Protein 1AE1 (pdb70)

Solvent-accessible surface area: 21128 Å² total; per-residue (Å²): 185,153,55,2,168,60,18,10,0,0,0,2,21,0,15,134,47,35,1,59,12,0,0,43,48,0,9,53,65,24,1,91,1,8,0,1,13,155,60,109,146,60,2,50,102,7,36,107,68,0,184,138,111,68,24,87,13,99,17,39,71,6,52,18,72,35,62,104,76,6,53,125,6,10,112,41,0,30,144,44,9,123,26,104,0,19,2,0,0,8,22,27,40,42,60,41,79,69,99,0,82,63,7,66,82,142,12,16,64,58,0,1,7,16,4,0,29,2,10,7,7,1,0,18,48,0,22,75,20,0,98,48,13,139,58,1,2,0,0,1,11,5,11,8,2,5,84,38,25,20,67,24,11,0,0,31,0,0,0,10,4,0,2,16,14,0,0,62,2,0,3,94,30,5,50,148,10,92,0,27,0,0,0,0,0,9,13,27,38,133,98,154,140,34,59,61,64,22,36,115,99,6,85,126,49,104,10,14,92,23,109,79,0,0,55,40,0,2,62,1,3,18,63,24,1,79,215,56,50,14,89,30,56,71,28,19,24,23,22,33,93,26,84,77,217,185,150,50,3,166,70,19,8,0,0,0,2,18,0,15,110,18,28,1,54,14,0,0,46,49,0,10,53,54,29,2,88,2,8,0,0,15,162,54,113,140,68,2,64,95,9,39,90,85,0,150,131,118,69,28,88,20,94,18,40,62,6,46,17,68,37,62,88,58,5,61,127,6,10,129,50,0,27,151,46,6,108,31,113,0,20,2,0,0,8,22,29,28,36,29,38,49,70,85,0,81,65,6,66,83,134,15,17,60,60,0,2,5,16,4,0,25,3,8,6,11,1,0,21,45,0,18,74,22,0,88,47,22,130,60,0,2,0,0,0,10,4,12,7,1,7,86,39,25,20,64,22,10,0,0,30,0,0,0,12,4,0,2,14,11,0,0,60,1,0,3,90,41,6,51,164,13,88,0,28,0,1,0,0,0,9,13,18,10,97,12,50,78,12,75,91,10,29,158,175,47,97,115,11,90,99,32,20,56,83,24,35,107,68,11,84,129,49,101,16,20,98,30,100,66,1,0,54,41,0,3,60,0,3,22,63,27,1,79,219,57,51,17,91,26,53,72,28,17,22,26,4,31,91,12,79,78,218

Secondary structure (DSSP, 8-state):
----TT-EEEEES-SSHHHHHHHHHHHHTT-EEEEEES-HHHHHHHHHHHHHTT--EEEEE--TT-HHHHHHHHHHHHHHTTS---EEEE---------TTT--HHHHHHHHIIIIIIHHHHHHHHHHHHHHHTSEEEEEE--GGGTS--TT-HHHHHHHHHHHHHHHHHHHHHGGGTEEEEEEEE-SB--HHHHHHHHHHSTT-SPBPHHHHHHHHHHHHSGGGTT--S-EEEE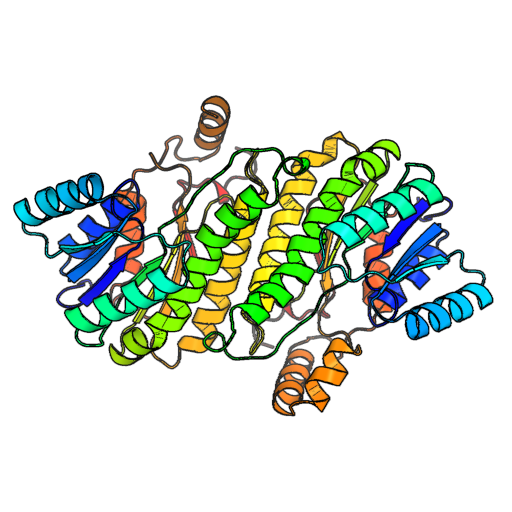STTGGG-S--/----TT-EEEEES-SSHHHHHHHHHHHHTT-EEEEEES-HHHHHHHHHHHHHTT--EEEEE--TT-HHHHHHHHHHHHHHTTS--SEEEE---------TTT--HHHHHHHHIIIIIIHHHHHHHHHHHHHHHTSEEEEEE--GGGTS--TT-HHHHHHHHHHHHHHHHHHHHHGGGTEEEEEEEE--B-SHHHHHHHHH-HHHHHHHHHHHHSSTT-S-B-HHHHHHHHHHHHSGGGTT--S-EEEESTTGGG-S--

Organism: Datura stramonium (NCBI:txid4076)

Foldseek 3Di:
DLALAPAEEEEEPCLDALNVLLQLLSQVRHYQYEYEEADDVSVVVSVVVCVVVPGRYHYDYADLLDPVRLVVSLVVSCVVSVLAHAEYELEWADFFFAAPVPQDPVNLSRHLSNQAVSLVSNCVSCLRNNLVNLAHEYEHEAAPLCVDPAHRGVSNNVSRVNVLVVQQVCQVPCVVSNYAYEYEYEYAEPVCVRNQVLQCLQPQSDGHYSNLRSVVVSSCSDVVVRVDHSYYHYSYNCNSVGDDD/DQACAPAEEEQEPCLWDLNVLQLLLNQVRHYQYEYEEADVVSVVVSCVVCVVVVGRYYYDYADLLDPVRLVVVLVVSCVVSVLAHAEYELEDFAFFFDAPVPQDPVNLSRHLRSLPVSLVSNCVSCVRRNLVHLAHEYEYEAAVLCVDHAHRGVSNNVSSVNVLVVQQVCQVVCVVSNYAGEYEYEAAEDICNLVVVCVVPVVSVVRNQVLLCLQLQNDHDYSNLRSVVVSVCSPVVVRVDHSYYHYPYNCNSVRDDD

B-factor: mean 19.97, std 14.1, range [2.0, 95.72]

Structure (mmCIF, N/CA/C/O backbone):
data_1AE1
#
_entry.id   1AE1
#
_cell.length_a   55.740
_cell.length_b   122.750
_cell.length_c   75.510
_cell.angle_alpha   90.00
_cell.angle_beta   90.00
_cell.angle_gamma   90.00
#
_symmetry.space_group_name_H-M   'P 21 21 2'
#
loop_
_entity.id
_entity.type
_entity.pdbx_description
1 polymer 'TROPINONE REDUCTASE-I'
2 non-polymer 'NADP NICOTINAMIDE-ADENINE-DINUCLEOTIDE PHOSPHATE'
3 water water
#
loop_
_atom_site.group_PDB
_atom_site.id
_atom_site.type_symbol
_atom_site.label_atom_id
_atom_site.label_alt_id
_atom_site.label_comp_id
_atom_site.label_asym_id
_atom_site.label_entity_id
_atom_site.label_seq_id
_atom_site.pdbx_PDB_ins_code
_atom_site.Cartn_x
_atom_site.Cartn_y
_atom_site.Cartn_z
_atom_site.occupancy
_atom_site.B_iso_or_equiv
_atom_site.auth_seq_id
_atom_site.auth_comp_id
_atom_site.auth_asym_id
_atom_site.auth_atom_id
_atom_site.pdbx_PDB_model_num
ATOM 1 N N . ARG A 1 16 ? 19.913 119.335 62.649 1.00 24.02 16 ARG A N 1
ATOM 2 C CA . ARG A 1 16 ? 19.967 119.918 61.269 1.00 33.07 16 ARG A CA 1
ATOM 3 C C . ARG A 1 16 ? 21.383 120.006 60.693 1.00 27.60 16 ARG A C 1
ATOM 4 O O . ARG A 1 16 ? 21.576 119.940 59.479 1.00 19.82 16 ARG A O 1
ATOM 12 N N . TRP A 1 17 ? 22.362 120.210 61.563 1.00 32.30 17 TRP A N 1
ATOM 13 C CA . TRP A 1 17 ? 23.760 120.129 61.163 1.00 33.21 17 TRP A CA 1
ATOM 14 C C . TRP A 1 17 ? 24.418 118.976 61.949 1.00 34.55 17 TRP A C 1
ATOM 15 O O . TRP A 1 17 ? 25.560 119.078 62.411 1.00 33.67 17 TRP A O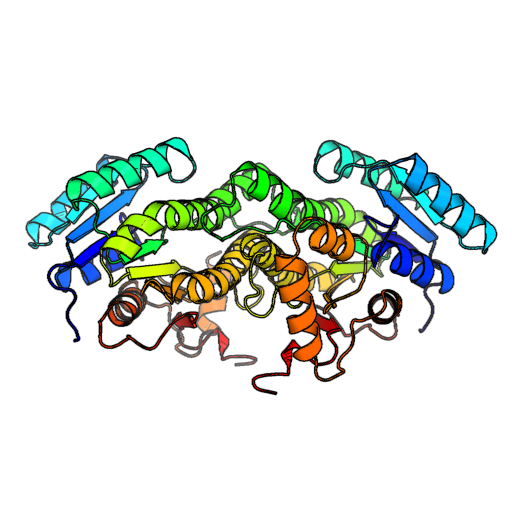 1
ATOM 26 N N . SER A 1 18 ? 23.680 117.875 62.081 1.00 30.52 18 SER A N 1
ATOM 27 C CA . SER A 1 18 ? 24.134 116.715 62.843 1.00 32.07 18 SER A CA 1
ATOM 28 C C . SER A 1 18 ? 24.042 115.440 62.011 1.00 28.68 18 SER A C 1
ATOM 29 O O . SER A 1 18 ? 23.070 115.235 61.279 1.00 22.05 18 SER A O 1
ATOM 32 N N . LEU A 1 19 ? 25.021 114.557 62.185 1.00 21.77 19 LEU A N 1
ATOM 33 C CA . LEU A 1 19 ? 24.958 113.232 61.587 1.00 22.17 19 LEU A CA 1
ATOM 34 C C . LEU A 1 19 ? 24.865 112.166 62.672 1.00 25.33 19 LEU A C 1
ATOM 35 O O . LEU A 1 19 ? 25.202 111.004 62.442 1.00 22.62 19 LEU A O 1
ATOM 40 N N . LYS A 1 20 ? 24.354 112.558 63.836 1.00 29.11 20 LYS A N 1
ATOM 41 C CA . LYS A 1 20 ? 24.343 111.683 65.002 1.00 34.11 20 LYS A CA 1
ATOM 42 C C . LYS A 1 20 ? 23.358 110.554 64.772 1.00 34.84 20 LYS A C 1
ATOM 43 O O . LYS A 1 20 ? 22.244 110.789 64.306 1.00 31.41 20 LYS A O 1
ATOM 49 N N . GLY A 1 21 ? 23.830 109.325 64.978 1.00 41.29 21 GLY A N 1
ATOM 50 C CA . GLY A 1 21 ? 22.987 108.152 64.830 1.00 38.39 21 GLY A CA 1
ATOM 51 C C . GLY A 1 21 ? 22.649 107.804 63.394 1.00 33.86 21 GLY A C 1
ATOM 52 O O . GLY A 1 21 ? 21.599 107.216 63.131 1.00 39.08 21 GLY A O 1
ATOM 53 N N . THR A 1 22 ? 23.475 108.263 62.456 1.00 29.94 22 THR A N 1
ATOM 54 C CA . THR A 1 22 ? 23.384 107.802 61.076 1.00 26.41 22 THR A CA 1
ATOM 55 C C . THR A 1 22 ? 24.345 106.647 60.879 1.00 20.77 22 THR A C 1
ATOM 56 O O . THR A 1 22 ? 25.255 106.448 61.682 1.00 24.12 22 THR A O 1
ATOM 60 N N . THR A 1 23 ? 24.128 105.894 59.806 1.00 16.88 23 THR A N 1
ATOM 61 C CA . THR A 1 23 ? 24.981 104.771 59.436 1.00 14.90 23 THR A CA 1
ATOM 62 C C . THR A 1 23 ? 25.582 105.085 58.067 1.00 13.35 23 THR A C 1
ATOM 63 O O . THR A 1 23 ? 24.895 105.636 57.212 1.00 18.91 23 THR A O 1
ATOM 67 N N . ALA A 1 24 ? 26.861 104.770 57.873 1.00 11.68 24 ALA A N 1
ATOM 68 C CA . ALA A 1 24 ? 27.570 105.151 56.651 1.00 15.12 24 ALA A CA 1
ATOM 69 C C . ALA A 1 24 ? 28.455 104.026 56.124 1.00 12.00 24 ALA A C 1
ATOM 70 O O . ALA A 1 24 ? 29.014 103.266 56.901 1.00 21.16 24 ALA A O 1
ATOM 72 N N . LEU A 1 25 ? 28.519 103.883 54.803 1.00 16.25 25 LEU A N 1
ATOM 73 C CA . LEU A 1 25 ? 29.497 103.009 54.149 1.00 10.98 25 LEU A CA 1
ATOM 74 C C . LEU A 1 25 ? 30.349 103.896 53.259 1.00 8.72 25 LEU A C 1
ATOM 75 O O . LEU A 1 25 ? 29.832 104.519 52.338 1.00 6.34 25 LEU A O 1
ATOM 80 N N . VAL A 1 26 ? 31.631 104.024 53.574 1.00 7.03 26 VAL A N 1
ATOM 81 C CA . VAL A 1 26 ? 32.539 104.670 52.645 1.00 13.12 26 VAL A CA 1
ATOM 82 C C . VAL A 1 26 ? 33.622 103.697 52.216 1.00 15.30 26 VAL A C 1
ATOM 83 O O . VAL A 1 26 ? 34.229 103.018 53.039 1.00 25.85 26 VAL A O 1
ATOM 87 N N . THR A 1 27 ? 33.707 103.499 50.907 1.00 13.78 27 THR A N 1
ATOM 88 C CA . THR A 1 27 ? 34.659 102.569 50.316 1.00 6.89 27 THR A CA 1
ATOM 89 C C . THR A 1 27 ? 36.054 103.178 50.195 1.00 6.54 27 THR A C 1
ATOM 90 O O . THR A 1 27 ? 36.198 104.384 50.000 1.00 18.55 27 THR A O 1
ATOM 94 N N . GLY A 1 28 ? 37.081 102.347 50.334 1.00 10.75 28 GLY A N 1
ATOM 95 C CA . GLY A 1 28 ? 38.435 102.836 50.221 1.00 3.91 28 GLY A CA 1
ATOM 96 C C . GLY A 1 28 ? 38.720 103.872 51.286 1.00 15.58 28 GLY A C 1
ATOM 97 O O . GLY A 1 28 ? 39.117 105.000 50.986 1.00 21.37 28 GLY A O 1
ATOM 98 N N . GLY A 1 29 ? 38.491 103.492 52.537 1.00 10.40 29 GLY A N 1
ATOM 99 C CA . GLY A 1 29 ? 38.688 104.416 53.635 1.00 13.05 29 GLY A CA 1
ATOM 100 C C . GLY A 1 29 ? 40.055 104.334 54.290 1.00 18.41 29 GLY A C 1
ATOM 101 O O . GLY A 1 29 ? 40.287 104.999 55.298 1.00 17.71 29 GLY A O 1
ATOM 102 N N . SER A 1 30 ? 40.976 103.561 53.716 1.00 12.27 30 SER A N 1
ATOM 103 C CA . SER A 1 30 ? 42.244 103.302 54.390 1.00 14.54 30 SER A CA 1
ATOM 104 C C . SER A 1 30 ? 43.323 104.346 54.127 1.00 13.32 30 SER A C 1
ATOM 105 O O . SER A 1 30 ? 44.366 104.346 54.777 1.00 20.25 30 SER A O 1
ATOM 108 N N . LYS A 1 31 ? 43.109 105.200 53.135 1.00 18.52 31 LYS A N 1
ATOM 109 C CA . LYS A 1 31 ? 44.041 106.294 52.887 1.00 13.68 31 LYS A CA 1
ATOM 110 C C . LYS A 1 31 ? 43.417 107.424 52.089 1.00 12.53 31 LYS A C 1
ATOM 111 O O . LYS A 1 31 ? 42.224 107.381 51.755 1.00 22.96 31 LYS A O 1
ATOM 117 N N . GLY A 1 32 ? 44.175 108.511 51.978 1.00 15.50 32 GLY A N 1
ATOM 118 C CA . GLY A 1 32 ? 43.762 109.653 51.182 1.00 10.04 32 GLY A CA 1
ATOM 119 C C . GLY A 1 32 ? 42.460 110.289 51.611 1.00 8.69 32 GLY A C 1
ATOM 120 O O . GLY A 1 32 ? 42.181 110.444 52.801 1.00 14.70 32 GLY A O 1
ATOM 121 N N . ILE A 1 33 ? 41.624 110.589 50.630 1.00 5.33 33 ILE A N 1
ATOM 122 C CA . ILE A 1 33 ? 40.384 111.296 50.878 1.00 8.84 33 ILE A CA 1
ATOM 123 C C . ILE A 1 33 ? 39.414 110.394 51.640 1.00 10.45 33 ILE A C 1
ATOM 124 O O . ILE A 1 33 ? 38.706 110.863 52.524 1.00 25.75 33 ILE A O 1
ATOM 129 N N . GLY A 1 34 ? 39.459 109.091 51.368 1.00 12.08 34 GLY A N 1
ATOM 130 C CA . GLY A 1 34 ? 38.573 108.152 52.040 1.00 7.03 34 GLY A CA 1
ATOM 131 C C . GLY A 1 34 ? 38.808 108.079 53.540 1.00 11.16 34 GLY A C 1
ATOM 132 O O . GLY A 1 34 ? 37.864 108.041 54.329 1.00 14.32 34 GLY A O 1
ATOM 133 N N . TYR A 1 35 ? 40.078 108.065 53.929 1.00 8.28 35 TYR A N 1
ATOM 134 C CA . TYR A 1 35 ? 40.482 108.229 55.325 1.00 14.01 35 TYR A CA 1
ATOM 135 C C . TYR A 1 35 ? 39.842 109.471 55.977 1.00 16.39 35 TYR A C 1
ATOM 136 O O . TYR A 1 35 ? 39.180 109.380 57.015 1.00 16.80 35 TYR A O 1
ATOM 145 N N . ALA A 1 36 ? 40.053 110.632 55.365 1.00 21.72 36 ALA A N 1
ATOM 146 C CA . ALA A 1 36 ? 39.505 111.883 55.877 1.00 16.49 36 ALA A CA 1
ATOM 147 C C . ALA A 1 36 ? 37.984 111.828 56.007 1.00 11.57 36 ALA A C 1
ATOM 148 O O . ALA A 1 36 ? 37.431 112.283 57.000 1.00 16.32 36 ALA A O 1
ATOM 150 N N . ILE A 1 37 ? 37.317 111.201 55.044 1.00 13.60 37 ILE A N 1
ATOM 151 C CA . ILE A 1 37 ? 35.857 111.151 55.051 1.00 14.37 37 ILE A CA 1
ATOM 152 C C . ILE A 1 37 ? 35.367 110.313 56.223 1.00 11.43 37 ILE A C 1
ATOM 153 O O . ILE A 1 37 ? 34.369 110.656 56.853 1.00 23.49 37 ILE A O 1
ATOM 158 N N . VAL A 1 38 ? 36.078 109.227 56.523 1.00 15.55 38 VAL A N 1
ATOM 159 C CA . VAL A 1 38 ? 35.694 108.342 57.628 1.00 8.23 38 VAL A CA 1
ATOM 160 C C . VAL A 1 38 ? 35.752 109.103 58.937 1.00 3.55 38 VAL A C 1
ATOM 161 O O . VAL A 1 38 ? 34.780 109.137 59.688 1.00 13.94 38 VAL A O 1
ATOM 165 N N . GLU A 1 39 ? 36.843 109.838 59.121 1.00 11.08 39 GLU A N 1
ATOM 166 C CA . GLU A 1 39 ? 37.062 110.593 60.339 1.00 8.02 39 GLU A CA 1
ATOM 167 C C . GLU A 1 39 ? 36.046 111.702 60.493 1.00 11.10 39 GLU A C 1
ATOM 168 O O . GLU A 1 39 ? 35.501 111.899 61.575 1.00 18.64 39 GLU A O 1
ATOM 174 N N . GLU A 1 40 ? 35.725 112.350 59.379 1.00 10.80 40 GLU A N 1
ATOM 175 C CA . GLU A 1 40 ? 34.811 113.482 59.360 1.00 2.00 40 GLU A CA 1
ATOM 176 C C . GLU A 1 40 ? 33.406 113.033 59.692 1.00 4.66 40 GLU A C 1
ATOM 177 O O . GLU A 1 40 ? 32.764 113.584 60.576 1.00 17.04 40 GLU A O 1
ATOM 183 N N . LEU A 1 41 ? 32.933 112.028 58.970 1.00 11.96 41 LEU A N 1
ATOM 184 C CA . LEU A 1 41 ? 31.595 111.489 59.169 1.00 10.80 41 LEU A CA 1
ATOM 185 C C . LEU A 1 41 ? 31.419 110.879 60.556 1.00 9.89 41 LEU A C 1
ATOM 186 O O . LEU A 1 41 ? 30.340 110.963 61.149 1.00 12.90 41 LEU A O 1
ATOM 191 N N . ALA A 1 42 ? 32.471 110.230 61.045 1.00 5.06 42 ALA A N 1
ATOM 192 C CA . ALA A 1 42 ? 32.437 109.568 62.339 1.00 9.35 42 ALA A CA 1
ATOM 193 C C . ALA A 1 42 ? 32.612 110.593 63.459 1.00 13.99 42 ALA A C 1
ATOM 194 O O . ALA A 1 42 ? 32.005 110.480 64.521 1.00 26.27 42 ALA A O 1
ATOM 196 N N . GLY A 1 43 ? 33.397 111.627 63.193 1.00 15.44 43 GLY A N 1
ATOM 197 C CA . GLY A 1 43 ? 33.552 112.705 64.152 1.00 7.47 43 GLY A CA 1
ATOM 198 C C . GLY A 1 43 ? 32.289 113.526 64.358 1.00 14.30 43 GLY A C 1
ATOM 199 O O . GLY A 1 43 ? 32.160 114.192 65.388 1.00 14.39 43 GLY A O 1
ATOM 200 N N . LEU A 1 44 ? 31.371 113.499 63.386 1.00 14.62 44 LEU A N 1
ATOM 201 C CA . LEU A 1 44 ? 30.078 114.192 63.500 1.00 10.63 44 LEU A CA 1
ATOM 202 C C . LEU A 1 44 ? 28.914 113.284 63.939 1.00 13.58 44 LEU A C 1
ATOM 203 O O . LEU A 1 44 ? 27.748 113.705 63.919 1.00 22.39 44 LEU A O 1
ATOM 208 N N . GLY A 1 45 ? 29.223 112.042 64.317 1.00 15.68 45 GLY A N 1
ATOM 209 C CA . GLY A 1 45 ? 28.234 111.202 64.974 1.00 17.29 45 GLY A CA 1
ATOM 210 C C . GLY A 1 45 ? 27.795 109.940 64.253 1.00 16.80 45 GLY A C 1
ATOM 211 O O . GLY A 1 45 ? 27.070 109.128 64.833 1.00 27.61 45 GLY A O 1
ATOM 212 N N . ALA A 1 46 ? 28.212 109.772 63.000 1.00 17.02 46 ALA A N 1
ATOM 213 C CA . ALA A 1 46 ? 27.823 108.607 62.204 1.00 16.45 46 ALA A CA 1
ATOM 214 C C . ALA A 1 46 ? 28.524 107.317 62.661 1.00 11.57 46 ALA A C 1
ATOM 215 O O . ALA A 1 46 ? 29.604 107.361 63.252 1.00 9.71 46 ALA A O 1
ATOM 217 N N . ARG A 1 47 ? 27.865 106.177 62.461 1.00 13.17 47 ARG A N 1
ATOM 218 C CA . ARG A 1 47 ? 28.526 104.871 62.553 1.00 11.64 47 ARG A CA 1
ATOM 219 C C . ARG A 1 47 ? 29.046 104.526 61.171 1.00 15.05 47 ARG A C 1
ATOM 220 O O . ARG A 1 47 ? 28.257 104.397 60.232 1.00 14.83 47 ARG A O 1
ATOM 228 N N . VAL A 1 48 ? 30.358 104.349 61.049 1.00 14.41 48 VAL A N 1
ATOM 229 C CA . VAL A 1 48 ? 30.982 104.189 59.743 1.00 12.45 48 VAL A CA 1
ATOM 230 C C . VAL A 1 48 ? 31.455 102.767 59.493 1.00 12.36 48 VAL A C 1
ATOM 231 O O . VAL A 1 48 ? 32.081 102.157 60.351 1.00 18.79 48 VAL A O 1
ATOM 235 N N . TYR A 1 49 ? 31.130 102.244 58.313 1.00 15.49 49 TYR A N 1
ATOM 236 C CA . TYR A 1 49 ? 31.699 100.999 57.816 1.00 9.85 49 TYR A CA 1
ATOM 237 C C . TYR A 1 49 ? 32.551 101.292 56.588 1.00 10.00 49 TYR A C 1
ATOM 238 O O . TYR A 1 49 ? 32.119 101.975 55.664 1.00 11.39 49 TYR A O 1
ATOM 247 N N . THR A 1 50 ? 33.755 100.739 56.565 1.00 10.32 50 THR A N 1
ATOM 248 C CA . THR A 1 50 ? 34.689 101.023 55.492 1.00 13.40 50 THR A CA 1
ATOM 249 C C . THR A 1 50 ? 35.449 99.750 55.120 1.00 16.85 50 THR A C 1
ATOM 250 O O . THR A 1 50 ? 35.287 98.715 55.765 1.00 18.10 50 THR A O 1
ATOM 254 N N . CYS A 1 51 ? 36.176 99.799 54.009 1.00 17.97 51 CYS A N 1
ATOM 255 C CA . CYS A 1 51 ? 36.910 98.640 53.515 1.00 15.41 51 CYS A CA 1
ATOM 256 C C . CYS A 1 51 ? 38.081 99.069 52.633 1.00 16.85 51 CYS A C 1
ATOM 257 O O . CYS A 1 51 ? 38.105 100.193 52.122 1.00 17.29 51 CYS A O 1
ATOM 260 N N . SER A 1 52 ? 39.067 98.182 52.509 1.00 22.36 52 SER A N 1
ATOM 261 C CA . SER A 1 52 ? 40.200 98.351 51.597 1.00 16.89 52 SER A CA 1
ATOM 262 C C . SER A 1 52 ? 40.668 96.965 51.156 1.00 17.28 52 SER A C 1
ATOM 263 O O . SER A 1 52 ? 39.998 95.974 51.432 1.00 23.82 52 SER A O 1
ATOM 266 N N . ARG A 1 53 ? 41.840 96.876 50.532 1.00 23.94 53 ARG A N 1
ATOM 267 C CA . ARG A 1 53 ? 42.295 95.598 49.992 1.00 25.43 53 ARG A CA 1
ATOM 268 C C . ARG A 1 53 ? 43.343 94.847 50.785 1.00 26.92 53 ARG A C 1
ATOM 269 O O . ARG A 1 53 ? 43.815 93.811 50.327 1.00 40.02 53 ARG A O 1
ATOM 277 N N . ASN A 1 54 ? 43.810 95.400 51.896 1.00 31.46 54 ASN A N 1
ATOM 278 C CA . ASN A 1 54 ? 44.716 94.627 52.729 1.00 39.27 54 ASN A CA 1
ATOM 279 C C . ASN A 1 54 ? 44.490 94.787 54.213 1.00 36.16 54 ASN A C 1
ATOM 280 O O . ASN A 1 54 ? 44.289 95.899 54.717 1.00 32.37 54 ASN A O 1
ATOM 285 N N . GLU A 1 55 ? 44.593 93.652 54.901 1.00 37.32 55 GLU A N 1
ATOM 286 C CA . GLU A 1 55 ? 44.167 93.503 56.284 1.00 39.70 55 GLU A CA 1
ATOM 287 C C . GLU A 1 55 ? 44.912 94.443 57.219 1.00 37.64 55 GLU A C 1
ATOM 288 O O . GLU A 1 55 ? 44.294 95.168 57.993 1.00 40.50 55 GLU A O 1
ATOM 294 N N . LYS A 1 56 ? 46.236 94.469 57.116 1.00 34.00 56 LYS A N 1
ATOM 295 C CA . LYS A 1 56 ? 47.032 95.163 58.113 1.00 37.45 56 LYS A CA 1
ATOM 296 C C . LYS A 1 56 ? 46.956 96.677 58.001 1.00 34.44 56 LYS A C 1
ATOM 297 O O . LYS A 1 56 ? 46.904 97.358 59.023 1.00 25.32 56 LYS A O 1
ATOM 303 N N . GLU A 1 57 ? 46.775 97.180 56.780 1.00 32.83 57 GLU A N 1
ATOM 304 C CA . GLU A 1 57 ? 46.539 98.607 56.552 1.00 30.56 57 GLU A CA 1
ATOM 305 C C . GLU A 1 57 ? 45.187 99.026 57.101 1.00 24.57 57 GLU A C 1
ATOM 306 O O . GLU A 1 57 ? 45.064 100.045 57.773 1.00 33.03 57 GLU A O 1
ATOM 312 N N . LEU A 1 58 ? 44.169 98.239 56.785 1.00 22.54 58 LEU A N 1
ATOM 313 C CA . LEU A 1 58 ? 42.829 98.496 57.274 1.00 17.03 58 LEU A CA 1
ATOM 314 C C . LEU A 1 58 ? 42.738 98.346 58.791 1.00 21.12 58 LEU A C 1
ATOM 315 O O . LEU A 1 58 ? 41.945 99.020 59.439 1.00 35.37 58 LEU A O 1
ATOM 320 N N . ASP A 1 59 ? 43.582 97.495 59.361 1.00 25.47 59 ASP A N 1
ATOM 321 C CA . ASP A 1 59 ? 43.520 97.210 60.790 1.00 29.95 59 ASP A CA 1
ATOM 322 C C . ASP A 1 59 ? 44.161 98.288 61.662 1.00 24.38 59 ASP A C 1
ATOM 323 O O . ASP A 1 59 ? 43.704 98.534 62.780 1.00 28.59 59 ASP A O 1
ATOM 328 N N . GLU A 1 60 ? 45.189 98.957 61.147 1.00 24.81 60 GLU A N 1
ATOM 329 C CA . GLU A 1 60 ? 45.828 100.034 61.896 1.00 27.66 60 GLU A CA 1
ATOM 330 C C . GLU A 1 60 ? 44.950 101.275 61.935 1.00 26.31 60 GLU A C 1
ATOM 331 O O . GLU A 1 60 ? 44.868 101.936 62.963 1.00 30.03 60 GLU A O 1
ATOM 337 N N . CYS A 1 61 ? 44.226 101.527 60.844 1.00 31.01 61 CYS A N 1
ATOM 338 C CA . CYS A 1 61 ? 43.213 102.582 60.802 1.00 24.30 61 CYS A CA 1
ATOM 339 C C . CYS A 1 61 ? 42.140 102.316 61.844 1.00 24.49 61 CYS A C 1
ATOM 340 O O . CYS A 1 61 ? 41.769 103.208 62.602 1.00 25.94 61 CYS A O 1
ATOM 343 N N . LEU A 1 62 ? 41.659 101.077 61.881 1.00 25.12 62 LEU A N 1
ATOM 344 C CA . LEU A 1 62 ? 40.625 100.677 62.826 1.00 23.75 62 LEU A CA 1
ATOM 345 C C . LEU A 1 62 ? 41.119 100.879 64.259 1.00 26.41 62 LEU A C 1
ATOM 346 O O . LEU A 1 62 ? 40.349 101.265 65.137 1.00 26.65 62 LEU A O 1
ATOM 351 N N . GLU A 1 63 ? 42.428 100.736 64.458 1.00 21.29 63 GLU A N 1
ATOM 352 C CA . GLU A 1 63 ? 43.028 100.908 65.779 1.00 22.65 63 GLU A CA 1
ATOM 353 C C . GLU A 1 63 ? 43.168 102.376 66.136 1.00 21.69 63 GLU A C 1
ATOM 354 O O . GLU A 1 63 ? 42.823 102.789 67.238 1.00 21.36 63 GLU A O 1
ATOM 360 N N . ILE A 1 64 ? 43.619 103.161 65.165 1.00 19.62 64 ILE A N 1
ATOM 361 C CA . ILE A 1 64 ? 43.758 104.604 65.297 1.00 18.51 64 ILE A CA 1
ATOM 362 C C . ILE A 1 64 ? 42.421 105.292 65.572 1.00 17.31 64 ILE A C 1
ATOM 363 O O . ILE A 1 64 ? 42.334 106.174 66.426 1.00 26.05 64 ILE A O 1
ATOM 368 N N . TRP A 1 65 ? 41.392 104.901 64.828 1.00 14.05 65 TRP A N 1
ATOM 369 C CA . TRP A 1 65 ? 40.087 105.539 64.906 1.00 14.61 65 TRP A CA 1
ATOM 370 C C . TRP A 1 65 ? 39.367 105.176 66.197 1.00 17.71 65 TRP A C 1
ATOM 371 O O . TRP A 1 65 ? 38.607 105.981 66.728 1.00 30.39 65 TRP A O 1
ATOM 382 N N . ARG A 1 66 ? 39.589 103.961 66.691 1.00 26.83 66 ARG A N 1
ATOM 383 C CA . ARG A 1 66 ? 38.965 103.515 67.940 1.00 37.61 66 ARG A CA 1
ATOM 384 C C . ARG A 1 66 ? 39.572 104.223 69.157 1.00 35.08 66 ARG A C 1
ATOM 385 O O . ARG A 1 66 ? 38.854 104.609 70.080 1.00 37.17 66 ARG A O 1
ATOM 393 N N . GLU A 1 67 ? 40.882 104.453 69.118 1.00 34.30 67 GLU A N 1
ATOM 394 C CA . GLU A 1 67 ? 41.581 105.181 70.177 1.00 33.20 67 GLU A CA 1
ATOM 395 C C . GLU A 1 67 ? 41.102 106.621 70.347 1.00 32.55 67 GLU A C 1
ATOM 396 O O . GLU A 1 67 ? 41.081 107.150 71.465 1.00 32.54 67 GLU A O 1
ATOM 402 N N . LYS A 1 68 ? 40.740 107.262 69.239 1.00 26.31 68 LYS A N 1
ATOM 403 C CA . LYS A 1 68 ? 40.211 108.620 69.297 1.00 20.10 68 LYS A CA 1
ATOM 404 C C . LYS A 1 68 ? 38.695 108.650 69.407 1.00 17.50 68 LYS A C 1
ATOM 405 O O . LYS A 1 68 ? 38.067 109.680 69.174 1.00 29.19 68 LYS A O 1
ATOM 411 N N . GLY A 1 69 ? 38.114 107.519 69.792 1.00 14.70 69 GLY A N 1
ATOM 412 C CA . GLY A 1 69 ? 36.721 107.497 70.179 1.00 20.89 69 GLY A CA 1
ATOM 413 C C . GLY A 1 69 ? 35.759 107.502 69.012 1.00 27.23 69 GLY A C 1
ATOM 414 O O . GLY A 1 69 ? 34.586 107.825 69.176 1.00 31.24 69 GLY A O 1
ATOM 415 N N . LEU A 1 70 ? 36.236 107.114 67.837 1.00 19.74 70 LEU A N 1
ATOM 416 C CA . LEU A 1 70 ? 35.383 107.093 66.667 1.00 16.18 70 LEU A CA 1
ATOM 417 C C . LEU A 1 70 ? 34.681 105.747 66.538 1.00 21.51 70 LEU A C 1
ATOM 418 O O . LEU A 1 70 ? 35.265 104.701 66.811 1.00 30.03 70 LEU A O 1
ATOM 423 N N . ASN A 1 71 ? 33.420 105.791 66.118 1.00 24.59 71 ASN A N 1
ATOM 424 C CA . ASN A 1 71 ? 32.590 104.601 65.949 1.00 24.29 71 ASN A CA 1
ATOM 425 C C . ASN A 1 71 ? 32.747 104.015 64.529 1.00 26.40 71 ASN A C 1
ATOM 426 O O . ASN A 1 71 ? 31.897 104.232 63.661 1.00 26.98 71 ASN A O 1
ATOM 431 N N . VAL A 1 72 ? 33.801 103.232 64.308 1.00 21.07 72 VAL A N 1
ATOM 432 C CA . VAL A 1 72 ? 34.093 102.728 62.970 1.00 25.16 72 VAL A CA 1
ATOM 433 C C . VAL A 1 72 ? 34.425 101.231 62.849 1.00 15.16 72 VAL A C 1
ATOM 434 O O . VAL A 1 72 ? 35.266 100.697 63.568 1.00 19.76 72 VAL A O 1
ATOM 438 N N . GLU A 1 73 ? 33.714 100.573 61.937 1.00 18.12 73 GLU A N 1
ATOM 439 C CA . GLU A 1 73 ? 33.909 99.167 61.599 1.00 17.23 73 GLU A CA 1
ATOM 440 C C . GLU A 1 73 ? 34.536 99.034 60.220 1.00 12.26 73 GLU A C 1
ATOM 441 O O . GLU A 1 73 ? 34.388 99.924 59.385 1.00 26.30 73 GLU A O 1
ATOM 447 N N . GLY A 1 74 ? 35.030 97.841 59.912 1.00 18.50 74 GLY A N 1
ATOM 448 C CA . GLY A 1 74 ? 35.622 97.606 58.608 1.00 23.30 74 GLY A CA 1
ATOM 449 C C . GLY A 1 74 ? 35.961 96.160 58.302 1.00 29.83 74 GLY A C 1
ATOM 450 O O . GLY A 1 74 ? 36.135 95.349 59.214 1.00 35.45 74 GLY A O 1
ATOM 451 N N . SER A 1 75 ? 35.987 95.827 57.011 1.00 30.32 75 SER A N 1
ATOM 452 C CA . SER A 1 75 ? 36.461 94.524 56.545 1.00 17.22 75 SER A CA 1
ATOM 453 C C . SER A 1 75 ? 37.168 94.673 55.205 1.00 20.52 75 SER A C 1
ATOM 454 O O . SER A 1 75 ? 37.040 95.705 54.541 1.00 21.22 75 SER A O 1
ATOM 457 N N . VAL A 1 76 ? 38.035 93.709 54.899 1.00 17.63 76 VAL A N 1
ATOM 458 C CA . VAL A 1 76 ? 38.761 93.676 53.638 1.00 12.98 76 VAL A CA 1
ATOM 459 C C . VAL A 1 76 ? 37.873 93.191 52.486 1.00 15.56 76 VAL A C 1
ATOM 460 O O . VAL A 1 76 ? 37.031 92.304 52.654 1.00 22.40 76 VAL A O 1
ATOM 464 N N . CYS A 1 77 ? 37.956 93.902 51.365 1.00 20.96 77 CYS A N 1
ATOM 465 C CA . CYS A 1 77 ? 37.112 93.642 50.207 1.00 21.99 77 CYS A CA 1
ATOM 466 C C . CYS A 1 77 ? 37.846 94.086 48.954 1.00 19.46 77 CYS A C 1
ATOM 467 O O . CYS A 1 77 ? 38.606 95.047 48.981 1.00 32.13 77 CYS A O 1
ATOM 470 N N . ASP A 1 78 ? 37.635 93.361 47.865 1.00 14.02 78 ASP A N 1
ATOM 471 C CA . ASP A 1 78 ? 38.136 93.768 46.568 1.00 10.21 78 ASP A CA 1
ATOM 472 C C . ASP A 1 78 ? 36.926 94.176 45.754 1.00 9.41 78 ASP A C 1
ATOM 473 O O . ASP A 1 78 ? 36.145 93.331 45.324 1.00 18.81 78 ASP A O 1
ATOM 478 N N . LEU A 1 79 ? 36.741 95.484 45.598 1.00 14.56 79 LEU A N 1
ATOM 479 C CA . LEU A 1 79 ? 35.555 96.028 44.947 1.00 9.09 79 LEU A CA 1
ATOM 480 C C . LEU A 1 79 ? 35.450 95.647 43.476 1.00 9.86 79 LEU A C 1
ATOM 481 O O . LEU A 1 79 ? 34.450 95.931 42.829 1.00 21.35 79 LEU A O 1
ATOM 486 N N . LEU A 1 80 ? 36.467 94.976 42.948 1.00 17.15 80 LEU A N 1
ATOM 487 C CA . LEU A 1 80 ? 36.409 94.507 41.570 1.00 19.99 80 LEU A CA 1
ATOM 488 C C . LEU A 1 80 ? 35.675 93.171 41.439 1.00 19.10 80 LEU A C 1
ATOM 489 O O . LEU A 1 80 ? 35.231 92.815 40.351 1.00 30.30 80 LEU A O 1
ATOM 494 N N . SER A 1 81 ? 35.559 92.429 42.538 1.00 16.61 81 SER A N 1
ATOM 495 C CA . SER A 1 81 ? 34.770 91.199 42.547 1.00 12.03 81 SER A CA 1
ATOM 496 C C . SER A 1 81 ? 33.324 91.537 42.853 1.00 9.87 81 SER A C 1
ATOM 497 O O . SER A 1 81 ? 33.047 92.179 43.864 1.00 26.65 81 SER A O 1
ATOM 500 N N . ARG A 1 82 ? 32.411 91.102 41.985 1.00 12.61 82 ARG A N 1
ATOM 501 C CA . ARG A 1 82 ? 30.970 91.265 42.207 1.00 14.55 82 ARG A CA 1
ATOM 502 C C . ARG A 1 82 ? 30.440 90.414 43.365 1.00 15.44 82 ARG A C 1
ATOM 503 O O . ARG A 1 82 ? 29.457 90.785 44.015 1.00 25.65 82 ARG A O 1
ATOM 511 N N . THR A 1 83 ? 31.097 89.286 43.631 1.00 16.32 83 THR A N 1
ATOM 512 C CA . THR A 1 83 ? 30.740 88.444 44.768 1.00 13.71 83 THR A CA 1
ATOM 513 C C . THR A 1 83 ? 31.115 89.121 46.086 1.00 16.84 83 THR A C 1
ATOM 514 O O . THR A 1 83 ? 30.352 89.061 47.052 1.00 19.55 83 THR A O 1
ATOM 518 N N . GLU A 1 84 ? 32.285 89.764 46.124 1.00 14.11 84 GLU A N 1
ATOM 519 C CA . GLU A 1 84 ? 32.741 90.453 47.330 1.00 9.96 84 GLU A CA 1
ATOM 520 C C . GLU A 1 84 ? 31.961 91.737 47.615 1.00 19.52 84 GLU A C 1
ATOM 521 O O . GLU A 1 84 ? 31.765 92.095 48.777 1.00 28.58 84 GLU A O 1
ATOM 527 N N . ARG A 1 85 ? 31.414 92.346 46.563 1.00 18.07 85 ARG A N 1
ATOM 528 C CA . ARG A 1 85 ? 30.547 93.514 46.702 1.00 14.39 85 ARG A CA 1
ATOM 529 C C . ARG A 1 85 ? 29.209 93.101 47.313 1.00 15.56 85 ARG A C 1
ATOM 530 O O . ARG A 1 85 ? 28.695 93.756 48.223 1.00 13.73 85 ARG A O 1
ATOM 538 N N . ASP A 1 86 ? 28.669 91.988 46.829 1.00 20.91 86 ASP A N 1
ATOM 539 C CA . ASP A 1 86 ? 27.453 91.417 47.395 1.00 18.74 86 ASP A CA 1
ATOM 540 C C . ASP A 1 86 ? 27.654 91.018 48.852 1.00 9.84 86 ASP A C 1
ATOM 541 O O . ASP A 1 86 ? 26.854 91.371 49.709 1.00 14.84 86 ASP A O 1
ATOM 546 N N . LYS A 1 87 ? 28.774 90.366 49.144 1.00 12.62 87 LYS A N 1
ATOM 547 C CA . LYS A 1 87 ? 29.066 89.932 50.501 1.00 15.87 87 LYS A CA 1
ATOM 548 C C . LYS A 1 87 ? 29.298 91.117 51.450 1.00 22.35 87 LYS A C 1
ATOM 549 O O . LYS A 1 87 ? 28.855 91.086 52.600 1.00 29.16 87 LYS A O 1
ATOM 555 N N . LEU A 1 88 ? 29.904 92.192 50.945 1.00 22.32 88 LEU A N 1
ATOM 556 C CA . LEU A 1 88 ? 30.130 93.390 51.759 1.00 18.63 88 LEU A CA 1
ATOM 557 C C . LEU A 1 88 ? 28.818 94.064 52.137 1.00 13.42 88 LEU A C 1
ATOM 558 O O . LEU A 1 88 ? 28.635 94.475 53.273 1.00 16.37 88 LEU A O 1
ATOM 563 N N . MET A 1 89 ? 27.883 94.114 51.200 1.00 10.47 89 MET A N 1
ATOM 564 C CA . MET A 1 89 ? 26.598 94.736 51.460 1.00 11.77 89 MET A CA 1
ATOM 565 C C . MET A 1 89 ? 25.750 93.894 52.398 1.00 10.95 89 MET A C 1
ATOM 566 O O . MET A 1 89 ? 24.863 94.414 53.079 1.00 12.92 89 MET A O 1
ATOM 571 N N . GLN A 1 90 ? 25.982 92.587 52.395 1.00 16.84 90 GLN A N 1
ATOM 572 C CA . GLN A 1 90 ? 25.243 91.699 53.281 1.00 24.87 90 GLN A CA 1
ATOM 573 C C . GLN A 1 90 ? 25.748 91.855 54.709 1.00 22.13 90 GLN A C 1
ATOM 574 O O . GLN A 1 90 ? 24.950 91.927 55.641 1.00 26.11 90 GLN A O 1
ATOM 580 N N . THR A 1 91 ? 27.051 92.104 54.839 1.00 21.46 91 THR A N 1
ATOM 581 C CA . THR A 1 91 ? 27.696 92.353 56.129 1.00 21.82 91 THR A CA 1
ATOM 582 C C . THR A 1 91 ? 27.299 93.712 56.714 1.00 22.25 91 THR A C 1
ATOM 583 O O . THR A 1 91 ? 27.018 93.832 57.906 1.00 26.71 91 THR A O 1
ATOM 587 N N . VAL A 1 92 ? 27.273 94.725 55.855 1.00 24.06 92 VAL A N 1
ATOM 588 C CA . VAL A 1 92 ? 26.810 96.065 56.206 1.00 13.92 92 VAL A CA 1
ATOM 589 C C . VAL A 1 92 ? 25.335 96.041 56.612 1.00 12.34 92 VAL A C 1
ATOM 590 O O . VAL A 1 92 ? 24.932 96.705 57.567 1.00 16.52 92 VAL A O 1
ATOM 594 N N . ALA A 1 93 ? 24.553 95.225 55.915 1.00 13.59 93 ALA A N 1
ATOM 595 C CA . ALA A 1 93 ? 23.144 95.042 56.226 1.00 7.41 93 ALA A CA 1
ATOM 596 C C . ALA A 1 93 ? 22.972 94.419 57.607 1.00 16.81 93 ALA A C 1
ATOM 597 O O . ALA A 1 93 ? 22.061 94.778 58.352 1.00 18.20 93 ALA A O 1
ATOM 599 N N . HIS A 1 94 ? 23.857 93.491 57.954 1.00 25.53 94 HIS A N 1
ATOM 600 C CA . HIS A 1 94 ? 23.764 92.829 59.242 1.00 23.06 94 HIS A CA 1
ATOM 601 C C . HIS A 1 94 ? 24.091 93.779 60.396 1.00 18.29 94 HIS A C 1
ATOM 602 O O . HIS A 1 94 ? 23.271 93.933 61.306 1.00 20.84 94 HIS A O 1
ATOM 609 N N . VAL A 1 95 ? 25.244 94.452 60.339 1.00 15.50 95 VAL A N 1
ATOM 610 C CA . VAL A 1 95 ? 25.684 95.300 61.461 1.00 16.59 95 VAL A CA 1
ATOM 611 C C . VAL A 1 95 ? 24.857 96.573 61.679 1.00 22.63 95 VAL A C 1
ATOM 612 O O . VAL A 1 95 ? 24.837 97.101 62.794 1.00 26.94 95 VAL A O 1
ATOM 616 N N . PHE A 1 96 ? 24.153 97.036 60.639 1.00 21.42 96 PHE A N 1
ATOM 617 C CA . PHE A 1 96 ? 23.365 98.282 60.697 1.00 16.35 96 PHE A CA 1
ATOM 618 C C . PHE A 1 96 ? 21.866 98.014 60.808 1.00 15.77 96 PHE A C 1
ATOM 619 O O . PHE A 1 96 ? 21.052 98.943 60.823 1.00 24.13 96 PHE A O 1
ATOM 627 N N . ASP A 1 97 ? 21.513 96.732 60.804 1.00 24.38 97 ASP A N 1
ATOM 628 C CA . ASP A 1 97 ? 20.136 96.269 60.947 1.00 29.61 97 ASP A CA 1
ATOM 629 C C . ASP A 1 97 ? 19.220 96.670 59.795 1.00 27.53 97 ASP A C 1
ATOM 630 O O . ASP A 1 97 ? 18.023 96.900 59.988 1.00 31.53 97 ASP A O 1
ATOM 635 N N . GLY A 1 98 ? 19.767 96.622 58.582 1.00 17.35 98 GLY A N 1
ATOM 636 C CA . GLY A 1 98 ? 18.969 96.846 57.387 1.00 19.90 98 GLY A CA 1
ATOM 637 C C . GLY A 1 98 ? 18.724 98.309 57.066 1.00 18.52 98 GLY A C 1
ATOM 638 O O . GLY A 1 98 ? 17.812 98.631 56.310 1.00 25.54 98 GLY A O 1
ATOM 639 N N . LYS A 1 99 ? 19.591 99.180 57.577 1.00 23.61 99 LYS A N 1
ATOM 640 C CA . LYS A 1 99 ? 19.379 100.620 57.526 1.00 22.04 99 LYS A CA 1
ATOM 641 C C . LYS A 1 99 ? 20.681 101.298 57.172 1.00 20.18 99 LYS A C 1
ATOM 642 O O . LYS A 1 99 ? 21.631 101.267 57.950 1.00 30.02 99 LYS A O 1
ATOM 648 N N . LEU A 1 100 ? 20.726 101.903 55.993 1.00 20.96 100 LEU A N 1
ATOM 649 C CA . LEU A 1 100 ? 21.888 102.678 55.577 1.00 16.29 100 LEU A CA 1
ATOM 650 C C . LEU A 1 100 ? 21.467 104.084 55.187 1.00 15.93 100 LEU A C 1
ATOM 651 O O . LEU A 1 100 ? 20.560 104.274 54.382 1.00 20.54 100 LEU A O 1
ATOM 656 N N . ASN A 1 101 ? 22.073 105.067 55.835 1.00 16.25 101 ASN A N 1
ATOM 657 C CA . ASN A 1 101 ? 21.743 106.456 55.574 1.00 16.54 101 ASN A CA 1
ATOM 658 C C . ASN A 1 101 ? 22.596 106.981 54.436 1.00 14.06 101 ASN A C 1
ATOM 659 O O . ASN A 1 101 ? 22.071 107.539 53.481 1.00 14.34 101 ASN A O 1
ATOM 664 N N . ILE A 1 102 ? 23.893 106.672 54.492 1.00 11.63 102 ILE A N 1
ATOM 665 C CA . ILE A 1 102 ? 24.914 107.301 53.653 1.00 10.14 102 ILE A CA 1
ATOM 666 C C . ILE A 1 102 ? 25.792 106.265 52.947 1.00 8.05 102 ILE A C 1
ATOM 667 O O . ILE A 1 102 ? 26.354 105.385 53.594 1.00 10.82 102 ILE A O 1
ATOM 672 N N . LEU A 1 103 ? 25.975 106.417 51.636 1.00 7.82 103 LEU A N 1
ATOM 673 C CA . LEU A 1 103 ? 26.965 105.630 50.904 1.00 2.00 103 LEU A CA 1
ATOM 674 C C . LEU A 1 103 ? 27.889 106.564 50.151 1.00 2.38 103 LEU A C 1
ATOM 675 O O . LEU A 1 103 ? 27.441 107.375 49.345 1.00 12.95 103 LEU A O 1
ATOM 680 N N . VAL A 1 104 ? 29.174 106.488 50.453 1.00 2.65 104 VAL A N 1
ATOM 681 C CA . VAL A 1 104 ? 30.168 107.319 49.797 1.00 4.03 104 VAL A CA 1
ATOM 682 C C . VAL A 1 104 ? 31.037 106.429 48.918 1.00 9.56 104 VAL A C 1
ATOM 683 O O . VAL A 1 104 ? 31.816 105.616 49.423 1.00 17.50 104 VAL A O 1
ATOM 687 N N . ASN A 1 105 ? 30.799 106.487 47.609 1.00 11.67 105 ASN A N 1
ATOM 688 C CA . ASN A 1 105 ? 31.574 105.726 46.639 1.00 2.00 105 ASN A CA 1
ATOM 689 C C . ASN A 1 105 ? 32.914 106.405 46.356 1.00 12.03 105 ASN A C 1
ATOM 690 O O . ASN A 1 105 ? 33.096 107.018 45.311 1.00 9.97 105 ASN A O 1
ATOM 695 N N . ASN A 1 106 ? 33.864 106.225 47.275 1.00 10.93 106 ASN A N 1
ATOM 696 C CA . ASN A 1 106 ? 35.152 106.913 47.244 1.00 4.31 106 ASN A CA 1
ATOM 697 C C . ASN A 1 106 ? 36.246 106.167 46.467 1.00 13.52 106 ASN A C 1
ATOM 698 O O . ASN A 1 106 ? 37.079 106.795 45.805 1.00 16.58 106 ASN A O 1
ATOM 703 N N . ALA A 1 107 ? 36.269 104.840 46.567 1.00 10.30 107 ALA A N 1
ATOM 704 C CA . ALA A 1 107 ? 37.356 104.056 45.976 1.00 12.96 107 ALA A CA 1
ATOM 705 C C . ALA A 1 107 ? 37.540 104.360 44.487 1.00 8.20 107 ALA A C 1
ATOM 706 O O . ALA A 1 107 ? 36.569 104.591 43.762 1.00 12.86 107 ALA A O 1
ATOM 708 N N . GLY A 1 108 ? 38.797 104.449 44.069 1.00 7.77 108 GLY A N 1
ATOM 709 C CA . GLY A 1 108 ? 39.103 104.740 42.681 1.00 7.32 108 GLY A CA 1
ATOM 710 C C . GLY A 1 108 ? 40.560 104.476 42.369 1.00 11.72 108 GLY A C 1
ATOM 711 O O . GLY A 1 108 ? 41.363 104.269 43.284 1.00 21.34 108 GLY A O 1
ATOM 712 N N . VAL A 1 109 ? 40.885 104.396 41.080 1.00 11.72 109 VAL A N 1
ATOM 713 C CA . VAL A 1 109 ? 42.272 104.246 40.631 1.00 12.38 109 VAL A CA 1
ATOM 714 C C . VAL A 1 109 ? 42.552 105.089 39.387 1.00 16.01 109 VAL A C 1
ATOM 715 O O . VAL A 1 109 ? 41.645 105.372 38.606 1.00 20.06 109 VAL A O 1
ATOM 719 N N . VAL A 1 110 ? 43.820 105.430 39.175 1.00 17.01 110 VAL A N 1
ATOM 720 C CA . VAL A 1 110 ? 44.251 106.077 37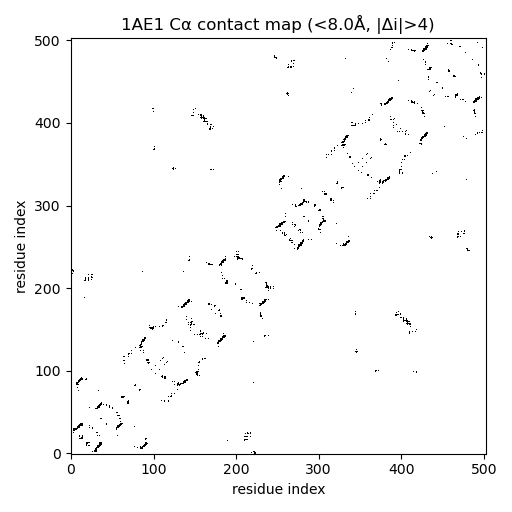.938 1.00 16.80 110 VAL A CA 1
ATOM 721 C C . VAL A 1 110 ? 45.405 105.302 37.317 1.00 16.88 110 VAL A C 1
ATOM 722 O O . VAL A 1 110 ? 46.335 104.897 38.010 1.00 24.46 110 VAL A O 1
ATOM 726 N N . ILE A 1 111 ? 45.342 105.111 36.004 1.00 20.29 111 ILE A N 1
ATOM 727 C CA . ILE A 1 111 ? 46.511 104.729 35.231 1.00 11.64 111 ILE A CA 1
ATOM 728 C C . ILE A 1 111 ? 46.836 105.854 34.262 1.00 13.67 111 ILE A C 1
ATOM 729 O O . ILE A 1 111 ? 45.939 106.510 33.738 1.00 24.02 111 ILE A O 1
ATOM 734 N N . HIS A 1 112 ? 48.120 106.161 34.143 1.00 12.74 112 HIS A N 1
ATOM 735 C CA . HIS A 1 112 ? 48.579 107.278 33.336 1.00 11.11 112 HIS A CA 1
ATOM 736 C C . HIS A 1 112 ? 49.196 106.773 32.049 1.00 12.30 112 HIS A C 1
ATOM 737 O O . HIS A 1 112 ? 50.330 106.298 32.043 1.00 21.33 112 HIS A O 1
ATOM 744 N N . LYS A 1 113 ? 48.417 106.812 30.974 1.00 14.48 113 LYS A N 1
ATOM 745 C CA . LYS A 1 113 ? 48.905 106.443 29.648 1.00 15.24 113 LYS A CA 1
ATOM 746 C C . LYS A 1 113 ? 48.315 107.373 28.605 1.00 17.98 113 LYS A C 1
ATOM 747 O O . LYS A 1 113 ? 47.335 108.076 28.864 1.00 16.36 113 LYS A O 1
ATOM 753 N N . GLU A 1 114 ? 48.853 107.302 27.395 1.00 14.98 114 GLU A N 1
ATOM 754 C CA . GLU A 1 114 ? 48.239 107.974 26.263 1.00 20.74 114 GLU A CA 1
ATOM 755 C C . GLU A 1 114 ? 47.022 107.186 25.814 1.00 17.10 114 GLU A C 1
ATOM 756 O O . GLU A 1 114 ? 46.959 105.972 26.018 1.00 33.48 114 GLU A O 1
ATOM 762 N N . ALA A 1 115 ? 46.047 107.885 25.240 1.00 12.23 115 ALA A N 1
ATOM 763 C CA . ALA A 1 115 ? 44.750 107.300 24.916 1.00 9.89 115 ALA A CA 1
ATOM 764 C C . ALA A 1 115 ? 44.880 106.066 24.033 1.00 10.35 115 ALA A C 1
ATOM 765 O O . ALA A 1 115 ? 44.130 105.108 24.192 1.00 31.30 115 ALA A O 1
ATOM 767 N N . LYS A 1 116 ? 45.879 106.057 23.159 1.00 12.60 116 LYS A N 1
ATOM 768 C CA . LYS A 1 116 ? 46.070 104.940 22.235 1.00 23.36 116 LYS A CA 1
ATOM 769 C C . LYS A 1 116 ? 46.752 103.721 22.866 1.00 23.78 116 LYS A C 1
ATOM 770 O O . LYS A 1 116 ? 46.802 102.651 22.259 1.00 28.60 116 LYS A O 1
ATOM 776 N N . ASP A 1 117 ? 47.241 103.875 24.091 1.00 18.06 117 ASP A N 1
ATOM 777 C CA . ASP A 1 117 ? 48.041 102.842 24.726 1.00 13.61 117 ASP A CA 1
ATOM 778 C C . ASP A 1 117 ? 47.273 101.984 25.711 1.00 13.81 117 ASP A C 1
ATOM 779 O O . ASP A 1 117 ? 47.739 100.915 26.095 1.00 18.01 117 ASP A O 1
ATOM 784 N N . PHE A 1 118 ? 46.146 102.490 26.195 1.00 10.89 118 PHE A N 1
ATOM 785 C CA . PHE A 1 118 ? 45.417 101.781 27.231 1.00 16.36 118 PHE A CA 1
ATOM 786 C C . PHE A 1 118 ? 44.982 100.423 26.700 1.00 14.31 118 PHE A C 1
ATOM 787 O O . PHE A 1 118 ? 44.533 100.310 25.562 1.00 22.57 118 PHE A O 1
ATOM 795 N N . THR A 1 119 ? 45.265 99.387 27.483 1.00 15.41 119 THR A N 1
ATOM 796 C CA . THR A 1 119 ? 44.923 98.010 27.131 1.00 10.81 119 THR A CA 1
ATOM 797 C C . THR A 1 119 ? 43.516 97.652 27.613 1.00 10.08 119 THR A C 1
ATOM 798 O O . THR A 1 119 ? 42.818 98.475 28.210 1.00 12.25 119 THR A O 1
ATOM 802 N N . GLU A 1 120 ? 43.120 96.404 27.394 1.00 14.10 120 GLU A N 1
ATOM 803 C CA . GLU A 1 120 ? 41.829 95.928 27.869 1.00 19.44 120 GLU A CA 1
ATOM 804 C C . GLU A 1 120 ? 41.846 95.756 29.385 1.00 20.24 120 GLU A C 1
ATOM 805 O O . GLU A 1 120 ? 40.827 95.960 30.050 1.00 13.08 120 GLU A O 1
ATOM 811 N N . LYS A 1 121 ? 42.999 95.361 29.921 1.00 18.35 121 LYS A N 1
ATOM 812 C CA . LYS A 1 121 ? 43.138 95.168 31.359 1.00 20.71 121 LYS A CA 1
ATOM 813 C C . LYS A 1 121 ? 42.996 96.517 32.047 1.00 16.98 121 LYS A C 1
ATOM 814 O O . LYS A 1 121 ? 42.223 96.659 32.983 1.00 19.43 121 LYS A O 1
ATOM 820 N N . ASP A 1 122 ? 43.666 97.526 31.498 1.00 16.37 122 ASP A N 1
ATOM 821 C CA . ASP A 1 122 ? 43.528 98.894 31.977 1.00 19.18 122 ASP A CA 1
ATOM 822 C C . ASP A 1 122 ? 42.068 99.286 32.018 1.00 17.84 122 ASP A C 1
ATOM 823 O O . ASP A 1 122 ? 41.566 99.735 33.042 1.00 24.63 122 ASP A O 1
ATOM 828 N N . TYR A 1 123 ? 41.396 99.133 30.884 1.00 20.42 123 TYR A N 1
ATOM 829 C CA . TYR A 1 123 ? 39.988 99.473 30.777 1.00 13.60 123 TYR A CA 1
ATOM 830 C C . TYR A 1 123 ? 39.187 98.817 31.893 1.00 16.99 123 TYR A C 1
ATOM 831 O O . TYR A 1 123 ? 38.364 99.464 32.532 1.00 23.09 123 TYR A O 1
ATOM 840 N N . ASN A 1 124 ? 39.465 97.544 32.152 1.00 17.97 124 ASN A N 1
ATOM 841 C CA . ASN A 1 124 ? 38.652 96.748 33.067 1.00 14.83 124 ASN A CA 1
ATOM 842 C C . ASN A 1 124 ? 38.850 97.181 34.511 1.00 12.75 124 ASN A C 1
ATOM 843 O O . ASN A 1 124 ? 37.913 97.182 35.312 1.00 10.57 124 ASN A O 1
ATOM 848 N N . ILE A 1 125 ? 40.094 97.512 34.836 1.00 7.83 125 ILE A N 1
ATOM 849 C CA . ILE A 1 125 ? 40.463 98.009 36.153 1.00 10.28 125 ILE A CA 1
ATOM 850 C C . ILE A 1 125 ? 39.860 99.388 36.409 1.00 15.45 125 ILE A C 1
ATOM 851 O O . ILE A 1 125 ? 39.151 99.574 37.397 1.00 15.12 125 ILE A O 1
ATOM 856 N N . ILE A 1 126 ? 40.023 100.296 35.444 1.00 18.63 126 ILE A N 1
ATOM 857 C CA . ILE A 1 126 ? 39.572 101.685 35.580 1.00 12.32 126 ILE A CA 1
ATOM 858 C C . ILE A 1 126 ? 38.049 101.843 35.507 1.00 10.41 126 ILE A C 1
ATOM 859 O O . ILE A 1 126 ? 37.459 102.502 36.364 1.00 15.33 126 ILE A O 1
ATOM 864 N N . MET A 1 127 ? 37.411 101.218 34.518 1.00 6.44 127 MET A N 1
ATOM 865 C CA . MET A 1 127 ? 35.950 101.224 34.428 1.00 6.28 127 MET A CA 1
ATOM 866 C C . MET A 1 127 ? 35.323 100.357 35.510 1.00 13.44 127 MET A C 1
ATOM 867 O O . MET A 1 127 ? 34.314 100.730 36.100 1.00 17.56 127 MET A O 1
ATOM 872 N N . GLY A 1 128 ? 35.890 99.172 35.718 1.00 14.03 128 GLY A N 1
ATOM 873 C CA . GLY A 1 128 ? 35.441 98.309 36.794 1.00 13.37 128 GLY A CA 1
ATOM 874 C C . GLY A 1 128 ? 35.435 98.965 38.168 1.00 15.54 128 GLY A C 1
ATOM 875 O O . GLY A 1 128 ? 34.423 98.905 38.864 1.00 15.65 128 GLY A O 1
ATOM 876 N N . THR A 1 129 ? 36.545 99.598 38.552 1.00 13.50 129 THR A N 1
ATOM 877 C CA . THR A 1 129 ? 36.675 100.211 39.876 1.00 15.46 129 THR A CA 1
ATOM 878 C C . THR A 1 129 ? 35.863 101.496 40.006 1.00 14.61 129 THR A C 1
ATOM 879 O O . THR A 1 129 ? 35.038 101.630 40.914 1.00 10.01 129 THR A O 1
ATOM 883 N N . ASN A 1 130 ? 36.053 102.403 39.054 1.00 15.47 130 ASN A N 1
ATOM 884 C CA . ASN A 1 130 ? 35.512 103.752 39.157 1.00 10.07 130 ASN A CA 1
ATOM 885 C C . ASN A 1 130 ? 34.016 103.851 38.917 1.00 7.83 130 ASN A C 1
ATOM 886 O O . ASN A 1 130 ? 33.332 104.633 39.574 1.00 13.30 130 ASN A O 1
ATOM 891 N N . PHE A 1 131 ? 33.500 103.085 37.968 1.00 2.00 131 PHE A N 1
ATOM 892 C CA . PHE A 1 131 ? 32.092 103.214 37.618 1.00 10.09 131 PHE A CA 1
ATOM 893 C C . PHE A 1 131 ? 31.267 101.989 38.020 1.00 5.66 131 PHE A C 1
ATOM 894 O O . PHE A 1 131 ? 30.295 102.108 38.767 1.00 7.33 131 PHE A O 1
ATOM 902 N N . GLU A 1 132 ? 31.663 100.814 37.546 1.00 7.71 132 GLU A N 1
ATOM 903 C CA . GLU A 1 132 ? 30.840 99.624 37.731 1.00 13.58 132 GLU A CA 1
ATOM 904 C C . GLU A 1 132 ? 30.623 99.266 39.206 1.00 11.55 132 GLU A C 1
ATOM 905 O O . GLU A 1 132 ? 29.489 99.070 39.639 1.00 21.73 132 GLU A O 1
ATOM 911 N N . ALA A 1 133 ? 31.703 99.219 39.979 1.00 9.87 133 ALA A N 1
ATOM 912 C CA . ALA A 1 133 ? 31.616 98.954 41.412 1.00 15.89 133 ALA A CA 1
ATOM 913 C C . ALA A 1 133 ? 30.815 100.039 42.163 1.00 13.33 133 ALA A C 1
ATOM 914 O O . ALA A 1 133 ? 29.972 99.733 43.009 1.00 20.04 133 ALA A O 1
ATOM 916 N N . ALA A 1 134 ? 31.042 101.299 41.805 1.00 11.14 134 ALA A N 1
ATOM 917 C CA . ALA A 1 134 ? 30.287 102.411 42.372 1.00 12.53 134 ALA A CA 1
ATOM 918 C C . ALA A 1 134 ? 28.794 102.312 42.033 1.00 9.78 134 ALA A C 1
ATOM 919 O O . ALA A 1 134 ? 27.941 102.630 42.856 1.00 21.79 134 ALA A O 1
ATOM 921 N N . TYR A 1 135 ? 28.488 101.795 40.848 1.00 12.32 135 TYR A N 1
ATOM 922 C CA . TYR A 1 135 ? 27.113 101.682 40.374 1.00 3.58 135 TYR A CA 1
ATOM 923 C C . TYR A 1 135 ? 26.408 100.481 41.006 1.00 6.75 135 TYR A C 1
ATOM 924 O O . TYR A 1 135 ? 25.277 100.585 41.491 1.00 4.70 135 TYR A O 1
ATOM 933 N N . HIS A 1 136 ? 27.084 99.337 40.970 1.00 11.45 136 HIS A N 1
ATOM 934 C CA . HIS A 1 136 ? 26.557 98.084 41.501 1.00 13.75 136 HIS A CA 1
ATOM 935 C C . HIS A 1 136 ? 26.285 98.217 43.000 1.00 15.93 136 HIS A C 1
ATOM 936 O O . HIS A 1 136 ? 25.205 97.853 43.476 1.00 13.90 136 HIS A O 1
ATOM 943 N N . LEU A 1 137 ? 27.220 98.819 43.729 1.00 14.70 137 LEU A N 1
ATOM 944 C CA . LEU A 1 137 ? 27.003 99.071 45.145 1.00 10.70 137 LEU A CA 1
ATOM 945 C C . LEU A 1 137 ? 25.763 99.920 45.382 1.00 13.99 137 LEU A C 1
ATOM 946 O O . LEU A 1 137 ? 24.966 99.611 46.263 1.00 20.75 137 LEU A O 1
ATOM 951 N N . SER A 1 138 ? 25.555 100.929 44.537 1.00 13.06 138 SER A N 1
ATOM 952 C CA . SER A 1 138 ? 24.371 101.785 44.627 1.00 13.01 138 SER A CA 1
ATOM 953 C C . SER A 1 138 ? 23.079 100.998 44.389 1.00 15.14 138 SER A C 1
ATOM 954 O O . SER A 1 138 ? 22.077 101.216 45.072 1.00 19.90 138 SER A O 1
ATOM 957 N N . GLN A 1 139 ? 23.118 100.057 43.450 1.00 13.07 139 GLN A N 1
ATOM 958 C CA . GLN A 1 139 ? 21.963 99.209 43.171 1.00 8.64 139 GLN A CA 1
ATOM 959 C C . GLN A 1 139 ? 21.551 98.392 44.383 1.00 12.73 139 GLN A C 1
ATOM 960 O O . GLN A 1 139 ? 20.360 98.211 44.634 1.00 15.62 139 GLN A O 1
ATOM 966 N N . ILE A 1 140 ? 22.534 97.813 45.072 1.00 11.37 140 ILE A N 1
ATOM 967 C CA . ILE A 1 140 ? 22.242 96.904 46.179 1.00 15.48 140 ILE A CA 1
ATOM 968 C C . ILE A 1 140 ? 22.165 97.549 47.569 1.00 15.28 140 ILE A C 1
ATOM 969 O O . ILE A 1 140 ? 21.581 96.977 48.487 1.00 28.22 140 ILE A O 1
ATOM 974 N N . ALA A 1 141 ? 22.658 98.774 47.697 1.00 12.92 141 ALA A N 1
ATOM 975 C CA . ALA A 1 141 ? 22.440 99.558 48.911 1.00 14.54 141 ALA A CA 1
ATOM 976 C C . ALA A 1 141 ? 21.034 100.140 48.918 1.00 11.68 141 ALA A C 1
ATOM 977 O O . ALA A 1 141 ? 20.443 100.318 49.977 1.00 29.19 141 ALA A O 1
ATOM 979 N N . TYR A 1 142 ? 20.466 100.318 47.727 1.00 11.59 142 TYR A N 1
ATOM 980 C CA . TYR A 1 142 ? 19.172 100.976 47.532 1.00 6.68 142 TYR A CA 1
ATOM 981 C C . TYR A 1 142 ? 18.058 100.637 48.533 1.00 12.24 142 TYR A C 1
ATOM 982 O O . TYR A 1 142 ? 17.284 101.516 48.915 1.00 14.16 142 TYR A O 1
ATOM 991 N N . PRO A 1 143 ? 17.907 99.351 48.906 1.00 15.10 143 PRO A N 1
ATOM 992 C CA . PRO A 1 143 ? 16.845 99.042 49.872 1.00 18.09 143 PRO A CA 1
ATOM 993 C C . PRO A 1 143 ? 17.180 99.447 51.313 1.00 13.75 143 PRO A C 1
ATOM 994 O O . PRO A 1 143 ? 16.288 99.715 52.117 1.00 13.66 143 PRO A O 1
ATOM 998 N N . LEU A 1 144 ? 18.466 99.489 51.637 1.00 9.67 144 LEU A N 1
ATOM 999 C CA . LEU A 1 144 ? 18.899 99.930 52.954 1.00 16.29 144 LEU A CA 1
ATOM 1000 C C . LEU A 1 144 ? 18.699 101.442 53.083 1.00 16.26 144 LEU A C 1
ATOM 1001 O O . LEU A 1 144 ? 18.254 101.938 54.121 1.00 23.32 144 LEU A O 1
ATOM 1006 N N . LEU A 1 145 ? 18.961 102.160 51.996 1.00 19.98 145 LEU A N 1
ATOM 1007 C CA . LEU A 1 145 ? 18.755 103.604 51.949 1.00 10.54 145 LEU A CA 1
ATOM 1008 C C . LEU A 1 145 ? 17.271 103.968 51.951 1.00 5.92 145 LEU A C 1
ATOM 1009 O O . LEU A 1 145 ? 16.842 104.841 52.695 1.00 24.23 145 LEU A O 1
ATOM 1014 N N . LYS A 1 146 ? 16.497 103.312 51.094 1.00 15.19 146 LYS A N 1
ATOM 1015 C CA . LYS A 1 146 ? 15.041 103.434 51.110 1.00 12.06 146 LYS A CA 1
ATOM 1016 C C . LYS A 1 146 ? 14.476 103.180 52.514 1.00 18.99 146 LYS A C 1
ATOM 1017 O O . LYS A 1 146 ? 13.592 103.902 52.977 1.00 16.03 146 LYS A O 1
ATOM 1023 N N . ALA A 1 147 ? 15.020 102.173 53.196 1.00 22.67 147 ALA A N 1
ATOM 1024 C CA . ALA A 1 147 ? 14.601 101.817 54.557 1.00 25.54 147 ALA A CA 1
ATOM 1025 C C . ALA A 1 147 ? 14.946 102.866 55.614 1.00 27.19 147 ALA A C 1
ATOM 1026 O O . ALA A 1 147 ? 14.196 103.039 56.579 1.00 33.42 147 ALA A O 1
ATOM 1028 N N . SER A 1 148 ? 16.087 103.536 55.452 1.00 25.09 148 SER A N 1
ATOM 1029 C CA . SER A 1 148 ? 16.495 104.587 56.384 1.00 21.18 148 SER A CA 1
ATOM 1030 C C . SER A 1 148 ? 15.572 105.808 56.302 1.00 20.11 148 SER A C 1
ATOM 1031 O O . SER A 1 148 ? 15.427 106.550 57.275 1.00 27.12 148 SER A O 1
ATOM 1034 N N . GLN A 1 149 ? 14.896 105.961 55.161 1.00 21.04 149 GLN A N 1
ATOM 1035 C CA . GLN A 1 149 ? 13.976 107.074 54.897 1.00 16.06 149 GLN A CA 1
ATOM 1036 C C . GLN A 1 149 ? 14.677 108.427 54.971 1.00 20.92 149 GLN A C 1
ATOM 1037 O O . GLN A 1 149 ? 14.038 109.473 55.110 1.00 21.52 149 GLN A O 1
ATOM 1043 N N . ASN A 1 150 ? 16.004 108.376 54.912 1.00 22.47 150 ASN A N 1
ATOM 1044 C CA . ASN A 1 150 ? 16.850 109.547 54.762 1.00 20.55 150 ASN A CA 1
ATOM 1045 C C . ASN A 1 150 ? 18.175 109.062 54.182 1.00 16.56 150 ASN A C 1
ATOM 1046 O O . ASN A 1 150 ? 19.146 108.832 54.910 1.00 13.11 150 ASN A O 1
ATOM 1051 N N . GLY A 1 151 ? 18.148 108.776 52.883 1.00 16.80 151 GLY A N 1
ATOM 1052 C CA . GLY A 1 151 ? 19.308 108.229 52.206 1.00 14.06 151 GLY A CA 1
ATOM 1053 C C . GLY A 1 151 ? 20.169 109.284 51.538 1.00 12.29 151 GLY A C 1
ATOM 1054 O O . GLY A 1 151 ? 19.710 110.384 51.231 1.00 14.27 151 GLY A O 1
ATOM 1055 N N . ASN A 1 152 ? 21.419 108.923 51.288 1.00 10.93 152 ASN A N 1
ATOM 1056 C CA . ASN A 1 152 ? 22.390 109.796 50.653 1.00 11.20 152 ASN A CA 1
ATOM 1057 C C . ASN A 1 152 ? 23.438 108.915 49.977 1.00 16.15 152 ASN A C 1
ATOM 1058 O O . ASN A 1 152 ? 24.032 108.047 50.614 1.00 17.28 152 ASN A O 1
ATOM 1063 N N . VAL A 1 153 ? 23.590 109.052 48.666 1.00 18.91 153 VAL A N 1
ATOM 1064 C CA . VAL A 1 153 ? 24.744 108.465 48.005 1.00 12.97 153 VAL A CA 1
ATOM 1065 C C . VAL A 1 153 ? 25.554 109.542 47.295 1.00 19.82 153 VAL A C 1
ATOM 1066 O O . VAL A 1 153 ? 25.022 110.580 46.898 1.00 19.09 153 VAL A O 1
ATOM 1070 N N . ILE A 1 154 ? 26.868 109.412 47.436 1.00 20.41 154 ILE A N 1
ATOM 1071 C CA . ILE A 1 154 ? 27.823 110.445 47.068 1.00 11.92 154 ILE A CA 1
ATOM 1072 C C . ILE A 1 154 ? 28.895 109.749 46.230 1.00 16.72 154 ILE A C 1
ATOM 1073 O O . ILE A 1 154 ? 29.468 108.757 46.676 1.00 7.48 154 ILE A O 1
ATOM 1078 N N . PHE A 1 155 ? 29.092 110.201 44.994 1.00 11.03 155 PHE A N 1
ATOM 1079 C CA . PHE A 1 155 ? 30.196 109.709 44.171 1.00 12.46 155 PHE A CA 1
ATOM 1080 C C . PHE A 1 155 ? 31.385 110.668 44.253 1.00 14.34 155 PHE A C 1
ATOM 1081 O O . PHE A 1 155 ? 31.208 111.869 44.448 1.00 20.25 155 PHE A O 1
ATOM 1089 N N . LEU A 1 156 ? 32.597 110.135 44.134 1.00 13.07 156 LEU A N 1
ATOM 1090 C CA . LEU A 1 156 ? 33.777 110.970 43.934 1.00 14.63 156 LEU A CA 1
ATOM 1091 C C . LEU A 1 156 ? 34.070 111.119 42.446 1.00 13.61 156 LEU A C 1
ATOM 1092 O O . LEU A 1 156 ? 34.247 110.134 41.734 1.00 22.90 156 LEU A O 1
ATOM 1097 N N . SER A 1 157 ? 33.981 112.347 41.959 1.00 15.75 157 SER A N 1
ATOM 1098 C CA . SER A 1 157 ? 34.241 112.636 40.562 1.00 6.34 157 SER A CA 1
ATOM 1099 C C . SER A 1 157 ? 35.622 113.269 40.512 1.00 7.12 157 SER A C 1
ATOM 1100 O O . SER A 1 157 ? 36.474 112.930 41.332 1.00 15.42 157 SER A O 1
ATOM 1103 N N . SER A 1 158 ? 35.852 114.166 39.555 1.00 6.67 158 SER A N 1
ATOM 1104 C CA . SER A 1 158 ? 37.179 114.733 39.335 1.00 3.21 158 SER A CA 1
ATOM 1105 C C . SER A 1 158 ? 37.061 115.935 38.403 1.00 11.94 158 SER A C 1
ATOM 1106 O O . SER A 1 158 ? 36.075 116.068 37.677 1.00 17.72 158 SER A O 1
ATOM 1109 N N . ILE A 1 159 ? 38.020 116.851 38.509 1.00 7.65 159 ILE A N 1
ATOM 1110 C CA . ILE A 1 159 ? 38.244 117.872 37.496 1.00 10.11 159 ILE A CA 1
ATOM 1111 C C . ILE A 1 159 ? 38.454 117.230 36.123 1.00 13.60 159 ILE A C 1
ATOM 1112 O O . ILE A 1 159 ? 38.122 117.819 35.095 1.00 21.80 159 ILE A O 1
ATOM 1117 N N . ALA A 1 160 ? 38.970 116.000 36.119 1.00 18.71 160 ALA A N 1
ATOM 1118 C CA . ALA A 1 160 ? 39.145 115.224 34.890 1.00 9.21 160 ALA A CA 1
ATOM 1119 C C . ALA A 1 160 ? 37.814 114.747 34.316 1.00 9.39 160 ALA A C 1
ATOM 1120 O O . ALA A 1 160 ? 37.763 114.223 33.206 1.00 17.66 160 ALA A O 1
ATOM 1122 N N . GLY A 1 161 ? 36.748 114.894 35.098 1.00 9.27 161 GLY A N 1
ATOM 1123 C CA . GLY A 1 161 ? 35.405 114.687 34.586 1.00 3.82 161 GLY A CA 1
ATOM 1124 C C . GLY A 1 161 ? 34.720 115.983 34.196 1.00 4.50 161 GLY A C 1
ATOM 1125 O O . GLY A 1 161 ? 33.501 116.037 34.095 1.00 8.48 161 GLY A O 1
ATOM 1126 N N . PHE A 1 162 ? 35.509 117.030 33.975 1.00 7.95 162 PHE A N 1
ATOM 1127 C CA . PHE A 1 162 ? 34.994 118.324 33.524 1.00 11.52 162 PHE A CA 1
ATOM 1128 C C . PHE A 1 162 ? 35.588 118.655 32.152 1.00 10.38 162 PHE A C 1
ATOM 1129 O O . PHE A 1 162 ? 34.877 119.029 31.226 1.00 15.25 162 PHE A O 1
ATOM 1137 N N . SER A 1 163 ? 36.902 118.510 32.042 1.00 11.30 163 SER A N 1
ATOM 1138 C CA . SER A 1 163 ? 37.619 118.824 30.819 1.00 17.75 163 SER A CA 1
ATOM 1139 C C . SER A 1 163 ? 38.868 117.953 30.766 1.00 15.97 163 SER A C 1
ATOM 1140 O O . SER A 1 163 ? 39.326 117.464 31.801 1.00 22.64 163 SER A O 1
ATOM 1143 N N . ALA A 1 164 ? 39.513 117.936 29.603 1.00 10.14 164 ALA A N 1
ATOM 1144 C CA . ALA A 1 164 ? 40.593 117.001 29.315 1.00 2.11 164 ALA A CA 1
ATOM 1145 C C . ALA A 1 164 ? 41.904 117.302 30.037 1.00 14.37 164 ALA A C 1
ATOM 1146 O O . ALA A 1 164 ? 42.399 118.428 30.020 1.00 15.99 164 ALA A O 1
ATOM 1148 N N . LEU A 1 165 ? 42.488 116.265 30.631 1.00 16.19 165 LEU A N 1
ATOM 1149 C CA . LEU A 1 165 ? 43.786 116.360 31.281 1.00 10.94 165 LEU A CA 1
ATOM 1150 C C . LEU A 1 165 ? 44.725 115.333 30.664 1.00 14.43 165 LEU A C 1
ATOM 1151 O O . LEU A 1 165 ? 44.311 114.223 30.336 1.00 8.40 165 LEU A O 1
ATOM 1156 N N . PRO A 1 166 ? 46.023 115.665 30.559 1.00 15.20 166 PRO A N 1
ATOM 1157 C CA . PRO A 1 166 ? 46.995 114.718 29.998 1.00 17.40 166 PRO A CA 1
ATOM 1158 C C . PRO A 1 166 ? 47.104 113.390 30.760 1.00 16.98 166 PRO A C 1
ATOM 1159 O O . PRO A 1 166 ? 46.925 113.346 31.983 1.00 21.16 166 PRO A O 1
ATOM 1163 N N . SER A 1 167 ? 47.243 112.306 29.995 1.00 20.73 167 SER A N 1
ATOM 1164 C CA . SER A 1 167 ? 47.591 110.973 30.503 1.00 16.41 167 SER A CA 1
ATOM 1165 C C . SER A 1 167 ? 46.450 110.172 31.126 1.00 10.39 167 SER A C 1
ATOM 1166 O O . SER A 1 167 ? 46.651 109.030 31.550 1.00 19.38 167 SER A O 1
ATOM 1169 N N . VAL A 1 168 ? 45.265 110.765 31.218 1.00 6.76 168 VAL A N 1
ATOM 1170 C CA . VAL A 1 168 ? 44.182 110.140 31.967 1.00 11.90 168 VAL A CA 1
ATOM 1171 C C . VAL A 1 168 ? 42.868 110.086 31.199 1.00 10.97 168 VAL A C 1
ATOM 1172 O O . VAL A 1 168 ? 41.799 110.107 31.805 1.00 12.46 168 VAL A O 1
ATOM 1176 N N . SER A 1 169 ? 42.951 109.881 29.887 1.00 10.99 169 SER A N 1
ATOM 1177 C CA . SER A 1 169 ? 41.754 109.834 29.043 1.00 14.66 169 SER A CA 1
ATOM 1178 C C . SER A 1 169 ? 40.734 108.777 29.490 1.00 15.81 169 SER A C 1
ATOM 1179 O O . SER A 1 169 ? 39.550 109.079 29.670 1.00 22.99 169 SER A O 1
ATOM 1182 N N . LEU A 1 170 ? 41.192 107.549 29.708 1.00 13.23 170 LEU A N 1
ATOM 1183 C CA . LEU A 1 170 ? 40.280 106.483 30.106 1.00 14.02 170 LEU A CA 1
ATOM 1184 C C . LEU A 1 170 ? 39.660 106.739 31.479 1.00 10.63 170 LEU A C 1
ATOM 1185 O O . LEU A 1 170 ? 38.476 106.475 31.676 1.00 22.72 170 LEU A O 1
ATOM 1190 N N . TYR A 1 171 ? 40.423 107.358 32.379 1.00 7.89 171 TYR A N 1
ATOM 1191 C CA . TYR A 1 171 ? 39.935 107.711 33.718 1.00 10.90 171 TYR A CA 1
ATOM 1192 C C . TYR A 1 171 ? 38.867 108.821 33.653 1.00 9.83 171 TYR A C 1
ATOM 1193 O O . TYR A 1 171 ? 37.810 108.720 34.289 1.00 20.12 171 TYR A O 1
ATOM 1202 N N . SER A 1 172 ? 39.085 109.799 32.776 1.00 10.96 172 SER A N 1
ATOM 1203 C CA . SER A 1 172 ? 38.132 110.888 32.561 1.00 8.17 172 SER A CA 1
ATOM 1204 C C . SER A 1 172 ? 36.799 110.313 32.162 1.00 11.51 172 SER A C 1
ATOM 1205 O O . SER A 1 172 ? 35.750 110.732 32.651 1.00 11.25 172 SER A O 1
ATOM 1208 N N . ALA A 1 173 ? 36.856 109.315 31.292 1.00 8.64 173 ALA A N 1
ATOM 1209 C CA . ALA A 1 173 ? 35.661 108.705 30.758 1.00 3.08 173 ALA A CA 1
ATOM 1210 C C . ALA A 1 173 ? 34.844 108.052 31.876 1.00 7.43 173 ALA A C 1
ATOM 1211 O O . ALA A 1 173 ? 33.625 108.243 31.944 1.00 11.97 173 ALA A O 1
ATOM 1213 N N . SER A 1 174 ? 35.535 107.405 32.823 1.00 7.07 174 SER A N 1
ATOM 1214 C CA . SER A 1 174 ? 34.870 106.753 33.958 1.00 9.22 174 SER A CA 1
ATOM 1215 C C . SER A 1 174 ? 34.212 107.765 34.898 1.00 6.58 174 SER A C 1
ATOM 1216 O O . SER A 1 174 ? 33.158 107.486 35.470 1.00 7.05 174 SER A O 1
ATOM 1219 N N . LYS A 1 175 ? 34.772 108.974 34.962 1.00 3.90 175 LYS A N 1
ATOM 1220 C CA . LYS A 1 175 ? 34.173 110.065 35.741 1.00 3.79 175 LYS A CA 1
ATOM 1221 C C . LYS A 1 175 ? 33.027 110.744 34.990 1.00 4.12 175 LYS A C 1
ATOM 1222 O O . LYS A 1 175 ? 32.058 111.188 35.605 1.00 11.69 175 LYS A O 1
ATOM 1228 N N . GLY A 1 176 ? 33.109 110.783 33.663 1.00 3.88 176 GLY A N 1
ATOM 1229 C CA . GLY A 1 176 ? 31.982 111.245 32.871 1.00 2.00 176 GLY A CA 1
ATOM 1230 C C . GLY A 1 176 ? 30.764 110.349 33.035 1.00 11.10 176 GLY A C 1
ATOM 1231 O O . GLY A 1 176 ? 29.625 110.829 33.091 1.00 17.68 176 GLY A O 1
ATOM 1232 N N . ALA A 1 177 ? 31.001 109.042 33.133 1.00 12.40 177 ALA A N 1
ATOM 1233 C CA . ALA A 1 177 ? 29.926 108.084 33.364 1.00 2.46 177 ALA A CA 1
ATOM 1234 C C . ALA A 1 177 ? 29.289 108.303 34.737 1.00 2.00 177 ALA A C 1
ATOM 1235 O O . ALA A 1 177 ? 28.061 108.339 34.862 1.00 6.49 177 ALA A O 1
ATOM 1237 N N . ILE A 1 178 ? 30.132 108.563 35.737 1.00 11.50 178 ILE A N 1
ATOM 1238 C CA . ILE A 1 178 ? 29.683 108.865 37.100 1.00 10.74 178 ILE A CA 1
ATOM 1239 C C . ILE A 1 178 ? 28.839 110.143 37.167 1.00 11.54 178 ILE A C 1
ATOM 1240 O O . ILE A 1 178 ? 27.747 110.134 37.719 1.00 5.35 178 ILE A O 1
ATOM 1245 N N . ASN A 1 179 ? 29.343 111.229 36.592 1.00 8.62 179 ASN A N 1
ATOM 1246 C CA . ASN A 1 179 ? 28.587 112.470 36.485 1.00 6.92 179 ASN A CA 1
ATOM 1247 C C . ASN A 1 179 ? 27.171 112.211 35.986 1.00 9.28 179 ASN A C 1
ATOM 1248 O O . ASN A 1 179 ? 26.202 112.676 36.587 1.00 22.70 179 ASN A O 1
ATOM 1253 N N . GLN A 1 180 ? 27.052 111.432 34.913 1.00 9.28 180 GLN A N 1
ATOM 1254 C CA . GLN A 1 180 ? 25.747 111.172 34.318 1.00 10.07 180 GLN A CA 1
ATOM 1255 C C . GLN A 1 180 ? 24.855 110.305 35.200 1.00 4.25 180 GLN A C 1
ATOM 1256 O O . GLN A 1 180 ? 23.681 110.612 35.382 1.00 19.26 180 GLN A O 1
ATOM 1262 N N . MET A 1 181 ? 25.423 109.256 35.784 1.00 5.02 181 MET A N 1
ATOM 1263 C CA . MET A 1 181 ? 24.679 108.387 36.690 1.00 4.25 181 MET A CA 1
ATOM 1264 C C . MET A 1 181 ? 24.167 109.123 37.936 1.00 10.31 181 MET A C 1
ATOM 1265 O O . MET A 1 181 ? 23.047 108.854 38.384 1.00 11.56 181 MET A O 1
ATOM 1270 N N . THR A 1 182 ? 24.906 110.119 38.435 1.00 14.73 182 THR A N 1
ATOM 1271 C CA . THR A 1 182 ? 24.402 110.848 39.602 1.00 16.80 182 THR A CA 1
ATOM 1272 C C . THR A 1 182 ? 23.152 111.679 39.302 1.00 11.72 182 THR A C 1
ATOM 1273 O O . THR A 1 182 ? 22.284 111.803 40.165 1.00 11.30 182 THR A O 1
ATOM 1277 N N . LYS A 1 183 ? 22.977 112.096 38.047 1.00 9.64 183 LYS A N 1
ATOM 1278 C CA . LYS A 1 183 ? 21.741 112.768 37.628 1.00 2.00 183 LYS A CA 1
ATOM 1279 C C . LYS A 1 183 ? 20.556 111.803 37.490 1.00 7.70 183 LYS A C 1
ATOM 1280 O O . LYS A 1 183 ? 19.423 112.143 37.831 1.00 20.28 183 LYS A O 1
ATOM 1286 N N . SER A 1 184 ? 20.824 110.599 36.989 1.00 14.47 184 SER A N 1
ATOM 1287 C CA . SER A 1 184 ? 19.789 109.586 36.781 1.00 9.69 184 SER A CA 1
ATOM 1288 C C . SER A 1 184 ? 19.255 109.037 38.099 1.00 10.34 184 SER A C 1
ATOM 1289 O O . SER A 1 184 ? 18.046 108.984 38.326 1.00 15.37 184 SER A O 1
ATOM 1292 N N . LEU A 1 185 ? 20.178 108.623 38.962 1.00 12.16 185 LEU A N 1
ATOM 1293 C CA . LEU A 1 185 ? 19.841 108.113 40.285 1.00 10.97 185 LEU A CA 1
ATOM 1294 C C . LEU A 1 185 ? 19.117 109.162 41.116 1.00 8.36 185 LEU A C 1
ATOM 1295 O O . LEU A 1 185 ? 18.112 108.864 41.753 1.00 14.62 185 LEU A O 1
ATOM 1300 N N . ALA A 1 186 ? 19.577 110.408 41.031 1.00 9.17 186 ALA A N 1
ATOM 1301 C CA . ALA A 1 186 ? 18.945 111.510 41.757 1.00 16.21 186 ALA A CA 1
ATOM 1302 C C . ALA A 1 186 ? 17.493 111.664 41.335 1.00 11.48 186 ALA A C 1
ATOM 1303 O O . ALA A 1 186 ? 16.606 111.797 42.175 1.00 15.52 186 ALA A O 1
ATOM 1305 N N . CYS A 1 187 ? 17.244 111.533 40.036 1.00 13.85 187 CYS A N 1
ATOM 1306 C CA . CYS A 1 187 ? 15.902 111.729 39.503 1.00 13.52 187 CYS A CA 1
ATOM 1307 C C . CYS A 1 187 ? 14.979 110.552 39.785 1.00 8.31 187 CYS A C 1
ATOM 1308 O O . CYS A 1 187 ? 13.788 110.741 40.016 1.00 14.21 187 CYS A O 1
ATOM 1311 N N . GLU A 1 188 ? 15.538 109.346 39.825 1.00 8.50 188 GLU A N 1
ATOM 1312 C CA . GLU A 1 188 ? 14.738 108.146 40.060 1.00 15.90 188 GLU A CA 1
ATOM 1313 C C . GLU A 1 188 ? 14.411 107.892 41.527 1.00 13.65 188 GLU A C 1
ATOM 1314 O O . GLU A 1 188 ? 13.277 107.529 41.859 1.00 16.54 188 GLU A O 1
ATOM 1320 N N . TRP A 1 189 ? 15.373 108.184 42.403 1.00 13.94 189 TRP A N 1
ATOM 1321 C CA . TRP A 1 189 ? 15.303 107.806 43.819 1.00 14.65 189 TRP A CA 1
ATOM 1322 C C . TRP A 1 189 ? 14.857 108.950 44.739 1.00 13.48 189 TRP A C 1
ATOM 1323 O O . TRP A 1 189 ? 14.704 108.758 45.946 1.00 18.36 189 TRP A O 1
ATOM 1334 N N . ALA A 1 190 ? 14.556 110.103 44.147 1.00 15.57 190 ALA A N 1
ATOM 1335 C CA . ALA A 1 190 ? 14.166 111.300 44.891 1.00 21.27 190 ALA A CA 1
ATOM 1336 C C . ALA A 1 190 ? 12.865 111.091 45.652 1.00 22.30 190 ALA A C 1
ATOM 1337 O O . ALA A 1 190 ? 12.642 111.696 46.698 1.00 20.51 190 ALA A O 1
ATOM 1339 N N . LYS A 1 191 ? 11.997 110.259 45.086 1.00 22.64 191 LYS A N 1
ATOM 1340 C CA . LYS A 1 191 ? 10.713 109.914 45.684 1.00 22.79 191 LYS A CA 1
ATOM 1341 C C . LYS A 1 191 ? 10.876 108.986 46.892 1.00 25.93 191 LYS A C 1
ATOM 1342 O O . LYS A 1 191 ? 9.962 108.829 47.698 1.00 31.56 191 LYS A O 1
ATOM 1348 N N . ASP A 1 192 ? 12.005 108.293 46.953 1.00 22.47 192 ASP A N 1
ATOM 1349 C CA . ASP A 1 192 ? 12.278 107.374 48.045 1.00 20.43 192 ASP A CA 1
ATOM 1350 C C . ASP A 1 192 ? 13.109 108.071 49.120 1.00 19.90 192 ASP A C 1
ATOM 1351 O O . ASP A 1 192 ? 13.706 107.429 49.984 1.00 28.49 192 ASP A O 1
ATOM 1356 N N . ASN A 1 193 ? 13.133 109.399 49.047 1.00 15.56 193 ASN A N 1
ATOM 1357 C CA . ASN A 1 193 ? 13.972 110.235 49.892 1.00 22.66 193 ASN A CA 1
ATOM 1358 C C . ASN A 1 193 ? 15.404 109.744 49.933 1.00 18.79 193 ASN A C 1
ATOM 1359 O O . ASN A 1 193 ? 15.919 109.389 50.990 1.00 34.27 193 ASN A O 1
ATOM 1364 N N . ILE A 1 194 ? 15.999 109.604 48.756 1.00 19.03 194 ILE A N 1
ATOM 1365 C CA . ILE A 1 194 ? 17.435 109.402 48.663 1.00 18.48 194 ILE A CA 1
ATOM 1366 C C . ILE A 1 194 ? 17.995 110.484 47.758 1.00 16.36 194 ILE A C 1
ATOM 1367 O O . ILE A 1 194 ? 17.393 110.827 46.747 1.00 15.44 194 ILE A O 1
ATOM 1372 N N . ARG A 1 195 ? 19.025 111.161 48.245 1.00 17.11 195 ARG A N 1
ATOM 1373 C CA . ARG A 1 195 ? 19.639 112.249 47.507 1.00 12.16 195 ARG A CA 1
ATOM 1374 C C . ARG A 1 195 ? 21.014 111.832 47.039 1.00 15.57 195 ARG A C 1
ATOM 1375 O O . ARG A 1 195 ? 21.692 111.065 47.724 1.00 16.28 195 ARG A O 1
ATOM 1383 N N . VAL A 1 196 ? 21.327 112.147 45.784 1.00 11.02 196 VAL A N 1
ATOM 1384 C CA . VAL A 1 196 ? 22.601 111.730 45.223 1.00 11.34 196 VAL A CA 1
ATOM 1385 C C . VAL A 1 196 ? 23.333 112.849 44.493 1.00 9.48 196 VAL A C 1
ATOM 1386 O O . VAL A 1 196 ? 22.727 113.675 43.803 1.00 8.58 196 VAL A O 1
ATOM 1390 N N . ASN A 1 197 ? 24.580 113.026 44.912 1.00 4.45 197 ASN A N 1
ATOM 1391 C CA . ASN A 1 197 ? 25.410 114.132 44.486 1.00 2.00 197 ASN A CA 1
ATOM 1392 C C . ASN A 1 197 ? 26.821 113.583 44.290 1.00 6.91 197 ASN A C 1
ATOM 1393 O O . ASN A 1 197 ? 27.152 112.522 44.825 1.00 5.45 197 ASN A O 1
ATOM 1398 N N . SER A 1 198 ? 27.606 114.256 43.446 1.00 7.46 198 SER A N 1
ATOM 1399 C CA . SER A 1 198 ? 29.039 113.995 43.310 1.00 11.74 198 SER A CA 1
ATOM 1400 C C . SER A 1 198 ? 29.843 115.176 43.825 1.00 11.83 198 SER A C 1
ATOM 1401 O O . SER A 1 198 ? 29.462 116.333 43.629 1.00 16.03 198 SER A O 1
ATOM 1404 N N . VAL A 1 199 ? 30.956 114.870 44.486 1.00 18.80 199 VAL A N 1
ATOM 1405 C CA . VAL A 1 199 ? 31.960 115.872 44.827 1.00 15.13 199 VAL A CA 1
ATOM 1406 C C . VAL A 1 199 ? 33.186 115.592 43.962 1.00 15.74 199 VAL A C 1
ATOM 1407 O O . VAL A 1 199 ? 33.636 114.452 43.857 1.00 5.96 199 VAL A O 1
ATOM 1411 N N . ALA A 1 200 ? 33.617 116.610 43.226 1.00 11.93 200 ALA A N 1
ATOM 1412 C CA . ALA A 1 200 ? 34.662 116.466 42.225 1.00 4.72 200 ALA A CA 1
ATOM 1413 C C . ALA A 1 200 ? 35.874 117.303 42.610 1.00 7.67 200 ALA A C 1
ATOM 1414 O O . ALA A 1 200 ? 35.945 118.488 42.296 1.00 10.79 200 ALA A O 1
ATOM 1416 N N . PRO A 1 201 ? 36.816 116.713 43.357 1.00 8.03 201 PRO A N 1
ATOM 1417 C CA . PRO A 1 201 ? 37.976 117.480 43.810 1.00 9.50 201 PRO A CA 1
ATOM 1418 C C . PRO A 1 201 ? 38.964 117.835 42.682 1.00 20.00 201 PRO A C 1
ATOM 1419 O O . PRO A 1 201 ? 38.910 117.265 41.587 1.00 20.36 201 PRO A O 1
ATOM 1423 N N . GLY A 1 202 ? 39.799 118.844 42.933 1.00 17.83 202 GLY A N 1
ATOM 1424 C CA . GLY A 1 202 ? 40.970 119.084 42.111 1.00 7.30 202 GLY A CA 1
ATOM 1425 C C . GLY A 1 202 ? 42.133 118.301 42.685 1.00 10.92 202 GLY A C 1
ATOM 1426 O O . GLY A 1 202 ? 41.911 117.277 43.327 1.00 21.21 202 GLY A O 1
ATOM 1427 N N . VAL A 1 203 ? 43.364 118.764 42.467 1.00 12.09 203 VAL A N 1
ATOM 1428 C CA . VAL A 1 203 ? 44.542 118.093 43.017 1.00 13.52 203 VAL A CA 1
ATOM 1429 C C . VAL A 1 203 ? 44.543 118.127 44.554 1.00 21.12 203 VAL A C 1
ATOM 1430 O O . VAL A 1 203 ? 44.514 119.196 45.168 1.00 22.41 203 VAL A O 1
ATOM 1434 N N . ILE A 1 204 ? 44.465 116.942 45.155 1.00 19.59 204 ILE A N 1
ATOM 1435 C CA . ILE A 1 204 ? 44.435 116.781 46.604 1.00 19.06 204 ILE A CA 1
ATOM 1436 C C . ILE A 1 204 ? 45.660 115.972 47.012 1.00 23.08 204 ILE A C 1
ATOM 1437 O O . ILE A 1 204 ? 45.974 114.952 46.387 1.00 21.95 204 ILE A O 1
ATOM 1442 N N . LEU A 1 205 ? 46.350 116.443 48.049 1.00 27.87 205 LEU A N 1
ATOM 1443 C CA . LEU A 1 205 ? 47.524 115.765 48.594 1.00 35.98 205 LEU A CA 1
ATOM 1444 C C . LEU A 1 205 ? 47.168 114.452 49.292 1.00 42.21 205 LEU A C 1
ATOM 1445 O O . LEU A 1 205 ? 46.752 114.444 50.454 1.00 45.65 205 LEU A O 1
ATOM 1450 N N . GLN A 1 219 ? 55.111 112.855 36.227 1.00 33.72 219 GLN A N 1
ATOM 1451 C CA . GLN A 1 219 ? 53.747 113.162 36.631 1.00 28.85 219 GLN A CA 1
ATOM 1452 C C . GLN A 1 219 ? 53.790 114.275 37.673 1.00 23.82 219 GLN A C 1
ATOM 1453 O O . GLN A 1 219 ? 52.813 114.993 37.857 1.00 26.59 219 GLN A O 1
ATOM 1459 N N . LYS A 1 220 ? 54.941 114.418 38.334 1.00 16.55 220 LYS A N 1
ATOM 1460 C CA . LYS A 1 220 ? 55.260 115.618 39.118 1.00 28.30 220 LYS A CA 1
ATOM 1461 C C . LYS A 1 220 ? 55.101 116.873 38.256 1.00 25.20 220 LYS A C 1
ATOM 1462 O O . LYS A 1 220 ? 54.287 117.740 38.553 1.00 26.29 220 LYS A O 1
ATOM 1468 N N . GLU A 1 221 ? 55.804 116.895 37.129 1.00 25.34 221 GLU A N 1
ATOM 1469 C CA . GLU A 1 221 ? 55.692 117.961 36.148 1.00 27.07 221 GLU A CA 1
ATOM 1470 C C . GLU A 1 221 ? 54.236 118.281 35.834 1.00 23.29 221 GLU A C 1
ATOM 1471 O O . GLU A 1 221 ? 53.829 119.434 35.910 1.00 30.42 221 GLU A O 1
ATOM 1477 N N . GLU A 1 222 ? 53.435 117.245 35.601 1.00 27.75 222 GLU A N 1
ATOM 1478 C CA . GLU A 1 222 ? 52.025 117.405 35.242 1.00 22.91 222 GLU A CA 1
ATOM 1479 C C . GLU A 1 222 ? 51.221 117.992 36.386 1.00 23.23 222 GLU A C 1
ATOM 1480 O O . GLU A 1 222 ? 50.394 118.882 36.184 1.00 18.62 222 GLU A O 1
ATOM 1486 N N . ILE A 1 223 ? 51.416 117.432 37.575 1.00 16.71 223 ILE A N 1
ATOM 1487 C CA . ILE A 1 223 ? 50.689 117.863 38.756 1.00 20.92 223 ILE A CA 1
ATOM 1488 C C . ILE A 1 223 ? 51.083 119.296 39.136 1.00 25.55 223 ILE A C 1
ATOM 1489 O O . ILE A 1 223 ? 50.221 120.107 39.503 1.00 23.06 223 ILE A O 1
ATOM 1494 N N . ASP A 1 224 ? 52.354 119.633 38.909 1.00 28.94 224 ASP A N 1
ATOM 1495 C CA . ASP A 1 224 ? 52.866 120.989 39.118 1.00 24.48 224 ASP A CA 1
ATOM 1496 C C . ASP A 1 224 ? 52.091 121.957 38.237 1.00 21.66 224 ASP A C 1
ATOM 1497 O O . ASP A 1 224 ? 51.745 123.059 38.663 1.00 33.39 224 ASP A O 1
ATOM 1502 N N . ASN A 1 225 ? 51.782 121.516 37.020 1.00 19.15 225 ASN A N 1
ATOM 1503 C CA . ASN A 1 225 ? 51.105 122.364 36.038 1.00 26.56 225 ASN A CA 1
ATOM 1504 C C . ASN A 1 225 ? 49.658 122.619 36.439 1.00 24.42 225 ASN A C 1
ATOM 1505 O O . ASN A 1 225 ? 49.151 123.734 36.271 1.00 14.67 225 ASN A O 1
ATOM 1510 N N . PHE A 1 226 ? 49.014 121.589 36.993 1.00 15.39 226 PHE A N 1
ATOM 1511 C CA . PHE A 1 226 ? 47.614 121.680 37.395 1.00 12.41 226 PHE A CA 1
ATOM 1512 C C . PHE A 1 226 ? 47.468 122.628 38.571 1.00 9.81 226 PHE A C 1
ATOM 1513 O O . PHE A 1 226 ? 46.454 123.295 38.698 1.00 13.24 226 PHE A O 1
ATOM 1521 N N . ILE A 1 227 ? 48.520 122.750 39.373 1.00 13.06 227 ILE A N 1
ATOM 1522 C CA . ILE A 1 227 ? 48.471 123.566 40.575 1.00 12.80 227 ILE A CA 1
ATOM 1523 C C . ILE A 1 227 ? 48.636 125.046 40.273 1.00 15.82 227 ILE A C 1
ATOM 1524 O O . ILE A 1 227 ? 47.892 125.861 40.817 1.00 30.01 227 ILE A O 1
ATOM 1529 N N . VAL A 1 228 ? 49.519 125.393 39.338 1.00 13.38 228 VAL A N 1
ATOM 1530 C CA . VAL A 1 228 ? 49.581 126.781 38.864 1.00 21.84 228 VAL A CA 1
ATOM 1531 C C . VAL A 1 228 ? 48.366 127.177 38.016 1.00 19.14 228 VAL A C 1
ATOM 1532 O O . VAL A 1 228 ? 48.092 128.362 37.840 1.00 29.52 228 VAL A O 1
ATOM 1536 N N . LYS A 1 229 ? 47.597 126.182 37.574 1.00 22.25 229 LYS A N 1
ATOM 1537 C CA . LYS A 1 229 ? 46.341 126.413 36.858 1.00 17.15 229 LYS A CA 1
ATOM 1538 C C . LYS A 1 229 ? 45.184 126.705 37.799 1.00 12.96 229 LYS A C 1
ATOM 1539 O O . LYS A 1 229 ? 44.197 127.305 37.393 1.00 17.30 229 LYS A O 1
ATOM 1545 N N . THR A 1 230 ? 45.233 126.146 39.003 1.00 15.92 230 THR A N 1
ATOM 1546 C CA . THR A 1 230 ? 44.185 126.419 39.976 1.00 17.47 230 THR A CA 1
ATOM 1547 C C . THR A 1 230 ? 44.495 127.757 40.641 1.00 15.15 230 THR A C 1
ATOM 1548 O O . THR A 1 230 ? 45.608 127.966 41.123 1.00 12.48 230 THR A O 1
ATOM 1552 N N . PRO A 1 231 ? 43.570 128.733 40.509 1.00 12.11 231 PRO A N 1
ATOM 1553 C CA . PRO A 1 231 ? 43.668 130.093 41.055 1.00 16.78 231 PRO A CA 1
ATOM 1554 C C . PRO A 1 231 ? 44.207 130.207 42.497 1.00 17.51 231 PRO A C 1
ATOM 1555 O O . PRO A 1 231 ? 44.942 131.153 42.817 1.00 15.89 231 PRO A O 1
ATOM 1559 N N . MET A 1 232 ? 43.844 129.259 43.363 1.00 13.29 232 MET A N 1
ATOM 1560 C CA . MET A 1 232 ? 44.309 129.292 44.750 1.00 13.05 232 MET A CA 1
ATOM 1561 C C . MET A 1 232 ? 45.776 128.951 44.885 1.00 14.61 232 MET A C 1
ATOM 1562 O O . MET A 1 232 ? 46.379 129.200 45.927 1.00 23.02 232 MET A O 1
ATOM 1567 N N . GLY A 1 233 ? 46.352 128.407 43.816 1.00 26.34 233 GLY A N 1
ATOM 1568 C CA . GLY A 1 233 ? 47.794 128.237 43.737 1.00 25.33 233 GLY A CA 1
ATOM 1569 C C . GLY A 1 233 ? 48.342 127.128 44.615 1.00 25.06 233 GLY A C 1
ATOM 1570 O O . GLY A 1 233 ? 49.558 126.997 44.777 1.00 39.11 233 GLY A O 1
ATOM 1571 N N . ARG A 1 234 ? 47.443 126.311 45.155 1.00 24.66 234 ARG A N 1
ATOM 1572 C CA . ARG A 1 234 ? 47.810 125.232 46.063 1.00 22.03 234 ARG A CA 1
ATOM 1573 C C . ARG A 1 234 ? 46.934 124.015 45.798 1.00 17.53 234 ARG A C 1
ATOM 1574 O O . ARG A 1 234 ? 45.862 124.122 45.187 1.00 16.31 234 ARG A O 1
ATOM 1582 N N . ALA A 1 235 ? 47.455 122.849 46.165 1.00 18.78 235 ALA A N 1
ATOM 1583 C CA . ALA A 1 235 ? 46.671 121.626 46.188 1.00 11.74 235 ALA A CA 1
ATOM 1584 C C . ALA A 1 235 ? 45.792 121.628 47.439 1.00 13.05 235 ALA A C 1
ATOM 1585 O O . ALA A 1 235 ? 46.104 122.307 48.423 1.00 17.00 235 ALA A O 1
ATOM 1587 N N . GLY A 1 236 ? 44.660 120.932 47.372 1.00 7.48 236 GLY A N 1
ATOM 1588 C CA . GLY A 1 236 ? 43.769 120.860 48.518 1.00 9.65 236 GLY A CA 1
ATOM 1589 C C . GLY A 1 236 ? 44.212 119.826 49.531 1.00 9.82 236 GLY A C 1
ATOM 1590 O O . GLY A 1 236 ? 45.140 119.057 49.282 1.00 19.49 236 GLY A O 1
ATOM 1591 N N . LYS A 1 237 ? 43.586 119.849 50.701 1.00 17.03 237 LYS A N 1
ATOM 1592 C CA . LYS A 1 237 ? 43.783 118.829 51.733 1.00 10.28 237 LYS A CA 1
ATOM 1593 C C . LYS A 1 237 ? 42.564 117.899 51.686 1.00 12.13 237 LYS A C 1
ATOM 1594 O O . LYS A 1 237 ? 41.489 118.307 51.249 1.00 25.80 237 LYS A O 1
ATOM 1600 N N . PRO A 1 238 ? 42.716 116.635 52.121 1.00 14.30 238 PRO A N 1
ATOM 1601 C CA . PRO A 1 238 ? 41.584 115.705 52.206 1.00 4.61 238 PRO A CA 1
ATOM 1602 C C . PRO A 1 238 ? 40.358 116.235 52.949 1.00 7.87 238 PRO A C 1
ATOM 1603 O O . PRO A 1 238 ? 39.231 115.967 52.541 1.00 14.06 238 PRO A O 1
ATOM 1607 N N . GLN A 1 239 ? 40.566 116.998 54.023 1.00 7.96 239 GLN A N 1
ATOM 1608 C CA . GLN A 1 239 ? 39.435 117.478 54.826 1.00 16.49 239 GLN A CA 1
ATOM 1609 C C . GLN A 1 239 ? 38.720 118.669 54.205 1.00 6.45 239 GLN A C 1
ATOM 1610 O O . GLN A 1 239 ? 37.626 119.035 54.627 1.00 16.07 239 GLN A O 1
ATOM 1616 N N . GLU A 1 240 ? 39.291 119.204 53.133 1.00 8.41 240 GLU A N 1
ATOM 1617 C CA . GLU A 1 240 ? 38.591 120.192 52.326 1.00 9.61 240 GLU A CA 1
ATOM 1618 C C . GLU A 1 240 ? 37.559 119.573 51.382 1.00 13.23 240 GLU A C 1
ATOM 1619 O O . GLU A 1 240 ? 36.636 120.262 50.932 1.00 14.28 240 GLU A O 1
ATOM 1625 N N . VAL A 1 241 ? 37.668 118.260 51.165 1.00 14.31 241 VAL A N 1
ATOM 1626 C CA . VAL A 1 241 ? 36.686 117.506 50.387 1.00 7.27 241 VAL A CA 1
ATOM 1627 C C . VAL A 1 241 ? 35.624 116.898 51.302 1.00 11.28 241 VAL A C 1
ATOM 1628 O O . VAL A 1 241 ? 34.430 116.927 50.991 1.00 10.13 241 VAL A O 1
ATOM 1632 N N . SER A 1 242 ? 36.065 116.357 52.436 1.00 9.85 242 SER A N 1
ATOM 1633 C CA . SER A 1 242 ? 35.169 115.664 53.359 1.00 7.59 242 SER A CA 1
ATOM 1634 C C . SER A 1 242 ? 34.226 116.640 54.050 1.00 10.39 242 SER A C 1
ATOM 1635 O O . SER A 1 242 ? 33.089 116.289 54.371 1.00 14.18 242 SER A O 1
ATOM 1638 N N . ALA A 1 243 ? 34.698 117.871 54.249 1.00 9.40 243 ALA A N 1
ATOM 1639 C CA . ALA A 1 243 ? 33.860 118.946 54.763 1.00 8.37 243 ALA A CA 1
ATOM 1640 C C . ALA A 1 243 ? 32.612 119.097 53.895 1.00 12.16 243 ALA A C 1
ATOM 1641 O O . ALA A 1 243 ? 31.499 119.118 54.411 1.00 23.29 243 ALA A O 1
ATOM 1643 N N . LEU A 1 244 ? 32.786 119.037 52.577 1.00 8.33 244 LEU A N 1
ATOM 1644 C CA . LEU A 1 244 ? 31.657 119.193 51.660 1.00 11.50 244 LEU A CA 1
ATOM 1645 C C . LEU A 1 244 ? 30.769 117.949 51.617 1.00 7.01 244 LEU A C 1
ATOM 1646 O O . LEU A 1 244 ? 29.549 118.054 51.500 1.00 17.42 244 LEU A O 1
ATOM 1651 N N . ILE A 1 245 ? 31.376 116.775 51.755 1.00 14.40 245 ILE A N 1
ATOM 1652 C CA . ILE A 1 245 ? 30.627 115.518 51.736 1.00 14.85 245 ILE A CA 1
ATOM 1653 C C . ILE A 1 245 ? 29.752 115.374 52.974 1.00 10.27 245 ILE A C 1
ATOM 1654 O O . ILE A 1 245 ? 28.626 114.887 52.890 1.00 13.00 245 ILE A O 1
ATOM 1659 N N . ALA A 1 246 ? 30.268 115.841 54.107 1.00 16.25 246 ALA A N 1
ATOM 1660 C CA . ALA A 1 246 ? 29.534 115.851 55.374 1.00 14.52 246 ALA A CA 1
ATOM 1661 C C . ALA A 1 246 ? 28.335 116.807 55.360 1.00 11.83 246 ALA A C 1
ATOM 1662 O O . ALA A 1 246 ? 27.254 116.472 55.853 1.00 20.30 246 ALA A O 1
ATOM 1664 N N . PHE A 1 247 ? 28.527 118.001 54.807 1.00 3.60 247 PHE A N 1
ATOM 1665 C CA . PHE A 1 247 ? 27.429 118.948 54.653 1.00 10.82 247 PHE A CA 1
ATOM 1666 C C . PHE A 1 247 ? 26.326 118.416 53.740 1.00 9.53 247 PHE A C 1
ATOM 1667 O O . PHE A 1 247 ? 25.143 118.599 54.022 1.00 13.94 247 PHE A O 1
ATOM 1675 N N . LEU A 1 248 ? 26.718 117.843 52.604 1.00 11.83 248 LEU A N 1
ATOM 1676 C CA . LEU A 1 248 ? 25.762 117.252 51.683 1.00 8.06 248 LEU A CA 1
ATOM 1677 C C . LEU A 1 248 ? 24.917 116.169 52.346 1.00 10.68 248 LEU A C 1
ATOM 1678 O O . LEU A 1 248 ? 23.827 115.889 51.880 1.00 12.09 248 LEU A O 1
ATOM 1683 N N . CYS A 1 249 ? 25.396 115.594 53.451 1.00 11.46 249 CYS A N 1
ATOM 1684 C CA . CYS A 1 249 ? 24.627 114.579 54.188 1.00 9.74 249 CYS A CA 1
ATOM 1685 C C . CYS A 1 249 ? 23.778 115.137 55.340 1.00 19.72 249 CYS A C 1
ATOM 1686 O O . CYS A 1 249 ? 22.906 114.437 55.861 1.00 18.11 249 CYS A O 1
ATOM 1689 N N . PHE A 1 250 ? 24.077 116.364 55.773 1.00 16.04 250 PHE A N 1
ATOM 1690 C CA . PHE A 1 250 ? 23.277 117.041 56.790 1.00 9.39 250 PHE A CA 1
ATOM 1691 C C . PHE A 1 250 ? 21.848 117.113 56.309 1.00 9.56 250 PHE A C 1
ATOM 1692 O O . PHE A 1 250 ? 21.602 117.409 55.147 1.00 14.51 250 PHE A O 1
ATOM 1700 N N . PRO A 1 251 ? 20.886 117.002 57.232 1.00 12.32 251 PRO A N 1
ATOM 1701 C CA . PRO A 1 251 ? 19.512 117.423 56.949 1.00 4.52 251 PRO A CA 1
ATOM 1702 C C . PRO A 1 251 ? 19.391 118.863 56.432 1.00 9.97 251 PRO A C 1
ATOM 1703 O O . PRO A 1 251 ? 18.458 119.178 55.699 1.00 17.82 251 PRO A O 1
ATOM 1707 N N . ALA A 1 252 ? 20.371 119.708 56.749 1.00 15.51 252 ALA A N 1
ATOM 1708 C CA . ALA A 1 252 ? 20.409 121.082 56.245 1.00 15.83 252 ALA A CA 1
ATOM 1709 C C . ALA A 1 252 ? 20.473 121.133 54.715 1.00 17.65 252 ALA A C 1
ATOM 1710 O O . ALA A 1 252 ? 19.957 122.074 54.110 1.00 19.23 252 ALA A O 1
ATOM 1712 N N . ALA A 1 253 ? 21.044 120.089 54.102 1.00 14.71 253 ALA A N 1
ATOM 1713 C CA . ALA A 1 253 ? 21.210 120.008 52.644 1.00 8.80 253 ALA A CA 1
ATOM 1714 C C . ALA A 1 253 ? 20.071 119.280 51.938 1.00 8.04 253 ALA A C 1
ATOM 1715 O O . ALA A 1 253 ? 20.257 118.775 50.840 1.00 12.90 253 ALA A O 1
ATOM 1717 N N . SER A 1 254 ? 18.856 119.486 52.432 1.00 12.24 254 SER A N 1
ATOM 1718 C CA . SER A 1 254 ? 17.694 118.694 52.052 1.00 11.86 254 SER A CA 1
ATOM 1719 C C . SER A 1 254 ? 17.138 118.915 50.635 1.00 21.15 254 SER A C 1
ATOM 1720 O O . SER A 1 254 ? 16.396 118.073 50.119 1.00 24.11 254 SER A O 1
ATOM 1723 N N . TYR A 1 255 ? 17.438 120.065 50.038 1.00 20.02 255 TYR A N 1
ATOM 1724 C CA . TYR A 1 255 ? 16.904 120.402 48.722 1.00 13.11 255 TYR A CA 1
ATOM 1725 C C . TYR A 1 255 ? 17.961 120.280 47.641 1.00 12.66 255 TYR A C 1
ATOM 1726 O O . TYR A 1 255 ? 17.730 120.675 46.504 1.00 17.31 255 TYR A O 1
ATOM 1735 N N . ILE A 1 256 ? 19.099 119.689 47.988 1.00 10.86 256 ILE A N 1
ATOM 1736 C CA . ILE A 1 256 ? 20.234 119.597 47.078 1.00 14.09 256 ILE A CA 1
ATOM 1737 C C . ILE A 1 256 ? 20.385 118.159 46.579 1.00 17.60 256 ILE A C 1
ATOM 1738 O O . ILE A 1 256 ? 20.848 117.281 47.316 1.00 16.81 256 ILE A O 1
ATOM 1743 N N . THR A 1 257 ? 19.889 117.895 45.373 1.00 10.91 257 THR A N 1
ATOM 1744 C CA . THR A 1 257 ? 20.127 116.599 44.755 1.00 12.89 257 THR A CA 1
ATOM 1745 C C . THR A 1 257 ? 20.429 116.687 43.266 1.00 10.94 257 THR A C 1
ATOM 1746 O O . THR A 1 257 ? 20.025 117.632 42.582 1.00 9.94 257 THR A O 1
ATOM 1750 N N . GLY A 1 258 ? 21.247 115.745 42.806 1.00 17.65 258 GLY A N 1
ATOM 1751 C CA . GLY A 1 258 ? 21.570 115.652 41.396 1.00 15.23 258 GLY A CA 1
ATOM 1752 C C . GLY A 1 258 ? 22.665 116.609 40.976 1.00 13.33 258 GLY A C 1
ATOM 1753 O O . GLY A 1 258 ? 22.840 116.840 39.785 1.00 15.55 258 GLY A O 1
ATOM 1754 N N . GLN A 1 259 ? 23.411 117.139 41.947 1.00 8.35 259 GLN A N 1
ATOM 1755 C CA . GLN A 1 259 ? 24.501 118.080 41.688 1.00 3.09 259 GLN A CA 1
ATOM 1756 C C . GLN A 1 259 ? 25.883 117.444 41.590 1.00 2.12 259 GLN A C 1
ATOM 1757 O O . GLN A 1 259 ? 26.116 116.351 42.086 1.00 7.51 259 GLN A O 1
ATOM 1763 N N . ILE A 1 260 ? 26.775 118.114 40.875 1.00 5.03 260 ILE A N 1
ATOM 1764 C CA . ILE A 1 260 ? 28.194 117.789 40.893 1.00 9.14 260 ILE A CA 1
ATOM 1765 C C . ILE A 1 260 ? 28.920 119.072 41.285 1.00 11.01 260 ILE A C 1
ATOM 1766 O O . ILE A 1 260 ? 28.771 120.110 40.641 1.00 17.85 260 ILE A O 1
ATOM 1771 N N . ILE A 1 261 ? 29.615 119.029 42.409 1.00 9.81 261 ILE A N 1
ATOM 1772 C CA . ILE A 1 261 ? 30.227 120.226 42.945 1.00 10.27 261 ILE A CA 1
ATOM 1773 C C . ILE A 1 261 ? 31.727 120.000 42.944 1.00 10.50 261 ILE A C 1
ATOM 1774 O O . ILE A 1 261 ? 32.196 118.972 43.417 1.00 16.02 261 ILE A O 1
ATOM 1779 N N . TRP A 1 262 ? 32.446 120.863 42.237 1.00 11.71 262 TRP A N 1
ATOM 1780 C CA . TRP A 1 262 ? 33.900 120.789 42.194 1.00 11.86 262 TRP A CA 1
ATOM 1781 C C . TRP A 1 262 ? 34.468 121.483 43.418 1.00 12.82 262 TRP A C 1
ATOM 1782 O O . TRP A 1 262 ? 34.070 122.599 43.746 1.00 13.88 262 TRP A O 1
ATOM 1793 N N . ALA A 1 263 ? 35.298 120.765 44.162 1.00 6.91 263 ALA A N 1
ATOM 1794 C CA . ALA A 1 263 ? 36.078 121.373 45.223 1.00 4.78 263 ALA A CA 1
ATOM 1795 C C . ALA A 1 263 ? 37.508 121.440 44.715 1.00 11.86 263 ALA A C 1
ATOM 1796 O O . ALA A 1 263 ? 38.296 120.527 44.964 1.00 12.75 263 ALA A O 1
ATOM 1798 N N . ASP A 1 264 ? 37.838 122.527 44.010 1.00 11.08 264 ASP A N 1
ATOM 1799 C CA . ASP A 1 264 ? 39.037 122.567 43.167 1.00 7.26 264 ASP A CA 1
ATOM 1800 C C . ASP A 1 264 ? 39.869 123.848 43.216 1.00 5.63 264 ASP A C 1
ATOM 1801 O O . ASP A 1 264 ? 40.709 124.087 42.337 1.00 7.98 264 ASP A O 1
ATOM 1806 N N . GLY A 1 265 ? 39.599 124.700 44.196 1.00 2.30 265 GLY A N 1
ATOM 1807 C CA . GLY A 1 265 ? 40.358 125.929 44.312 1.00 4.09 265 GLY A CA 1
ATOM 1808 C C . GLY A 1 265 ? 40.232 126.833 43.094 1.00 4.08 265 GLY A C 1
ATOM 1809 O O . GLY A 1 265 ? 41.075 127.699 42.873 1.00 10.63 265 GLY A O 1
ATOM 1810 N N . GLY A 1 266 ? 39.196 126.610 42.291 1.00 4.67 266 GLY A N 1
ATOM 1811 C CA . GLY A 1 266 ? 38.941 127.456 41.144 1.00 10.56 266 GLY A CA 1
ATOM 1812 C C . GLY A 1 266 ? 39.394 126.891 39.811 1.00 11.90 266 GLY A C 1
ATOM 1813 O O . GLY A 1 266 ? 39.155 127.515 38.780 1.00 16.91 266 GLY A O 1
ATOM 1814 N N . PHE A 1 267 ? 39.998 125.702 39.818 1.00 12.49 267 PHE A N 1
ATOM 1815 C CA . PHE A 1 267 ? 40.554 125.099 38.598 1.00 9.48 267 PHE A CA 1
ATOM 1816 C C . PHE A 1 267 ? 39.594 125.175 37.395 1.00 9.02 267 PHE A C 1
ATOM 1817 O O . PHE A 1 267 ? 39.919 125.798 36.391 1.00 11.26 267 PHE A O 1
ATOM 1825 N N . THR A 1 268 ? 38.378 124.651 37.543 1.00 13.85 268 THR A N 1
ATOM 1826 C CA . THR A 1 268 ? 37.435 124.580 36.426 1.00 11.59 268 THR A CA 1
ATOM 1827 C C . THR A 1 268 ? 36.877 125.947 35.997 1.00 20.28 268 THR A C 1
ATOM 1828 O O . THR A 1 268 ? 36.428 126.117 34.862 1.00 23.65 268 THR A O 1
ATOM 1832 N N . ALA A 1 269 ? 36.919 126.924 36.896 1.00 19.31 269 ALA A N 1
ATOM 1833 C CA . ALA A 1 269 ? 36.437 128.261 36.577 1.00 11.16 269 ALA A CA 1
ATOM 1834 C C . ALA A 1 269 ? 37.427 129.009 35.693 1.00 13.77 269 ALA A C 1
ATOM 1835 O O . ALA A 1 269 ? 37.067 129.994 35.056 1.00 18.74 269 ALA A O 1
ATOM 1837 N N . ASN A 1 270 ? 38.656 128.507 35.619 1.00 11.46 270 ASN A N 1
ATOM 1838 C CA . ASN A 1 270 ? 39.762 129.251 35.018 1.00 18.92 270 ASN A CA 1
ATOM 1839 C C . ASN A 1 270 ? 40.079 128.845 33.569 1.00 22.85 270 ASN A C 1
ATOM 1840 O O . ASN A 1 270 ? 40.673 127.797 33.321 1.00 27.40 270 ASN A O 1
ATOM 1845 N N . GLY A 1 271 ? 39.792 129.757 32.639 1.00 29.63 271 GLY A N 1
ATOM 1846 C CA . GLY A 1 271 ? 40.052 129.519 31.230 1.00 9.22 271 GLY A CA 1
ATOM 1847 C C . GLY A 1 271 ? 41.449 129.893 30.776 1.00 13.38 271 GLY A C 1
ATOM 1848 O O . GLY A 1 271 ? 42.042 129.188 29.966 1.00 20.29 271 GLY A O 1
ATOM 1849 N N . GLY A 1 272 ? 41.989 130.998 31.275 1.00 19.34 272 GLY A N 1
ATOM 1850 C CA . GLY A 1 272 ? 43.218 131.510 30.691 1.00 9.69 272 GLY A CA 1
ATOM 1851 C C . GLY A 1 272 ? 44.176 132.231 31.610 1.00 12.28 272 GLY A C 1
ATOM 1852 O O . GLY A 1 272 ? 45.086 132.904 31.134 1.00 25.83 272 GLY A O 1
ATOM 1853 N N . PHE A 1 273 ? 43.923 132.177 32.914 1.00 17.62 273 PHE A N 1
ATOM 1854 C CA . PHE A 1 273 ? 44.929 132.550 33.912 1.00 23.65 273 PHE A CA 1
ATOM 1855 C C . PHE A 1 273 ? 45.946 131.416 34.120 1.00 31.66 273 PHE A C 1
ATOM 1856 O O . PHE A 1 273 ? 45.734 130.310 33.579 1.00 50.38 273 PHE A O 1
ATOM 1865 N N . ARG B 1 16 ? 36.549 122.534 -0.034 1.00 36.23 16 ARG B N 1
ATOM 1866 C CA . ARG B 1 16 ? 36.168 123.193 1.254 1.00 37.81 16 ARG B CA 1
ATOM 1867 C C . ARG B 1 16 ? 34.803 122.717 1.746 1.00 26.20 16 ARG B C 1
ATOM 1868 O O . ARG B 1 16 ? 34.589 122.579 2.947 1.00 34.20 16 ARG B O 1
ATOM 1876 N N . TRP B 1 17 ? 33.889 122.465 0.813 1.00 23.22 17 TRP B N 1
ATOM 1877 C CA . TRP B 1 17 ? 32.591 121.885 1.137 1.00 19.65 17 TRP B CA 1
ATOM 1878 C C . TRP B 1 17 ? 32.339 120.589 0.354 1.00 19.12 17 TRP B C 1
ATOM 1879 O O . TRP B 1 17 ? 31.223 120.348 -0.115 1.00 24.59 17 TRP B O 1
ATOM 1890 N N . SER B 1 18 ? 33.384 119.778 0.187 1.00 21.18 18 SER B N 1
ATOM 1891 C CA . SER B 1 18 ? 33.247 118.449 -0.421 1.00 27.36 18 SER B CA 1
ATOM 1892 C C . SER B 1 18 ? 34.067 117.392 0.323 1.00 27.87 18 SER B C 1
ATOM 1893 O O . SER B 1 18 ? 35.138 117.685 0.859 1.00 20.83 18 SER B O 1
ATOM 1896 N N . LEU B 1 19 ? 33.619 116.143 0.235 1.00 25.70 19 LEU B N 1
ATOM 1897 C CA . LEU B 1 19 ? 34.341 115.021 0.823 1.00 19.36 19 LEU B CA 1
ATOM 1898 C C . LEU B 1 19 ? 34.923 114.144 -0.269 1.00 20.98 19 LEU B C 1
ATOM 1899 O O . LEU B 1 19 ? 35.232 112.977 -0.036 1.00 18.42 19 LEU B O 1
ATOM 1904 N N . LYS B 1 20 ? 35.084 114.722 -1.459 1.00 27.59 20 LYS B N 1
ATOM 1905 C CA . LYS B 1 20 ? 35.529 113.979 -2.636 1.00 25.33 20 LYS B CA 1
ATOM 1906 C C . LYS B 1 20 ? 36.916 113.395 -2.460 1.00 28.02 20 LYS B C 1
ATOM 1907 O O . LYS B 1 20 ? 37.879 114.123 -2.211 1.00 24.34 20 LYS B O 1
ATOM 1913 N N . GLY B 1 21 ? 36.984 112.066 -2.510 1.00 36.21 21 GLY B N 1
ATOM 1914 C CA . GLY B 1 21 ? 38.249 111.370 -2.370 1.00 36.23 21 GLY B CA 1
ATOM 1915 C C . GLY B 1 21 ? 38.635 111.118 -0.925 1.00 38.85 21 GLY B C 1
ATOM 1916 O O . GLY B 1 21 ? 39.826 111.025 -0.595 1.00 42.66 21 GLY B O 1
ATOM 1917 N N . THR B 1 22 ? 37.635 111.055 -0.049 1.00 32.15 22 THR B N 1
ATOM 1918 C CA . THR B 1 22 ? 37.883 110.732 1.348 1.00 20.20 22 THR B CA 1
ATOM 1919 C C . THR B 1 22 ? 37.435 109.309 1.653 1.00 17.74 22 THR B C 1
ATOM 1920 O O . THR B 1 22 ? 36.574 108.755 0.977 1.00 13.86 22 THR B O 1
ATOM 1924 N N . THR B 1 23 ? 38.083 108.704 2.638 1.00 21.16 23 THR B N 1
ATOM 1925 C CA . THR B 1 23 ? 37.748 107.362 3.080 1.00 12.60 23 THR B CA 1
ATOM 1926 C C . THR B 1 23 ? 37.051 107.448 4.426 1.00 10.69 23 THR B C 1
ATOM 1927 O O . THR B 1 23 ? 37.472 108.195 5.304 1.00 16.85 23 THR B O 1
ATOM 1931 N N . ALA B 1 24 ? 35.999 106.662 4.595 1.00 15.71 24 ALA B N 1
ATOM 1932 C CA . ALA B 1 24 ? 35.187 106.727 5.799 1.00 17.99 24 ALA B CA 1
ATOM 1933 C C . ALA B 1 24 ? 34.788 105.336 6.290 1.00 21.40 24 ALA B C 1
ATOM 1934 O O . ALA B 1 24 ? 34.472 104.446 5.493 1.00 21.27 24 ALA B O 1
ATOM 1936 N N . LEU B 1 25 ? 34.851 105.145 7.604 1.00 13.74 25 LEU B N 1
ATOM 1937 C CA . LEU B 1 25 ? 34.245 103.987 8.243 1.00 8.32 25 LEU B CA 1
ATOM 1938 C C . LEU B 1 25 ? 33.079 104.427 9.132 1.00 11.67 25 LEU B C 1
ATOM 1939 O O . LEU B 1 25 ? 33.266 105.183 10.085 1.00 14.71 25 LEU B O 1
ATOM 1944 N N . VAL B 1 26 ? 31.869 104.010 8.771 1.00 18.10 26 VAL B N 1
ATOM 1945 C CA . VAL B 1 26 ? 30.685 104.260 9.591 1.00 15.55 26 VAL B CA 1
ATOM 1946 C C . VAL B 1 26 ? 30.159 102.945 10.147 1.00 23.65 26 VAL B C 1
ATOM 1947 O O . VAL B 1 26 ? 29.677 102.095 9.396 1.00 22.46 26 VAL B O 1
ATOM 1951 N N . THR B 1 27 ? 30.263 102.775 11.460 1.00 23.75 27 THR B N 1
ATOM 1952 C CA . THR B 1 27 ? 29.764 101.567 12.112 1.00 19.93 27 THR B CA 1
ATOM 1953 C C . THR B 1 27 ? 28.246 101.592 12.220 1.00 19.88 27 THR B C 1
ATOM 1954 O O . THR B 1 27 ? 27.654 102.655 12.450 1.00 21.02 27 THR B O 1
ATOM 1958 N N . GLY B 1 28 ? 27.626 100.431 12.015 1.00 13.18 28 GLY B N 1
ATOM 1959 C CA . GLY B 1 28 ? 26.180 100.321 12.139 1.00 13.86 28 GLY B CA 1
ATOM 1960 C C . GLY B 1 28 ? 25.404 101.143 11.126 1.00 15.60 28 GLY B C 1
ATOM 1961 O O . GLY B 1 28 ? 24.620 102.020 11.503 1.00 16.00 28 GLY B O 1
ATOM 1962 N N . GLY B 1 29 ? 25.592 100.825 9.844 1.00 10.83 29 GLY B N 1
ATOM 1963 C CA . GLY B 1 29 ? 24.999 101.609 8.777 1.00 7.68 29 GLY B CA 1
ATOM 1964 C C . GLY B 1 29 ? 23.864 100.943 8.017 1.00 11.50 29 GLY B C 1
ATOM 1965 O O . GLY B 1 29 ? 23.517 101.374 6.924 1.00 13.14 29 GLY B O 1
ATOM 1966 N N . SER B 1 30 ? 23.261 99.911 8.594 1.00 10.20 30 SER B N 1
ATOM 1967 C CA . SER B 1 30 ? 22.193 99.199 7.899 1.00 16.08 30 SER B CA 1
ATOM 1968 C C . SER B 1 30 ? 20.818 99.765 8.227 1.00 19.05 30 SER B C 1
ATOM 1969 O O . SER B 1 30 ? 19.832 99.439 7.558 1.00 25.09 30 SER B O 1
ATOM 1972 N N . LYS B 1 31 ? 20.744 100.589 9.271 1.00 15.30 31 LYS B N 1
ATOM 1973 C CA . LYS B 1 31 ? 19.499 101.268 9.595 1.00 14.43 31 LYS B CA 1
ATOM 1974 C C . LYS B 1 31 ? 19.671 102.546 10.403 1.00 18.98 31 LYS B C 1
ATOM 1975 O O . LYS B 1 31 ? 20.783 102.904 10.794 1.00 12.81 31 LYS B O 1
ATOM 1981 N N . GLY B 1 32 ? 18.585 103.315 10.470 1.00 10.48 32 GLY B N 1
ATOM 1982 C CA . GLY B 1 32 ? 18.520 104.459 11.356 1.00 18.51 32 GLY B CA 1
ATOM 1983 C C . GLY B 1 32 ? 19.390 105.617 10.924 1.00 19.48 32 GLY B C 1
ATOM 1984 O O . GLY B 1 32 ? 19.491 105.941 9.739 1.00 27.91 32 GLY B O 1
ATOM 1985 N N . ILE B 1 33 ? 20.014 106.250 11.905 1.00 16.91 33 ILE B N 1
ATOM 1986 C CA . ILE B 1 33 ? 20.918 107.354 11.650 1.00 14.28 33 ILE B CA 1
ATOM 1987 C C . ILE B 1 33 ? 22.141 106.869 10.868 1.00 13.26 33 ILE B C 1
ATOM 1988 O O . ILE B 1 33 ? 22.607 107.543 9.950 1.00 21.79 33 ILE B O 1
ATOM 1993 N N . GLY B 1 34 ? 22.546 105.630 11.126 1.00 17.57 34 GLY B N 1
ATOM 1994 C CA . GLY B 1 34 ? 23.702 105.064 10.456 1.00 7.32 34 GLY B CA 1
ATOM 1995 C C . GLY B 1 34 ? 23.530 104.920 8.958 1.00 10.92 34 GLY B C 1
ATOM 1996 O O . GLY B 1 34 ? 24.473 105.159 8.213 1.00 19.84 34 GLY B O 1
ATOM 1997 N N . TYR B 1 35 ? 22.332 104.533 8.520 1.00 12.27 35 TYR B N 1
ATOM 1998 C CA . TYR B 1 35 ? 21.997 104.441 7.095 1.00 15.61 35 TYR B CA 1
ATOM 1999 C C . TYR B 1 35 ? 22.054 105.828 6.434 1.00 17.56 35 TYR B C 1
ATOM 2000 O O . TYR B 1 35 ? 22.578 105.992 5.323 1.00 16.56 35 TYR B O 1
ATOM 2009 N N . ALA B 1 36 ? 21.545 106.830 7.142 1.00 14.33 36 ALA B N 1
ATOM 2010 C CA . ALA B 1 36 ? 21.524 108.187 6.626 1.00 10.81 36 ALA B CA 1
ATOM 2011 C C . ALA B 1 36 ? 22.940 108.745 6.488 1.00 12.32 36 ALA B C 1
ATOM 2012 O O . ALA B 1 36 ? 23.239 109.447 5.526 1.00 19.02 36 ALA B O 1
ATOM 2014 N N . ILE B 1 37 ? 23.822 108.383 7.416 1.00 12.65 37 ILE B N 1
ATOM 2015 C CA . ILE B 1 37 ? 25.194 108.886 7.397 1.00 14.90 37 ILE B CA 1
ATOM 2016 C C . ILE B 1 37 ? 26.012 108.361 6.223 1.00 19.58 37 ILE B C 1
ATOM 2017 O O . ILE B 1 37 ? 26.770 109.125 5.618 1.00 24.32 37 ILE B O 1
ATOM 2022 N N . VAL B 1 38 ? 25.896 107.070 5.902 1.00 21.15 38 VAL B N 1
ATOM 2023 C CA . VAL B 1 38 ? 26.690 106.545 4.785 1.00 22.09 38 VAL B CA 1
ATOM 2024 C C . VAL B 1 38 ? 26.172 107.104 3.460 1.00 13.78 38 VAL B C 1
ATOM 2025 O O . VAL B 1 38 ? 26.961 107.539 2.625 1.00 7.25 38 VAL B O 1
ATOM 2029 N N . GLU B 1 39 ? 24.866 107.339 3.396 1.00 11.15 39 GLU B N 1
ATOM 2030 C CA . GLU B 1 39 ? 24.262 107.919 2.206 1.00 14.81 39 GLU B CA 1
ATOM 2031 C C . GLU B 1 39 ? 24.630 109.397 2.062 1.00 20.95 39 GLU B C 1
ATOM 2032 O O . GLU B 1 39 ? 24.820 109.887 0.949 1.00 22.47 39 GLU B O 1
ATOM 2038 N N . GLU B 1 40 ? 24.839 110.069 3.192 1.00 20.86 40 GLU B N 1
ATOM 2039 C CA . GLU B 1 40 ? 25.240 111.472 3.197 1.00 11.55 40 GLU B CA 1
ATOM 2040 C C . GLU B 1 40 ? 26.710 111.656 2.771 1.00 14.88 40 GLU B C 1
ATOM 2041 O O . GLU B 1 40 ? 27.002 112.437 1.863 1.00 19.85 40 GLU B O 1
ATOM 2047 N N . LEU B 1 41 ? 27.627 110.918 3.393 1.00 11.54 41 LEU B N 1
ATOM 2048 C CA . LEU B 1 41 ? 29.051 111.071 3.099 1.00 10.63 41 LEU B CA 1
ATOM 2049 C C . LEU B 1 41 ? 29.350 110.583 1.686 1.00 15.05 41 LEU B C 1
ATOM 2050 O O . LEU B 1 41 ? 30.215 111.127 0.994 1.00 15.92 41 LEU B O 1
ATOM 2055 N N . ALA B 1 42 ? 28.685 109.500 1.298 1.00 21.36 42 ALA B N 1
ATOM 2056 C CA . ALA B 1 42 ? 28.902 108.884 -0.007 1.00 22.44 42 ALA B CA 1
ATOM 2057 C C . ALA B 1 42 ? 28.336 109.785 -1.105 1.00 26.93 42 ALA B C 1
ATOM 2058 O O . ALA B 1 42 ? 28.894 109.870 -2.203 1.00 24.70 42 ALA B O 1
ATOM 2060 N N . GLY B 1 43 ? 27.247 110.480 -0.787 1.00 24.89 43 GLY B N 1
ATOM 2061 C CA . GLY B 1 43 ? 26.716 111.482 -1.691 1.00 24.82 43 GLY B CA 1
ATOM 2062 C C . GLY B 1 43 ? 27.631 112.684 -1.873 1.00 27.84 43 GLY B C 1
ATOM 2063 O O . GLY B 1 43 ? 27.641 113.299 -2.940 1.00 33.87 43 GLY B O 1
ATOM 2064 N N . LEU B 1 44 ? 28.404 113.019 -0.841 1.00 19.95 44 LEU B N 1
ATOM 2065 C CA . LEU B 1 44 ? 29.348 114.130 -0.908 1.00 7.05 44 LEU B CA 1
ATOM 2066 C C . LEU B 1 44 ? 30.668 113.715 -1.547 1.00 11.13 44 LEU B C 1
ATOM 2067 O O . LEU B 1 44 ? 31.554 114.547 -1.752 1.00 19.60 44 LEU B O 1
ATOM 2072 N N . GLY B 1 45 ? 30.860 112.404 -1.687 1.00 19.34 45 GLY B N 1
ATOM 2073 C CA . GLY B 1 45 ? 31.962 111.892 -2.484 1.00 12.57 45 GLY B CA 1
ATOM 2074 C C . GLY B 1 45 ? 32.955 111.015 -1.744 1.00 14.76 45 GLY B C 1
ATOM 2075 O O . GLY B 1 45 ? 34.029 110.719 -2.277 1.00 22.33 45 GLY B O 1
ATOM 2076 N N . ALA B 1 46 ? 32.623 110.626 -0.515 1.00 13.92 46 ALA B N 1
ATOM 2077 C CA . ALA B 1 46 ? 33.495 109.759 0.274 1.00 12.98 46 ALA B CA 1
ATOM 2078 C C . ALA B 1 46 ? 33.388 108.295 -0.161 1.00 16.01 46 ALA B C 1
ATOM 2079 O O . ALA B 1 46 ? 32.340 107.855 -0.642 1.00 19.51 46 ALA B O 1
ATOM 2081 N N . ARG B 1 47 ? 34.528 107.607 -0.160 1.00 21.16 47 ARG B N 1
ATOM 2082 C CA . ARG B 1 47 ? 34.576 106.145 -0.166 1.00 18.88 47 ARG B CA 1
ATOM 2083 C C . ARG B 1 47 ? 34.148 105.678 1.219 1.00 21.69 47 ARG B C 1
ATOM 2084 O O . ARG B 1 47 ? 34.820 105.986 2.200 1.00 25.49 47 ARG B O 1
ATOM 2092 N N . VAL B 1 48 ? 33.016 104.984 1.312 1.00 20.25 48 VAL B N 1
ATOM 2093 C CA . VAL B 1 48 ? 32.507 104.560 2.613 1.00 17.32 48 VAL B CA 1
ATOM 2094 C C . VAL B 1 48 ? 32.574 103.058 2.848 1.00 17.93 48 VAL B C 1
ATOM 2095 O O . VAL B 1 48 ? 32.222 102.262 1.980 1.00 29.55 48 VAL B O 1
ATOM 2099 N N . TYR B 1 49 ? 32.944 102.690 4.067 1.00 21.15 49 TYR B N 1
ATOM 2100 C CA . TYR B 1 49 ? 32.893 101.307 4.519 1.00 18.54 49 TYR B CA 1
ATOM 2101 C C . TYR B 1 49 ? 31.999 101.270 5.745 1.00 15.59 49 TYR B C 1
ATOM 2102 O O . TYR B 1 49 ? 32.092 102.133 6.617 1.00 21.39 49 TYR B O 1
ATOM 2111 N N . THR B 1 50 ? 31.095 100.304 5.786 1.00 10.75 50 THR B N 1
ATOM 2112 C CA . THR B 1 50 ? 30.188 100.179 6.909 1.00 10.61 50 THR B CA 1
ATOM 2113 C C . THR B 1 50 ? 30.066 98.716 7.358 1.00 15.28 50 THR B C 1
ATOM 2114 O O . THR B 1 50 ? 30.873 97.872 6.959 1.00 14.56 50 THR B O 1
ATOM 2118 N N . CYS B 1 51 ? 29.208 98.461 8.337 1.00 15.48 51 CYS B N 1
ATOM 2119 C CA . CYS B 1 51 ? 29.134 97.145 8.960 1.00 14.77 51 CYS B CA 1
ATOM 2120 C C . CYS B 1 51 ? 27.897 97.033 9.839 1.00 16.35 51 CYS B C 1
ATOM 2121 O O . CYS B 1 51 ? 27.386 98.039 10.323 1.00 30.78 51 CYS B O 1
ATOM 2124 N N . SER B 1 52 ? 27.350 95.827 9.939 1.00 19.00 52 SER B N 1
ATOM 2125 C CA . SER B 1 52 ? 26.319 95.525 10.929 1.00 19.12 52 SER B CA 1
ATOM 2126 C C . SER B 1 52 ? 26.376 94.035 11.269 1.00 16.33 52 SER B C 1
ATOM 2127 O O . SER B 1 52 ? 27.369 93.381 10.973 1.00 15.89 52 SER B O 1
ATOM 2130 N N . ARG B 1 53 ? 25.341 93.512 11.921 1.00 17.51 53 ARG B N 1
ATOM 2131 C CA . ARG B 1 53 ? 25.367 92.128 12.408 1.00 29.20 53 ARG B CA 1
ATOM 2132 C C . ARG B 1 53 ? 24.480 91.158 11.599 1.00 26.81 53 ARG B C 1
ATOM 2133 O O . ARG B 1 53 ? 24.406 89.967 11.900 1.00 35.29 53 ARG B O 1
ATOM 2141 N N . ASN B 1 54 ? 23.845 91.667 10.552 1.00 24.73 54 ASN B N 1
ATOM 2142 C CA . ASN B 1 54 ? 22.976 90.863 9.704 1.00 28.13 54 ASN B CA 1
ATOM 2143 C C . ASN B 1 54 ? 23.444 91.018 8.250 1.00 30.99 54 ASN B C 1
ATOM 2144 O O . ASN B 1 54 ? 23.258 92.076 7.649 1.00 41.26 54 ASN B O 1
ATOM 2149 N N . GLU B 1 55 ? 23.991 89.947 7.675 1.00 33.31 55 GLU B N 1
ATOM 2150 C CA . GLU B 1 55 ? 24.536 89.998 6.316 1.00 34.59 55 GLU B CA 1
ATOM 2151 C C . GLU B 1 55 ? 23.450 90.259 5.293 1.00 32.87 55 GLU B C 1
ATOM 2152 O O . GLU B 1 55 ? 23.664 90.989 4.333 1.00 32.56 55 GLU B O 1
ATOM 2158 N N . LYS B 1 56 ? 22.270 89.695 5.526 1.00 28.20 56 LYS B N 1
ATOM 2159 C CA . LYS B 1 56 ? 21.158 89.865 4.603 1.00 31.88 56 LYS B CA 1
ATOM 2160 C C . LYS B 1 56 ? 20.745 91.328 4.522 1.00 26.50 56 LYS B C 1
ATOM 2161 O O . LYS B 1 56 ? 20.570 91.861 3.430 1.00 29.15 56 LYS B O 1
ATOM 2167 N N . GLU B 1 57 ? 20.667 91.980 5.680 1.00 28.14 57 GLU B N 1
ATOM 2168 C CA . GLU B 1 57 ? 20.294 93.391 5.773 1.00 23.16 57 GLU B CA 1
ATOM 2169 C C . GLU B 1 57 ? 21.404 94.264 5.215 1.00 21.11 57 GLU B C 1
ATOM 2170 O O . GLU B 1 57 ? 21.155 95.180 4.434 1.00 26.47 57 GLU B O 1
ATOM 2176 N N . LEU B 1 58 ? 22.639 93.926 5.563 1.00 15.88 58 LEU B N 1
ATOM 2177 C CA . LEU B 1 58 ? 23.792 94.628 5.035 1.00 17.27 58 LEU 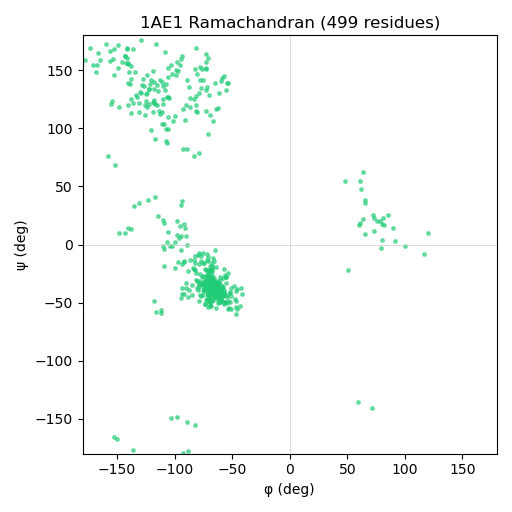B CA 1
ATOM 2178 C C . LEU B 1 58 ? 23.829 94.538 3.506 1.00 24.54 58 LEU B C 1
ATOM 2179 O O . LEU B 1 58 ? 24.075 95.538 2.832 1.00 38.10 58 LEU B O 1
ATOM 2184 N N . ASP B 1 59 ? 23.414 93.394 2.967 1.00 27.10 59 ASP B N 1
ATOM 2185 C CA . ASP B 1 59 ? 23.442 93.154 1.521 1.00 32.21 59 ASP B CA 1
ATOM 2186 C C . ASP B 1 59 ? 22.412 93.970 0.747 1.00 27.21 59 ASP B C 1
ATOM 2187 O O . ASP B 1 59 ? 22.687 94.426 -0.362 1.00 23.92 59 ASP B O 1
ATOM 2192 N N . GLU B 1 60 ? 21.199 94.064 1.284 1.00 27.83 60 GLU B N 1
ATOM 2193 C CA . GLU B 1 60 ? 20.150 94.864 0.656 1.00 34.97 60 GLU B CA 1
ATOM 2194 C C . GLU B 1 60 ? 20.579 96.330 0.578 1.00 33.94 60 GLU B C 1
ATOM 2195 O O . GLU B 1 60 ? 20.228 97.047 -0.358 1.00 35.06 60 GLU B O 1
ATOM 2201 N N . CYS B 1 61 ? 21.341 96.768 1.575 1.00 29.99 61 CYS B N 1
ATOM 2202 C CA . CYS B 1 61 ? 21.806 98.141 1.630 1.00 21.25 61 CYS B CA 1
ATOM 2203 C C . CYS B 1 61 ? 22.829 98.386 0.547 1.00 18.42 61 CYS B C 1
ATOM 2204 O O . CYS B 1 61 ? 22.721 99.350 -0.207 1.00 20.89 61 CYS B O 1
ATOM 2207 N N . LEU B 1 62 ? 23.775 97.459 0.422 1.00 17.21 62 LEU B N 1
ATOM 2208 C CA . LEU B 1 62 ? 24.872 97.605 -0.523 1.00 19.38 62 LEU B CA 1
ATOM 2209 C C . LEU B 1 62 ? 24.358 97.636 -1.949 1.00 19.81 62 LEU B C 1
ATOM 2210 O O . LEU B 1 62 ? 24.839 98.412 -2.770 1.00 24.82 62 LEU B O 1
ATOM 2215 N N . GLU B 1 63 ? 23.276 96.910 -2.195 1.00 26.12 63 GLU B N 1
ATOM 2216 C CA . GLU B 1 63 ? 22.650 96.933 -3.505 1.00 27.69 63 GLU B CA 1
ATOM 2217 C C . GLU B 1 63 ? 21.868 98.212 -3.745 1.00 21.14 63 GLU B C 1
ATOM 2218 O O . GLU B 1 63 ? 22.031 98.841 -4.787 1.00 37.34 63 GLU B O 1
ATOM 2224 N N . ILE B 1 64 ? 21.106 98.653 -2.746 1.00 20.94 64 ILE B N 1
ATOM 2225 C CA . ILE B 1 64 ? 20.377 99.915 -2.840 1.00 17.32 64 ILE B CA 1
ATOM 2226 C C . ILE B 1 64 ? 21.345 101.062 -3.058 1.00 22.70 64 ILE B C 1
ATOM 2227 O O . ILE B 1 64 ? 21.069 101.982 -3.823 1.00 32.21 64 ILE B O 1
ATOM 2232 N N . TRP B 1 65 ? 22.481 101.006 -2.377 1.00 21.98 65 TRP B N 1
ATOM 2233 C CA . TRP B 1 65 ? 23.464 102.065 -2.484 1.00 23.08 65 TRP B CA 1
ATOM 2234 C C . TRP B 1 65 ? 24.200 101.940 -3.800 1.00 25.87 65 TRP B C 1
ATOM 2235 O O . TRP B 1 65 ? 24.481 102.952 -4.440 1.00 26.38 65 TRP B O 1
ATOM 2246 N N . ARG B 1 66 ? 24.421 100.702 -4.250 1.00 29.01 66 ARG B N 1
ATOM 2247 C CA . ARG B 1 66 ? 25.126 100.465 -5.510 1.00 30.97 66 ARG B CA 1
ATOM 2248 C C . ARG B 1 66 ? 24.309 100.971 -6.694 1.00 27.92 66 ARG B C 1
ATOM 2249 O O . ARG B 1 66 ? 24.853 101.634 -7.577 1.00 39.43 66 ARG B O 1
ATOM 2257 N N . GLU B 1 67 ? 22.988 100.883 -6.571 1.00 28.36 67 GLU B N 1
ATOM 2258 C CA . GLU B 1 67 ? 22.067 101.379 -7.591 1.00 29.44 67 GLU B CA 1
ATOM 2259 C C . GLU B 1 67 ? 22.020 102.913 -7.723 1.00 27.93 67 GLU B C 1
ATOM 2260 O O . GLU B 1 67 ? 21.627 103.439 -8.767 1.00 30.66 67 GLU B O 1
ATOM 2266 N N . LYS B 1 68 ? 22.414 103.628 -6.672 1.00 30.95 68 LYS B N 1
ATOM 2267 C CA . LYS B 1 68 ? 22.328 105.090 -6.667 1.00 29.67 68 LYS B CA 1
ATOM 2268 C C . LYS B 1 68 ? 23.632 105.752 -7.096 1.00 26.90 68 LYS B C 1
ATOM 2269 O O . LYS B 1 68 ? 23.703 106.973 -7.222 1.00 29.08 68 LYS B O 1
ATOM 2275 N N . GLY B 1 69 ? 24.662 104.944 -7.316 1.00 29.12 69 GLY B N 1
ATOM 2276 C CA . GLY B 1 69 ? 25.946 105.487 -7.721 1.00 33.68 69 GLY B CA 1
ATOM 2277 C C . GLY B 1 69 ? 26.836 105.832 -6.543 1.00 26.84 69 GLY B C 1
ATOM 2278 O O . GLY B 1 69 ? 27.841 106.529 -6.701 1.00 37.56 69 GLY B O 1
ATOM 2279 N N . LEU B 1 70 ? 26.472 105.331 -5.365 1.00 22.65 70 LEU B N 1
ATOM 2280 C CA . LEU B 1 70 ? 27.257 105.550 -4.155 1.00 21.73 70 LEU B CA 1
ATOM 2281 C C . LEU B 1 70 ? 28.324 104.468 -4.027 1.00 18.54 70 LEU B C 1
ATOM 2282 O O . LEU B 1 70 ? 28.059 103.288 -4.252 1.00 31.80 70 LEU B O 1
ATOM 2287 N N . ASN B 1 71 ? 29.538 104.885 -3.684 1.00 22.14 71 ASN B N 1
ATOM 2288 C CA . ASN B 1 71 ? 30.676 103.980 -3.594 1.00 26.69 71 ASN B CA 1
ATOM 2289 C C . ASN B 1 71 ? 30.841 103.437 -2.171 1.00 25.99 71 ASN B C 1
ATOM 2290 O O . ASN B 1 71 ? 31.671 103.924 -1.403 1.00 26.37 71 ASN B O 1
ATOM 2295 N N . VAL B 1 72 ? 30.074 102.400 -1.840 1.00 24.22 72 VAL B N 1
ATOM 2296 C CA . VAL B 1 72 ? 30.046 101.865 -0.479 1.00 24.39 72 VAL B CA 1
ATOM 2297 C C . VAL B 1 72 ? 30.415 100.391 -0.448 1.00 27.35 72 VAL B C 1
ATOM 2298 O O . VAL B 1 72 ? 29.884 99.601 -1.228 1.00 27.55 72 VAL B O 1
ATOM 2302 N N . GLU B 1 73 ? 31.292 100.029 0.488 1.00 28.27 73 GLU B N 1
ATOM 2303 C CA . GLU B 1 73 ? 31.582 98.631 0.811 1.00 30.51 73 GLU B CA 1
ATOM 2304 C C . GLU B 1 73 ? 31.170 98.307 2.251 1.00 29.04 73 GLU B C 1
ATOM 2305 O O . GLU B 1 73 ? 30.789 99.199 3.007 1.00 36.01 73 GLU B O 1
ATOM 2311 N N . GLY B 1 74 ? 31.233 97.030 2.620 1.00 26.62 74 GLY B N 1
ATOM 2312 C CA . GLY B 1 74 ? 30.864 96.622 3.965 1.00 24.41 74 GLY B CA 1
ATOM 2313 C C . GLY B 1 74 ? 31.042 95.141 4.257 1.00 28.74 74 GLY B C 1
ATOM 2314 O O . GLY B 1 74 ? 31.126 94.323 3.343 1.00 32.07 74 GLY B O 1
ATOM 2315 N N . SER B 1 75 ? 31.141 94.803 5.540 1.00 31.02 75 SER B N 1
ATOM 2316 C CA . SER B 1 75 ? 31.147 93.411 5.982 1.00 19.85 75 SER B CA 1
ATOM 2317 C C . SER B 1 75 ? 30.396 93.251 7.302 1.00 19.98 75 SER B C 1
ATOM 2318 O O . SER B 1 75 ? 30.034 94.233 7.942 1.00 27.01 75 SER B O 1
ATOM 2321 N N . VAL B 1 76 ? 30.022 92.016 7.617 1.00 23.97 76 VAL B N 1
ATOM 2322 C CA . VAL B 1 76 ? 29.310 91.717 8.853 1.00 23.09 76 VAL B CA 1
ATOM 2323 C C . VAL B 1 76 ? 30.286 91.671 10.019 1.00 23.71 76 VAL B C 1
ATOM 2324 O O . VAL B 1 76 ? 31.340 91.036 9.932 1.00 31.88 76 VAL B O 1
ATOM 2328 N N . CYS B 1 77 ? 29.946 92.385 11.089 1.00 27.89 77 CYS B N 1
ATOM 2329 C CA . CYS B 1 77 ? 30.808 92.497 12.262 1.00 32.35 77 CYS B CA 1
ATOM 2330 C C . CYS B 1 77 ? 29.980 92.787 13.502 1.00 25.04 77 CYS B C 1
ATOM 2331 O O . CYS B 1 77 ? 29.167 93.715 13.513 1.00 22.14 77 CYS B O 1
ATOM 2334 N N . ASP B 1 78 ? 30.120 91.925 14.503 1.00 17.22 78 ASP B N 1
ATOM 2335 C CA . ASP B 1 78 ? 29.623 92.234 15.831 1.00 17.88 78 ASP B CA 1
ATOM 2336 C C . ASP B 1 78 ? 30.699 93.002 16.573 1.00 18.91 78 ASP B C 1
ATOM 2337 O O . ASP B 1 78 ? 31.805 92.501 16.775 1.00 18.57 78 ASP B O 1
ATOM 2342 N N . LEU B 1 79 ? 30.383 94.231 16.958 1.00 15.96 79 LEU B N 1
ATOM 2343 C CA . LEU B 1 79 ? 31.386 95.115 17.526 1.00 13.07 79 LEU B CA 1
ATOM 2344 C C . LEU B 1 79 ? 31.604 94.851 19.008 1.00 17.56 79 LEU B C 1
ATOM 2345 O O . LEU B 1 79 ? 32.567 95.337 19.583 1.00 19.72 79 LEU B O 1
ATOM 2350 N N . LEU B 1 80 ? 30.744 94.026 19.604 1.00 12.54 80 LEU B N 1
ATOM 2351 C CA . LEU B 1 80 ? 30.951 93.541 20.968 1.00 13.75 80 LEU B CA 1
ATOM 2352 C C . LEU B 1 80 ? 32.153 92.606 21.145 1.00 14.93 80 LEU B C 1
ATOM 2353 O O . LEU B 1 80 ? 32.555 92.319 22.267 1.00 21.04 80 LEU B O 1
ATOM 2358 N N . SER B 1 81 ? 32.735 92.149 20.042 1.00 18.04 81 SER B N 1
ATOM 2359 C CA . SER B 1 81 ? 33.916 91.293 20.101 1.00 20.11 81 SER B CA 1
ATOM 2360 C C . SER B 1 81 ? 35.192 92.035 19.714 1.00 13.37 81 SER B C 1
ATOM 2361 O O . SER B 1 81 ? 35.300 92.546 18.602 1.00 25.54 81 SER B O 1
ATOM 2364 N N . ARG B 1 82 ? 36.205 91.968 20.575 1.00 16.35 82 ARG B N 1
ATOM 2365 C CA . ARG B 1 82 ? 37.460 92.667 20.328 1.00 14.54 82 ARG B CA 1
ATOM 2366 C C . ARG B 1 82 ? 38.187 92.169 19.082 1.00 22.57 82 ARG B C 1
ATOM 2367 O O . ARG B 1 82 ? 38.733 92.974 18.323 1.00 29.55 82 ARG B O 1
ATOM 2375 N N . THR B 1 83 ? 38.166 90.856 18.850 1.00 21.85 83 THR B N 1
ATOM 2376 C CA . THR B 1 83 ? 38.886 90.279 17.712 1.00 23.36 83 THR B CA 1
ATOM 2377 C C . THR B 1 83 ? 38.206 90.620 16.388 1.00 20.65 83 THR B C 1
ATOM 2378 O O . THR B 1 83 ? 38.879 90.780 15.373 1.00 32.25 83 THR B O 1
ATOM 2382 N N . GLU B 1 84 ? 36.886 90.800 16.417 1.00 21.69 84 GLU B N 1
ATOM 2383 C CA . GLU B 1 84 ? 36.132 91.245 15.238 1.00 22.57 84 GLU B CA 1
ATOM 2384 C C . GLU B 1 84 ? 36.395 92.714 14.894 1.00 25.05 84 GLU B C 1
ATOM 2385 O O . GLU B 1 84 ? 36.410 93.087 13.717 1.00 24.14 84 GLU B O 1
ATOM 2391 N N . ARG B 1 85 ? 36.563 93.546 15.923 1.00 20.20 85 ARG B N 1
ATOM 2392 C CA . ARG B 1 85 ? 36.966 94.938 15.742 1.00 17.88 85 ARG B CA 1
ATOM 2393 C C . ARG B 1 85 ? 38.357 94.993 15.158 1.00 23.74 85 ARG B C 1
ATOM 2394 O O . ARG B 1 85 ? 38.714 95.965 14.496 1.00 36.70 85 ARG B O 1
ATOM 2402 N N . ASP B 1 86 ? 39.204 94.083 15.625 1.00 21.70 86 ASP B N 1
ATOM 2403 C CA . ASP B 1 86 ? 40.560 93.980 15.121 1.00 20.27 86 ASP B CA 1
ATOM 2404 C C . ASP B 1 86 ? 40.554 93.589 13.649 1.00 24.12 86 ASP B C 1
ATOM 2405 O O . ASP B 1 86 ? 41.271 94.183 12.845 1.00 23.98 86 ASP B O 1
ATOM 2410 N N . LYS B 1 87 ? 39.647 92.685 13.286 1.00 19.47 87 LYS B N 1
ATOM 2411 C CA . LYS B 1 87 ? 39.556 92.187 11.918 1.00 24.15 87 LYS B CA 1
ATOM 2412 C C . LYS B 1 87 ? 38.993 93.250 10.978 1.00 26.63 87 LYS B C 1
ATOM 2413 O O . LYS B 1 87 ? 39.525 93.458 9.883 1.00 26.88 87 LYS B O 1
ATOM 2419 N N . LEU B 1 88 ? 37.902 93.893 11.397 1.00 18.98 88 LEU B N 1
ATOM 2420 C CA . LEU B 1 88 ? 37.270 94.961 10.622 1.00 16.27 88 LEU B CA 1
ATOM 2421 C C . LEU B 1 88 ? 38.268 96.044 10.203 1.00 12.23 88 LEU B C 1
ATOM 2422 O O . LEU B 1 88 ? 38.278 96.473 9.053 1.00 25.60 88 LEU B O 1
ATOM 2427 N N . MET B 1 89 ? 39.161 96.407 11.118 1.00 13.08 89 MET B N 1
ATOM 2428 C CA . MET B 1 89 ? 40.143 97.459 10.881 1.00 14.64 89 MET B CA 1
ATOM 2429 C C . MET B 1 89 ? 41.249 97.010 9.948 1.00 15.96 89 MET B C 1
ATOM 2430 O O . MET B 1 89 ? 41.851 97.827 9.265 1.00 21.57 89 MET B O 1
ATOM 2435 N N . GLN B 1 90 ? 41.577 95.724 9.992 1.00 22.32 90 GLN B N 1
ATOM 2436 C CA . GLN B 1 90 ? 42.493 95.133 9.020 1.00 27.99 90 GLN B CA 1
ATOM 2437 C C . GLN B 1 90 ? 41.904 95.223 7.609 1.00 23.91 90 GLN B C 1
ATOM 2438 O O . GLN B 1 90 ? 42.588 95.619 6.665 1.00 33.79 90 GLN B O 1
ATOM 2444 N N . THR B 1 91 ? 40.630 94.860 7.483 1.00 19.15 91 THR B N 1
ATOM 2445 C CA . THR B 1 91 ? 39.906 94.929 6.216 1.00 13.77 91 THR B CA 1
ATOM 2446 C C . THR B 1 91 ? 39.921 96.340 5.686 1.00 16.79 91 THR B C 1
ATOM 2447 O O . THR B 1 91 ? 40.242 96.568 4.525 1.00 22.56 91 THR B O 1
ATOM 2451 N N . VAL B 1 92 ? 39.564 97.280 6.556 1.00 21.75 92 VAL B N 1
ATOM 2452 C CA . VAL B 1 92 ? 39.420 98.682 6.188 1.00 14.32 92 VAL B CA 1
ATOM 2453 C C . VAL B 1 92 ? 40.768 99.302 5.848 1.00 14.34 92 VAL B C 1
ATOM 2454 O O . VAL B 1 92 ? 40.862 100.115 4.937 1.00 20.01 92 VAL B O 1
ATOM 2458 N N . ALA B 1 93 ? 41.828 98.767 6.445 1.00 15.97 93 ALA B N 1
ATOM 2459 C CA . ALA B 1 93 ? 43.183 99.221 6.160 1.00 15.07 93 ALA B CA 1
ATOM 2460 C C . ALA B 1 93 ? 43.657 98.707 4.808 1.00 27.23 93 ALA B C 1
ATOM 2461 O O . ALA B 1 93 ? 44.447 99.363 4.124 1.00 26.68 93 ALA B O 1
ATOM 2463 N N . HIS B 1 94 ? 43.209 97.511 4.441 1.00 28.67 94 HIS B N 1
ATOM 2464 C CA . HIS B 1 94 ? 43.596 96.926 3.165 1.00 26.79 94 HIS B CA 1
ATOM 2465 C C . HIS B 1 94 ? 42.851 97.604 2.020 1.00 22.74 94 HIS B C 1
ATOM 2466 O O . HIS B 1 94 ? 43.442 97.919 0.992 1.00 30.46 94 HIS B O 1
ATOM 2473 N N . VAL B 1 95 ? 41.573 97.893 2.241 1.00 23.27 95 VAL B N 1
ATOM 2474 C CA . VAL B 1 95 ? 40.707 98.443 1.202 1.00 20.87 95 VAL B CA 1
ATOM 2475 C C . VAL B 1 95 ? 41.032 99.913 0.922 1.00 25.61 95 VAL B C 1
ATOM 2476 O O . VAL B 1 95 ? 41.077 100.333 -0.239 1.00 25.06 95 VAL B O 1
ATOM 2480 N N . PHE B 1 96 ? 41.305 100.673 1.983 1.00 24.87 96 PHE B N 1
ATOM 2481 C CA . PHE B 1 96 ? 41.596 102.103 1.865 1.00 16.81 96 PHE B CA 1
ATOM 2482 C C . PHE B 1 96 ? 43.096 102.351 1.839 1.00 19.46 96 PHE B C 1
ATOM 2483 O O . PHE B 1 96 ? 43.538 103.498 1.888 1.00 31.25 96 PHE B O 1
ATOM 2491 N N . ASP B 1 97 ? 43.870 101.265 1.813 1.00 24.78 97 ASP B N 1
ATOM 2492 C CA . ASP B 1 97 ? 45.323 101.311 1.648 1.00 29.31 97 ASP B CA 1
ATOM 2493 C C . ASP B 1 97 ? 46.022 102.067 2.775 1.00 30.18 97 ASP B C 1
ATOM 2494 O O . ASP B 1 97 ? 46.872 102.926 2.535 1.00 30.31 97 ASP B O 1
ATOM 2499 N N . GLY B 1 98 ? 45.648 101.744 4.007 1.00 30.55 98 GLY B N 1
ATOM 2500 C CA . GLY B 1 98 ? 46.340 102.275 5.167 1.00 22.41 98 GLY B CA 1
ATOM 2501 C C . GLY B 1 98 ? 46.045 103.736 5.400 1.00 13.45 98 GLY B C 1
ATOM 2502 O O . GLY B 1 98 ? 46.856 104.436 5.988 1.00 24.85 98 GLY B O 1
ATOM 2503 N N . LYS B 1 99 ? 44.888 104.191 4.925 1.00 21.92 99 LYS B N 1
ATOM 2504 C CA . LYS B 1 99 ? 44.489 105.598 5.023 1.00 26.97 99 LYS B CA 1
ATOM 2505 C C . LYS B 1 99 ? 43.007 105.714 5.338 1.00 20.87 99 LYS B C 1
ATOM 2506 O O . LYS B 1 99 ? 42.170 105.250 4.563 1.00 26.57 99 LYS B O 1
ATOM 2512 N N . LEU B 1 100 ? 42.695 106.344 6.469 1.00 18.11 100 LEU B N 1
ATOM 2513 C CA . LEU B 1 100 ? 41.313 106.655 6.837 1.00 18.69 100 LEU B CA 1
ATOM 2514 C C . LEU B 1 100 ? 41.202 108.152 7.080 1.00 15.56 100 LEU B C 1
ATOM 2515 O O . LEU B 1 100 ? 41.998 108.724 7.823 1.00 26.34 100 LEU B O 1
ATOM 2520 N N . ASN B 1 101 ? 40.209 108.782 6.467 1.00 12.85 101 ASN B N 1
ATOM 2521 C CA . ASN B 1 101 ? 39.921 110.178 6.757 1.00 11.45 101 ASN B CA 1
ATOM 2522 C C . ASN B 1 101 ? 38.893 110.347 7.871 1.00 12.46 101 ASN B C 1
ATOM 2523 O O . ASN B 1 101 ? 39.107 111.119 8.797 1.00 23.97 101 ASN B O 1
ATOM 2528 N N . ILE B 1 102 ? 37.846 109.528 7.841 1.00 12.24 102 ILE B N 1
ATOM 2529 C CA . ILE B 1 102 ? 36.688 109.693 8.719 1.00 16.08 102 ILE B CA 1
ATOM 2530 C C . ILE B 1 102 ? 36.367 108.381 9.441 1.00 17.56 102 ILE B C 1
ATOM 2531 O O . ILE B 1 102 ? 36.388 107.314 8.835 1.00 21.53 102 ILE B O 1
ATOM 2536 N N . LEU B 1 103 ? 36.068 108.469 10.732 1.00 10.22 103 LEU B N 1
ATOM 2537 C CA . LEU B 1 103 ? 35.536 107.332 11.481 1.00 7.77 103 LEU B CA 1
ATOM 2538 C C . LEU B 1 103 ? 34.306 107.796 12.249 1.00 11.65 103 LEU B C 1
ATOM 2539 O O . LEU B 1 103 ? 34.389 108.710 13.063 1.00 17.64 103 LEU B O 1
ATOM 2544 N N . VAL B 1 104 ? 33.147 107.263 11.887 1.00 11.51 104 VAL B N 1
ATOM 2545 C CA . VAL B 1 104 ? 31.926 107.543 12.626 1.00 12.16 104 VAL B CA 1
ATOM 2546 C C . VAL B 1 104 ? 31.529 106.337 13.474 1.00 14.35 104 VAL B C 1
ATOM 2547 O O . VAL B 1 104 ? 31.147 105.283 12.951 1.00 17.54 104 VAL B O 1
ATOM 2551 N N . ASN B 1 105 ? 31.672 106.489 14.787 1.00 14.81 105 ASN B N 1
ATOM 2552 C CA . ASN B 1 105 ? 31.238 105.478 15.736 1.00 8.22 105 ASN B CA 1
ATOM 2553 C C . ASN B 1 105 ? 29.751 105.642 16.010 1.00 11.58 105 ASN B C 1
ATOM 2554 O O . ASN B 1 105 ? 29.360 106.259 17.000 1.00 18.08 105 ASN B O 1
ATOM 2559 N N . ASN B 1 106 ? 28.932 105.197 15.058 1.00 7.66 106 ASN B N 1
ATOM 2560 C CA . ASN B 1 106 ? 27.491 105.388 15.148 1.00 9.70 106 ASN B CA 1
ATOM 2561 C C . ASN B 1 106 ? 26.837 104.292 15.974 1.00 15.11 106 ASN B C 1
ATOM 2562 O O . ASN B 1 106 ? 25.944 104.558 16.778 1.00 21.48 106 ASN B O 1
ATOM 2567 N N . ALA B 1 107 ? 27.258 103.055 15.740 1.00 20.70 107 ALA B N 1
ATOM 2568 C CA . ALA B 1 107 ? 26.574 101.892 16.290 1.00 12.25 107 ALA B CA 1
ATOM 2569 C C . ALA B 1 107 ? 26.417 102.020 17.797 1.00 13.33 107 ALA B C 1
ATOM 2570 O O . ALA B 1 107 ? 27.249 102.644 18.464 1.00 15.05 107 ALA B O 1
ATOM 2572 N N . GLY B 1 108 ? 25.244 101.616 18.277 1.00 13.34 108 GLY B N 1
ATOM 2573 C CA . GLY B 1 108 ? 24.939 101.671 19.694 1.00 7.37 108 GLY B CA 1
ATOM 2574 C C . GLY B 1 108 ? 23.602 101.005 19.974 1.00 12.13 108 GLY B C 1
ATOM 2575 O O . GLY B 1 108 ? 22.851 100.723 19.041 1.00 6.99 108 GLY B O 1
ATOM 2576 N N . VAL B 1 109 ? 23.292 100.785 21.252 1.00 8.41 109 VAL B N 1
ATOM 2577 C CA . VAL B 1 109 ? 22.067 100.097 21.662 1.00 10.66 109 VAL B CA 1
ATOM 2578 C C . VAL B 1 109 ? 21.522 100.732 22.927 1.00 9.98 109 VAL B C 1
ATOM 2579 O O . VAL B 1 109 ? 22.273 101.324 23.701 1.00 17.11 109 VAL B O 1
ATOM 2583 N N . VAL B 1 110 ? 20.254 100.469 23.212 1.00 16.28 110 VAL B N 1
ATOM 2584 C CA . VAL B 1 110 ? 19.650 100.906 24.465 1.00 19.02 110 VAL B CA 1
ATOM 2585 C C . VAL B 1 110 ? 18.839 99.770 25.083 1.00 15.77 110 VAL B C 1
ATOM 2586 O O . VAL B 1 110 ? 18.413 98.856 24.382 1.00 19.45 110 VAL B O 1
ATOM 2590 N N . ILE B 1 111 ? 18.784 99.757 26.413 1.00 20.82 111 ILE B N 1
ATOM 2591 C CA . ILE B 1 111 ? 17.932 98.847 27.176 1.00 7.66 111 ILE B CA 1
ATOM 2592 C C . ILE B 1 111 ? 17.140 99.670 28.192 1.00 12.83 111 ILE B C 1
ATOM 2593 O O . ILE B 1 111 ? 17.687 100.534 28.868 1.00 17.20 111 ILE B O 1
ATOM 2598 N N . HIS B 1 112 ? 15.835 99.448 28.242 1.00 13.42 112 HIS B N 1
ATOM 2599 C CA . HIS B 1 112 ? 14.971 100.238 29.099 1.00 13.59 112 HIS B CA 1
ATOM 2600 C C . HIS B 1 112 ? 14.588 99.503 30.383 1.00 16.44 112 HIS B C 1
ATOM 2601 O O . HIS B 1 112 ? 13.824 98.538 30.349 1.00 27.09 112 HIS B O 1
ATOM 2608 N N . LYS B 1 113 ? 15.183 99.930 31.498 1.00 14.85 113 LYS B N 1
ATOM 2609 C CA . LYS B 1 113 ? 14.858 99.417 32.835 1.00 18.51 113 LYS B CA 1
ATOM 2610 C C . LYS B 1 113 ? 15.069 100.509 33.877 1.00 20.10 113 LYS B C 1
ATOM 2611 O O . LYS B 1 113 ? 15.728 101.514 33.604 1.00 19.31 113 LYS B O 1
ATOM 2617 N N . GLU B 1 114 ? 14.643 100.224 35.108 1.00 17.65 114 GLU B N 1
ATOM 2618 C CA . GLU B 1 114 ? 14.968 101.061 36.260 1.00 14.03 114 GLU B CA 1
ATOM 2619 C C . GLU B 1 114 ? 16.431 100.882 36.622 1.00 9.81 114 GLU B C 1
ATOM 2620 O O . GLU B 1 114 ? 16.990 99.810 36.415 1.00 10.81 114 GLU B O 1
ATOM 2626 N N . ALA B 1 115 ? 17.025 101.915 37.216 1.00 11.93 115 ALA B N 1
ATOM 2627 C CA . ALA B 1 115 ? 18.454 101.927 37.521 1.00 14.87 115 ALA B CA 1
ATOM 2628 C C . ALA B 1 115 ? 18.875 100.771 38.423 1.00 11.82 115 ALA B C 1
ATOM 2629 O O . ALA B 1 115 ? 19.998 100.292 38.345 1.00 12.06 115 ALA B O 1
ATOM 2631 N N . LYS B 1 116 ? 17.960 100.300 39.257 1.00 16.03 116 LYS B N 1
ATOM 2632 C CA . LYS B 1 116 ? 18.296 99.249 40.210 1.00 25.85 116 LYS B CA 1
ATOM 2633 C C . LYS B 1 116 ? 18.100 97.833 39.649 1.00 22.66 116 LYS B C 1
ATOM 2634 O O . LYS B 1 116 ? 18.437 96.856 40.309 1.00 22.20 116 LYS B O 1
ATOM 2640 N N . ASP B 1 117 ? 17.653 97.733 38.397 1.00 23.24 117 ASP B N 1
ATOM 2641 C CA . ASP B 1 117 ? 17.333 96.441 37.790 1.00 9.75 117 ASP B CA 1
ATOM 2642 C C . ASP B 1 117 ? 18.314 96.009 36.712 1.00 13.77 117 ASP B C 1
ATOM 2643 O O . ASP B 1 117 ? 18.341 94.838 36.325 1.00 22.97 117 ASP B O 1
ATOM 2648 N N . PHE B 1 118 ? 19.077 96.955 36.177 1.00 10.95 118 PHE B N 1
ATOM 2649 C CA . PHE B 1 118 ? 20.096 96.615 35.198 1.00 14.07 118 PHE B CA 1
ATOM 2650 C C . PHE B 1 118 ? 21.071 95.549 35.726 1.00 19.14 118 PHE B C 1
ATOM 2651 O O . PHE B 1 118 ? 21.547 95.616 36.867 1.00 15.99 118 PHE B O 1
ATOM 2659 N N . THR B 1 119 ? 21.322 94.547 34.888 1.00 13.41 119 THR B N 1
ATOM 2660 C CA . THR B 1 119 ? 22.163 93.418 35.243 1.00 6.47 119 THR B CA 1
ATOM 2661 C C . THR B 1 119 ? 23.615 93.634 34.828 1.00 10.70 119 THR B C 1
ATOM 2662 O O . THR B 1 119 ? 23.967 94.653 34.227 1.00 16.00 119 THR B O 1
ATOM 2666 N N . GLU B 1 120 ? 24.448 92.640 35.115 1.00 10.40 120 GLU B N 1
ATOM 2667 C CA . GLU B 1 120 ? 25.853 92.661 34.724 1.00 17.01 120 GLU B CA 1
ATOM 2668 C C . GLU B 1 120 ? 25.969 92.531 33.214 1.00 13.09 120 GLU B C 1
ATOM 2669 O O . GLU B 1 120 ? 26.867 93.109 32.610 1.00 10.02 120 GLU B O 1
ATOM 2675 N N . LYS B 1 121 ? 25.019 91.806 32.619 1.00 17.68 121 LYS B N 1
ATOM 2676 C CA . LYS B 1 121 ? 25.007 91.516 31.186 1.00 21.25 121 LYS B CA 1
ATOM 2677 C C . LYS B 1 121 ? 24.536 92.714 30.369 1.00 22.31 121 LYS B C 1
ATOM 2678 O O . LYS B 1 121 ? 25.069 92.988 29.296 1.00 20.63 121 LYS B O 1
ATOM 2684 N N . ASP B 1 122 ? 23.471 93.355 30.839 1.00 15.49 122 ASP B N 1
ATOM 2685 C CA . ASP B 1 122 ? 23.055 94.657 30.328 1.00 12.29 122 ASP B CA 1
ATOM 2686 C C . ASP B 1 122 ? 24.225 95.633 30.343 1.00 12.15 122 ASP B C 1
ATOM 2687 O O . ASP B 1 122 ? 24.500 96.294 29.348 1.00 15.88 122 ASP B O 1
ATOM 2692 N N . TYR B 1 123 ? 24.907 95.711 31.482 1.00 12.56 123 TYR B N 1
ATOM 2693 C CA . TYR B 1 123 ? 26.069 96.577 31.635 1.00 9.85 123 TYR B CA 1
ATOM 2694 C C . TYR B 1 123 ? 27.083 96.262 30.554 1.00 14.71 123 TYR B C 1
ATOM 2695 O O . TYR B 1 123 ? 27.627 97.159 29.924 1.00 13.39 123 TYR B O 1
ATOM 2704 N N . ASN B 1 124 ? 27.321 94.976 30.337 1.00 22.46 124 ASN B N 1
ATOM 2705 C CA . ASN B 1 124 ? 28.275 94.536 29.333 1.00 17.85 124 ASN B CA 1
ATOM 2706 C C . ASN B 1 124 ? 27.809 94.852 27.910 1.00 23.50 124 ASN B C 1
ATOM 2707 O O . ASN B 1 124 ? 28.615 95.241 27.062 1.00 22.67 124 ASN B O 1
ATOM 2712 N N . ILE B 1 125 ? 26.506 94.752 27.666 1.00 15.90 125 ILE B N 1
ATOM 2713 C CA . ILE B 1 125 ? 25.964 95.086 26.360 1.00 12.14 125 ILE B CA 1
ATOM 2714 C C . ILE B 1 125 ? 26.044 96.591 26.087 1.00 15.74 125 ILE B C 1
ATOM 2715 O O . ILE B 1 125 ? 26.688 96.999 25.134 1.00 23.94 125 ILE B O 1
ATOM 2720 N N . ILE B 1 126 ? 25.587 97.408 27.030 1.00 8.24 126 ILE B N 1
ATOM 2721 C CA . ILE B 1 126 ? 25.515 98.851 26.821 1.00 8.57 126 ILE B CA 1
ATOM 2722 C C . ILE B 1 126 ? 26.878 99.560 26.799 1.00 10.45 126 ILE B C 1
ATOM 2723 O O . ILE B 1 126 ? 27.224 100.213 25.817 1.00 19.67 126 ILE B O 1
ATOM 2728 N N . MET B 1 127 ? 27.687 99.369 27.834 1.00 8.47 127 MET B N 1
ATOM 2729 C CA . MET B 1 127 ? 28.995 100.021 27.895 1.00 8.79 127 MET B CA 1
ATOM 2730 C C . MET B 1 127 ? 29.907 99.458 26.833 1.00 4.03 127 MET B C 1
ATOM 2731 O O . MET B 1 127 ? 30.775 100.153 26.320 1.00 9.45 127 MET B O 1
ATOM 2736 N N . GLY B 1 128 ? 29.683 98.195 26.496 1.00 11.68 128 GLY B N 1
ATOM 2737 C CA . GLY B 1 128 ? 30.529 97.497 25.550 1.00 9.03 128 GLY B CA 1
ATOM 2738 C C . GLY B 1 128 ? 30.363 97.978 24.124 1.00 11.36 128 GLY B C 1
ATOM 2739 O O . GLY B 1 128 ? 31.359 98.241 23.449 1.00 19.24 128 GLY B O 1
ATOM 2740 N N . THR B 1 129 ? 29.123 98.091 23.649 1.00 6.40 129 THR B N 1
ATOM 2741 C CA . THR B 1 129 ? 28.946 98.548 22.287 1.00 8.70 129 THR B CA 1
ATOM 2742 C C . THR B 1 129 ? 28.941 100.068 22.205 1.00 13.29 129 THR B C 1
ATOM 2743 O O . THR B 1 129 ? 29.652 100.618 21.375 1.00 7.47 129 THR B O 1
ATOM 2747 N N . ASN B 1 130 ? 28.395 100.734 23.222 1.00 15.23 130 ASN B N 1
ATOM 2748 C CA . ASN B 1 130 ? 28.301 102.197 23.207 1.00 5.11 130 ASN B CA 1
ATOM 2749 C C . ASN B 1 130 ? 29.576 102.942 23.544 1.00 4.97 130 ASN B C 1
ATOM 2750 O O . ASN B 1 130 ? 29.787 104.047 23.042 1.00 14.55 130 ASN B O 1
ATOM 2755 N N . PHE B 1 131 ? 30.396 102.389 24.434 1.00 6.58 131 PHE B N 1
ATOM 2756 C CA . PHE B 1 131 ? 31.646 103.045 24.771 1.00 3.36 131 PHE B CA 1
ATOM 2757 C C . PHE B 1 131 ? 32.899 102.266 24.398 1.00 4.19 131 PHE B C 1
ATOM 2758 O O . PHE B 1 131 ? 33.762 102.798 23.703 1.00 18.94 131 PHE B O 1
ATOM 2766 N N . GLU B 1 132 ? 33.050 101.048 24.909 1.00 9.44 132 GLU B N 1
ATOM 2767 C CA . GLU B 1 132 ? 34.301 100.312 24.722 1.00 11.04 132 GLU B CA 1
ATOM 2768 C C . GLU B 1 132 ? 34.645 100.065 23.253 1.00 10.48 132 GLU B C 1
ATOM 2769 O O . GLU B 1 132 ? 35.776 100.304 22.828 1.00 12.29 132 GLU B O 1
ATOM 2775 N N . ALA B 1 133 ? 33.660 99.614 22.483 1.00 7.87 133 ALA B N 1
ATOM 2776 C CA . ALA B 1 133 ? 33.843 99.368 21.057 1.00 12.50 133 ALA B CA 1
ATOM 2777 C C . ALA B 1 133 ? 34.260 100.649 20.341 1.00 11.31 133 ALA B C 1
ATOM 2778 O O . ALA B 1 133 ? 35.278 100.672 19.648 1.00 18.24 133 ALA B O 1
ATOM 2780 N N . ALA B 1 134 ? 33.555 101.738 20.647 1.00 12.43 134 ALA B N 1
ATOM 2781 C CA . ALA B 1 134 ? 33.767 103.044 20.014 1.00 9.69 134 ALA B CA 1
ATOM 2782 C C . ALA B 1 134 ? 35.155 103.594 20.302 1.00 11.32 134 ALA B C 1
ATOM 2783 O O . ALA B 1 134 ? 35.858 104.057 19.403 1.00 19.65 134 ALA B O 1
ATOM 2785 N N . TYR B 1 135 ? 35.573 103.455 21.552 1.00 14.68 135 TYR B N 1
ATOM 2786 C CA . TYR B 1 135 ? 36.884 103.908 21.985 1.00 14.24 135 TYR B CA 1
ATOM 2787 C C . TYR B 1 135 ? 37.975 103.020 21.384 1.00 13.68 135 TYR B C 1
ATOM 2788 O O . TYR B 1 135 ? 39.012 103.514 20.927 1.00 11.85 135 TYR B O 1
ATOM 2797 N N . HIS B 1 136 ? 37.742 101.711 21.378 1.00 10.87 136 HIS B N 1
ATOM 2798 C CA . HIS B 1 136 ? 38.755 100.773 20.902 1.00 14.99 136 HIS B CA 1
ATOM 2799 C C . HIS B 1 136 ? 39.019 100.934 19.406 1.00 15.46 136 HIS B C 1
ATOM 2800 O O . HIS B 1 136 ? 40.178 100.927 18.977 1.00 23.59 136 HIS B O 1
ATOM 2807 N N . LEU B 1 137 ? 37.956 101.134 18.627 1.00 16.66 137 LEU B N 1
ATOM 2808 C CA . LEU B 1 137 ? 38.090 101.438 17.203 1.00 7.87 137 LEU B CA 1
ATOM 2809 C C . LEU B 1 137 ? 38.910 102.698 16.980 1.00 12.09 137 LEU B C 1
ATOM 2810 O O . LEU B 1 137 ? 39.779 102.744 16.104 1.00 13.46 137 LEU B O 1
ATOM 2815 N N . SER B 1 138 ? 38.674 103.699 17.818 1.00 14.35 138 SER B N 1
ATOM 2816 C CA . SER B 1 138 ? 39.410 104.945 17.724 1.00 9.57 138 SER B CA 1
ATOM 2817 C C . SER B 1 138 ? 40.900 104.717 17.972 1.00 12.90 138 SER B C 1
ATOM 2818 O O . SER B 1 138 ? 41.737 105.262 17.246 1.00 17.34 138 SER B O 1
ATOM 2821 N N . GLN B 1 139 ? 41.218 103.796 18.884 1.00 14.77 139 GLN B N 1
ATOM 2822 C CA . GLN B 1 139 ? 42.609 103.412 19.148 1.00 13.03 139 GLN B CA 1
ATOM 2823 C C . GLN B 1 139 ? 43.289 102.757 17.954 1.00 8.03 139 GLN B C 1
ATOM 2824 O O . GLN B 1 139 ? 44.407 103.114 17.605 1.00 15.95 139 GLN B O 1
ATOM 2830 N N . ILE B 1 140 ? 42.678 101.701 17.427 1.00 13.61 140 ILE B N 1
ATOM 2831 C CA . ILE B 1 140 ? 43.305 100.939 16.353 1.00 14.71 140 ILE B CA 1
ATOM 2832 C C . ILE B 1 140 ? 43.181 101.656 15.013 1.00 15.11 140 ILE B C 1
ATOM 2833 O O . ILE B 1 140 ? 43.870 101.312 14.055 1.00 18.92 140 ILE B O 1
ATOM 2838 N N . ALA B 1 141 ? 42.371 102.709 14.980 1.00 10.33 141 ALA B N 1
ATOM 2839 C CA . ALA B 1 141 ? 42.219 103.524 13.777 1.00 13.99 141 ALA B CA 1
ATOM 2840 C C . ALA B 1 141 ? 43.251 104.643 13.730 1.00 13.21 141 ALA B C 1
ATOM 2841 O O . ALA B 1 141 ? 43.606 105.127 12.654 1.00 18.92 141 ALA B O 1
ATOM 2843 N N . TYR B 1 142 ? 43.774 105.005 14.898 1.00 13.69 142 TYR B N 1
ATOM 2844 C CA . TYR B 1 142 ? 44.667 106.150 15.039 1.00 18.43 142 TYR B CA 1
ATOM 2845 C C . TYR B 1 142 ? 45.723 106.261 13.937 1.00 20.10 142 TYR B C 1
ATOM 2846 O O . TYR B 1 142 ? 45.867 107.313 13.327 1.00 28.14 142 TYR B O 1
ATOM 2855 N N . PRO B 1 143 ? 46.492 105.187 13.691 1.00 15.80 143 PRO B N 1
ATOM 2856 C CA . PRO B 1 143 ? 47.581 105.280 12.715 1.00 13.53 143 PRO B CA 1
ATOM 2857 C C . PRO B 1 143 ? 47.056 105.486 11.295 1.00 16.96 143 PRO B C 1
ATOM 2858 O O . PRO B 1 143 ? 47.675 106.177 10.485 1.00 18.24 143 PRO B O 1
ATOM 2862 N N . LEU B 1 144 ? 45.902 104.890 11.013 1.00 17.55 144 LEU B N 1
ATOM 2863 C CA . LEU B 1 144 ? 45.242 105.055 9.730 1.00 18.65 144 LEU B CA 1
ATOM 2864 C C . LEU B 1 144 ? 44.769 106.499 9.531 1.00 20.83 144 LEU B C 1
ATOM 2865 O O . LEU B 1 144 ? 44.954 107.069 8.457 1.00 25.66 144 LEU B O 1
ATOM 2870 N N . LEU B 1 145 ? 44.219 107.105 10.581 1.00 18.93 145 LEU B N 1
ATOM 2871 C CA . LEU B 1 145 ? 43.730 108.484 10.506 1.00 16.58 145 LEU B CA 1
ATOM 2872 C C . LEU B 1 145 ? 44.893 109.470 10.469 1.00 11.36 145 LEU B C 1
ATOM 2873 O O . LEU B 1 145 ? 44.849 110.478 9.769 1.00 17.07 145 LEU B O 1
ATOM 2878 N N . LYS B 1 146 ? 45.944 109.152 11.212 1.00 13.58 146 LYS B N 1
ATOM 2879 C CA . LYS B 1 146 ? 47.170 109.944 11.216 1.00 19.84 146 LYS B CA 1
ATOM 2880 C C . LYS B 1 146 ? 47.799 109.995 9.820 1.00 20.20 146 LYS B C 1
ATOM 2881 O O . LYS B 1 146 ? 48.143 111.069 9.319 1.00 26.76 146 LYS B O 1
ATOM 2887 N N . ALA B 1 147 ? 47.832 108.842 9.156 1.00 18.75 147 ALA B N 1
ATOM 2888 C CA . ALA B 1 147 ? 48.495 108.709 7.866 1.00 24.48 147 ALA B CA 1
ATOM 2889 C C . ALA B 1 147 ? 47.785 109.484 6.762 1.00 25.31 147 ALA B C 1
ATOM 2890 O O . ALA B 1 147 ? 48.389 109.796 5.735 1.00 32.71 147 ALA B O 1
ATOM 2892 N N . SER B 1 148 ? 46.520 109.828 6.995 1.00 25.83 148 SER B N 1
ATOM 2893 C CA . SER B 1 148 ? 45.731 110.598 6.031 1.00 28.75 148 SER B CA 1
ATOM 2894 C C . SER B 1 148 ? 46.023 112.096 6.116 1.00 31.69 148 SER B C 1
ATOM 2895 O O . SER B 1 148 ? 45.705 112.850 5.193 1.00 35.21 148 SER B O 1
ATOM 2898 N N . GLN B 1 149 ? 46.494 112.530 7.285 1.00 33.85 149 GLN B N 1
ATOM 2899 C CA . GLN B 1 149 ? 46.805 113.931 7.553 1.00 28.11 149 GLN B CA 1
ATOM 2900 C C . GLN B 1 149 ? 45.581 114.849 7.534 1.00 24.19 149 GLN B C 1
ATOM 2901 O O . GLN B 1 149 ? 45.708 116.067 7.629 1.00 33.13 149 GLN B O 1
ATOM 2907 N N . ASN B 1 150 ? 44.396 114.255 7.463 1.00 21.60 150 ASN B N 1
ATOM 2908 C CA . ASN B 1 150 ? 43.151 115.002 7.550 1.00 16.28 150 ASN B CA 1
ATOM 2909 C C . ASN B 1 150 ? 42.083 114.087 8.139 1.00 13.62 150 ASN B C 1
ATOM 2910 O O . ASN B 1 150 ? 41.154 113.658 7.445 1.00 12.78 150 ASN B O 1
ATOM 2915 N N . GLY B 1 151 ? 42.257 113.757 9.415 1.00 6.61 151 GLY B N 1
ATOM 2916 C CA . GLY B 1 151 ? 41.397 112.780 10.058 1.00 6.13 151 GLY B CA 1
ATOM 2917 C C . GLY B 1 151 ? 40.287 113.405 10.877 1.00 11.28 151 GLY B C 1
ATOM 2918 O O . GLY B 1 151 ? 40.440 114.500 11.417 1.00 17.83 151 GLY B O 1
ATOM 2919 N N . ASN B 1 152 ? 39.171 112.690 10.976 1.00 6.62 152 ASN B N 1
ATOM 2920 C CA . ASN B 1 152 ? 38.018 113.108 11.756 1.00 12.05 152 ASN B CA 1
ATOM 2921 C C . ASN B 1 152 ? 37.460 111.900 12.508 1.00 14.74 152 ASN B C 1
ATOM 2922 O O . ASN B 1 152 ? 37.256 110.842 11.917 1.00 20.46 152 ASN B O 1
ATOM 2927 N N . VAL B 1 153 ? 37.329 112.024 13.826 1.00 17.14 153 VAL B N 1
ATOM 2928 C CA . VAL B 1 153 ? 36.598 111.042 14.619 1.00 9.90 153 VAL B CA 1
ATOM 2929 C C . VAL B 1 153 ? 35.309 111.671 15.123 1.00 11.06 153 VAL B C 1
ATOM 2930 O O . VAL B 1 153 ? 35.330 112.744 15.718 1.00 15.39 153 VAL B O 1
ATOM 2934 N N . ILE B 1 154 ? 34.186 111.072 14.748 1.00 12.90 154 ILE B N 1
ATOM 2935 C CA . ILE B 1 154 ? 32.878 111.520 15.205 1.00 11.24 154 ILE B CA 1
ATOM 2936 C C . ILE B 1 154 ? 32.245 110.426 16.056 1.00 17.24 154 ILE B C 1
ATOM 2937 O O . ILE B 1 154 ? 32.071 109.295 15.601 1.00 17.41 154 ILE B O 1
ATOM 2942 N N . PHE B 1 155 ? 31.949 110.756 17.307 1.00 16.64 155 PHE B N 1
ATOM 2943 C CA . PHE B 1 155 ? 31.163 109.879 18.164 1.00 17.48 155 PHE B CA 1
ATOM 2944 C C . PHE B 1 155 ? 29.714 110.356 18.150 1.00 17.97 155 PHE B C 1
ATOM 2945 O O . PHE B 1 155 ? 29.436 111.512 17.830 1.00 15.31 155 PHE B O 1
ATOM 2953 N N . LEU B 1 156 ? 28.791 109.453 18.458 1.00 14.35 156 LEU B N 1
ATOM 2954 C CA . LEU B 1 156 ? 27.386 109.814 18.547 1.00 16.22 156 LEU B CA 1
ATOM 2955 C C . LEU B 1 156 ? 26.897 109.753 19.980 1.00 16.62 156 LEU B C 1
ATOM 2956 O O . LEU B 1 156 ? 26.958 108.705 20.617 1.00 18.51 156 LEU B O 1
ATOM 2961 N N . SER B 1 157 ? 26.545 110.915 20.518 1.00 11.05 157 SER B N 1
ATOM 2962 C CA . SER B 1 157 ? 26.081 111.014 21.890 1.00 9.30 157 SER B CA 1
ATOM 2963 C C . SER B 1 157 ? 24.561 111.048 21.894 1.00 10.66 157 SER B C 1
ATOM 2964 O O . SER B 1 157 ? 23.925 110.434 21.037 1.00 12.49 157 SER B O 1
ATOM 2967 N N . SER B 1 158 ? 23.970 111.744 22.860 1.00 7.99 158 SER 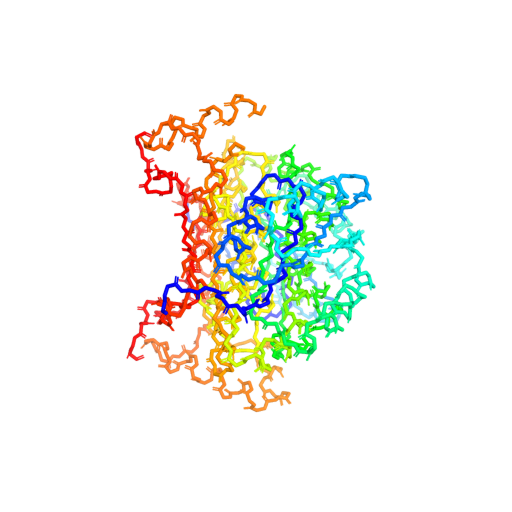B N 1
ATOM 2968 C CA . SER B 1 158 ? 22.520 111.765 22.983 1.00 5.35 158 SER B CA 1
ATOM 2969 C C . SER B 1 158 ? 22.111 112.903 23.913 1.00 10.79 158 SER B C 1
ATOM 2970 O O . SER B 1 158 ? 22.931 113.408 24.679 1.00 10.12 158 SER B O 1
ATOM 2973 N N . ILE B 1 159 ? 20.858 113.338 23.802 1.00 10.67 159 ILE B N 1
ATOM 2974 C CA . ILE B 1 159 ? 20.268 114.223 24.804 1.00 12.68 159 ILE B CA 1
ATOM 2975 C C . ILE B 1 159 ? 20.348 113.581 26.194 1.00 14.34 159 ILE B C 1
ATOM 2976 O O . ILE B 1 159 ? 20.495 114.270 27.205 1.00 14.59 159 ILE B O 1
ATOM 2981 N N . ALA B 1 160 ? 20.394 112.250 26.207 1.00 17.92 160 ALA B N 1
ATOM 2982 C CA . ALA B 1 160 ? 20.547 111.470 27.431 1.00 13.33 160 ALA B CA 1
ATOM 2983 C C . ALA B 1 160 ? 21.930 111.669 28.046 1.00 10.37 160 ALA B C 1
ATOM 2984 O O . ALA B 1 160 ? 22.152 111.325 29.201 1.00 17.30 160 ALA B O 1
ATOM 2986 N N . GLY B 1 161 ? 22.858 112.204 27.255 1.00 11.77 161 GLY B N 1
ATOM 2987 C CA . GLY B 1 161 ? 24.171 112.565 27.762 1.00 9.07 161 GLY B CA 1
ATOM 2988 C C . GLY B 1 161 ? 24.239 114.004 28.249 1.00 9.31 161 GLY B C 1
ATOM 2989 O O . GLY B 1 161 ? 25.322 114.537 28.468 1.00 12.79 161 GLY B O 1
ATOM 2990 N N . PHE B 1 162 ? 23.079 114.630 28.428 1.00 10.93 162 PHE B N 1
ATOM 2991 C CA . PHE B 1 162 ? 23.001 115.988 28.970 1.00 15.71 162 PHE B CA 1
ATOM 2992 C C . PHE B 1 162 ? 22.368 116.004 30.375 1.00 11.89 162 PHE B C 1
ATOM 2993 O O . PHE B 1 162 ? 22.966 116.464 31.348 1.00 14.80 162 PHE B O 1
ATOM 3001 N N . SER B 1 163 ? 21.140 115.516 30.454 1.00 10.93 163 SER B N 1
ATOM 3002 C CA . SER B 1 163 ? 20.390 115.482 31.696 1.00 14.37 163 SER B CA 1
ATOM 3003 C C . SER B 1 163 ? 19.739 114.111 31.753 1.00 12.65 163 SER B C 1
ATOM 3004 O O . SER B 1 163 ? 19.706 113.412 30.752 1.00 18.54 163 SER B O 1
ATOM 3007 N N . ALA B 1 164 ? 19.193 113.742 32.906 1.00 15.78 164 ALA B N 1
ATOM 3008 C CA . ALA B 1 164 ? 18.610 112.412 33.081 1.00 16.45 164 ALA B CA 1
ATOM 3009 C C . ALA B 1 164 ? 17.284 112.206 32.332 1.00 17.50 164 ALA B C 1
ATOM 3010 O O . ALA B 1 164 ? 16.412 113.089 32.305 1.00 16.58 164 ALA B O 1
ATOM 3012 N N . LEU B 1 165 ? 17.162 111.051 31.683 1.00 12.76 165 LEU B N 1
ATOM 3013 C CA . LEU B 1 165 ? 15.901 110.628 31.083 1.00 11.72 165 LEU B CA 1
ATOM 3014 C C . LEU B 1 165 ? 15.450 109.321 31.737 1.00 15.60 165 LEU B C 1
ATOM 3015 O O . LEU B 1 165 ? 16.278 108.498 32.133 1.00 14.30 165 LEU B O 1
ATOM 3020 N N . PRO B 1 166 ? 14.126 109.090 31.823 1.00 11.09 166 PRO B N 1
ATOM 3021 C CA . PRO B 1 166 ? 13.631 107.840 32.416 1.00 10.44 166 PRO B CA 1
ATOM 3022 C C . PRO B 1 166 ? 13.983 106.573 31.633 1.00 14.24 166 PRO B C 1
ATOM 3023 O O . PRO B 1 166 ? 14.112 106.606 30.401 1.00 19.74 166 PRO B O 1
ATOM 3027 N N . SER B 1 167 ? 14.345 105.533 32.387 1.00 15.59 167 SER B N 1
ATOM 3028 C CA . SER B 1 167 ? 14.518 104.170 31.880 1.00 15.33 167 SER B CA 1
ATOM 3029 C C . SER B 1 167 ? 15.841 103.874 31.169 1.00 12.31 167 SER B C 1
ATOM 3030 O O . SER B 1 167 ? 16.070 102.756 30.711 1.00 14.39 167 SER B O 1
ATOM 3033 N N . VAL B 1 168 ? 16.742 104.844 31.136 1.00 9.06 168 VAL B N 1
ATOM 3034 C CA . VAL B 1 168 ? 17.970 104.685 30.371 1.00 4.94 168 VAL B CA 1
ATOM 3035 C C . VAL B 1 168 ? 19.201 105.150 31.144 1.00 7.97 168 VAL B C 1
ATOM 3036 O O . VAL B 1 168 ? 20.203 105.529 30.548 1.00 11.27 168 VAL B O 1
ATOM 3040 N N . SER B 1 169 ? 19.172 104.982 32.463 1.00 11.97 169 SER B N 1
ATOM 3041 C CA . SER B 1 169 ? 20.242 105.476 33.328 1.00 12.68 169 SER B CA 1
ATOM 3042 C C . SER B 1 169 ? 21.622 104.979 32.900 1.00 10.35 169 SER B C 1
ATOM 3043 O O . SER B 1 169 ? 22.537 105.769 32.683 1.00 21.06 169 SER B O 1
ATOM 3046 N N . LEU B 1 170 ? 21.734 103.677 32.669 1.00 17.41 170 LEU B N 1
ATOM 3047 C CA . LEU B 1 170 ? 23.007 103.069 32.286 1.00 13.09 170 LEU B CA 1
ATOM 3048 C C . LEU B 1 170 ? 23.429 103.478 30.868 1.00 10.65 170 LEU B C 1
ATOM 3049 O O . LEU B 1 170 ? 24.619 103.635 30.592 1.00 17.27 170 LEU B O 1
ATOM 3054 N N . TYR B 1 171 ? 22.450 103.676 29.985 1.00 4.27 171 TYR B N 1
ATOM 3055 C CA . TYR B 1 171 ? 22.703 104.233 28.659 1.00 4.34 171 TYR B CA 1
ATOM 3056 C C . TYR B 1 171 ? 23.312 105.631 28.780 1.00 13.04 171 TYR B C 1
ATOM 3057 O O . TYR B 1 171 ? 24.349 105.915 28.170 1.00 17.99 171 TYR B O 1
ATOM 3066 N N . SER B 1 172 ? 22.720 106.466 29.636 1.00 7.17 172 SER B N 1
ATOM 3067 C CA . SER B 1 172 ? 23.204 107.831 29.844 1.00 2.50 172 SER B CA 1
ATOM 3068 C C . SER B 1 172 ? 24.649 107.840 30.305 1.00 7.56 172 SER B C 1
ATOM 3069 O O . SER B 1 172 ? 25.461 108.613 29.795 1.00 11.00 172 SER B O 1
ATOM 3072 N N . ALA B 1 173 ? 24.976 106.945 31.233 1.00 2.46 173 ALA B N 1
ATOM 3073 C CA . ALA B 1 173 ? 26.335 106.815 31.737 1.00 3.27 173 ALA B CA 1
ATOM 3074 C C . ALA B 1 173 ? 27.324 106.537 30.608 1.00 13.49 173 ALA B C 1
ATOM 3075 O O . ALA B 1 173 ? 28.420 107.112 30.585 1.00 12.42 173 ALA B O 1
ATOM 3077 N N . SER B 1 174 ? 26.931 105.688 29.655 1.00 8.78 174 SER B N 1
ATOM 3078 C CA . SER B 1 174 ? 27.822 105.348 28.544 1.00 10.05 174 SER B CA 1
ATOM 3079 C C . SER B 1 174 ? 28.037 106.551 27.616 1.00 15.61 174 SER B C 1
ATOM 3080 O O . SER B 1 174 ? 29.159 106.799 27.162 1.00 10.43 174 SER B O 1
ATOM 3083 N N . LYS B 1 175 ? 26.980 107.343 27.423 1.00 8.77 175 LYS B N 1
ATOM 3084 C CA . LYS B 1 175 ? 27.045 108.571 26.632 1.00 2.18 175 LYS B CA 1
ATOM 3085 C C . LYS B 1 175 ? 27.843 109.671 27.339 1.00 6.82 175 LYS B C 1
ATOM 3086 O O . LYS B 1 175 ? 28.433 110.534 26.694 1.00 13.84 175 LYS B O 1
ATOM 3092 N N . GLY B 1 176 ? 27.903 109.599 28.666 1.00 16.88 176 GLY B N 1
ATOM 3093 C CA . GLY B 1 176 ? 28.775 110.480 29.424 1.00 6.41 176 GLY B CA 1
ATOM 3094 C C . GLY B 1 176 ? 30.246 110.149 29.235 1.00 11.97 176 GLY B C 1
ATOM 3095 O O . GLY B 1 176 ? 31.075 111.045 29.063 1.00 15.97 176 GLY B O 1
ATOM 3096 N N . ALA B 1 177 ? 30.570 108.858 29.219 1.00 12.40 177 ALA B N 1
ATOM 3097 C CA . ALA B 1 177 ? 31.933 108.420 28.933 1.00 6.41 177 ALA B CA 1
ATOM 3098 C C . ALA B 1 177 ? 32.369 108.876 27.538 1.00 7.58 177 ALA B C 1
ATOM 3099 O O . ALA B 1 177 ? 33.447 109.448 27.385 1.00 9.10 177 ALA B O 1
ATOM 3101 N N . ILE B 1 178 ? 31.481 108.720 26.553 1.00 8.10 178 ILE B N 1
ATOM 3102 C CA . ILE B 1 178 ? 31.729 109.191 25.188 1.00 4.23 178 ILE B CA 1
ATOM 3103 C C . ILE B 1 178 ? 32.039 110.696 25.155 1.00 13.29 178 ILE B C 1
ATOM 3104 O O . ILE B 1 178 ? 33.061 111.112 24.588 1.00 10.54 178 ILE B O 1
ATOM 3109 N N . ASN B 1 179 ? 31.196 111.490 25.823 1.00 9.93 179 ASN B N 1
ATOM 3110 C CA . ASN B 1 179 ? 31.334 112.948 25.853 1.00 12.06 179 ASN B CA 1
ATOM 3111 C C . ASN B 1 179 ? 32.689 113.374 26.396 1.00 15.86 179 ASN B C 1
ATOM 3112 O O . ASN B 1 179 ? 33.354 114.239 25.825 1.00 17.91 179 ASN B O 1
ATOM 3117 N N . GLN B 1 180 ? 33.113 112.734 27.482 1.00 17.46 180 GLN B N 1
ATOM 3118 C CA . GLN B 1 180 ? 34.410 113.024 28.074 1.00 10.99 180 GLN B CA 1
ATOM 3119 C C . GLN B 1 180 ? 35.565 112.494 27.234 1.00 12.92 180 GLN B C 1
ATOM 3120 O O . GLN B 1 180 ? 36.590 113.161 27.094 1.00 17.75 180 GLN B O 1
ATOM 3126 N N . MET B 1 181 ? 35.374 111.328 26.623 1.00 16.49 181 MET B N 1
ATOM 3127 C CA . MET B 1 181 ? 36.398 110.753 25.760 1.00 14.00 181 MET B CA 1
ATOM 3128 C C . MET B 1 181 ? 36.624 111.643 24.538 1.00 13.51 181 MET B C 1
ATOM 3129 O O . MET B 1 181 ? 37.759 111.819 24.101 1.00 16.98 181 MET B O 1
ATOM 3134 N N . THR B 1 182 ? 35.568 112.317 24.087 1.00 15.44 182 THR B N 1
ATOM 3135 C CA . THR B 1 182 ? 35.680 113.247 22.963 1.00 12.72 182 THR B CA 1
ATOM 3136 C C . THR B 1 182 ? 36.686 114.362 23.242 1.00 8.20 182 THR B C 1
ATOM 3137 O O . THR B 1 182 ? 37.550 114.658 22.414 1.00 13.24 182 THR B O 1
ATOM 3141 N N . LYS B 1 183 ? 36.610 114.932 24.438 1.00 9.31 183 LYS B N 1
ATOM 3142 C CA . LYS B 1 183 ? 37.481 116.037 24.815 1.00 7.47 183 LYS B CA 1
ATOM 3143 C C . LYS B 1 183 ? 38.949 115.609 24.875 1.00 13.99 183 LYS B C 1
ATOM 3144 O O . LYS B 1 183 ? 39.825 116.316 24.369 1.00 11.45 183 LYS B O 1
ATOM 3150 N N . SER B 1 184 ? 39.194 114.402 25.385 1.00 8.60 184 SER B N 1
ATOM 3151 C CA . SER B 1 184 ? 40.553 113.894 25.597 1.00 8.42 184 SER B CA 1
ATOM 3152 C C . SER B 1 184 ? 41.271 113.609 24.282 1.00 7.25 184 SER B C 1
ATOM 3153 O O . SER B 1 184 ? 42.440 113.961 24.115 1.00 10.79 184 SER B O 1
ATOM 3156 N N . LEU B 1 185 ? 40.583 112.915 23.378 1.00 11.72 185 LEU B N 1
ATOM 3157 C CA . LEU B 1 185 ? 41.123 112.609 22.057 1.00 10.94 185 LEU B CA 1
ATOM 3158 C C . LEU B 1 185 ? 41.348 113.884 21.258 1.00 11.04 185 LEU B C 1
ATOM 3159 O O . LEU B 1 185 ? 42.364 114.019 20.574 1.00 17.04 185 LEU B O 1
ATOM 3164 N N . ALA B 1 186 ? 40.421 114.835 21.385 1.00 15.92 186 ALA B N 1
ATOM 3165 C CA . ALA B 1 186 ? 40.547 116.142 20.724 1.00 13.44 186 ALA B CA 1
ATOM 3166 C C . ALA B 1 186 ? 41.836 116.873 21.113 1.00 12.24 186 ALA B C 1
ATOM 3167 O O . ALA B 1 186 ? 42.545 117.395 20.251 1.00 15.26 186 ALA B O 1
ATOM 3169 N N . CYS B 1 187 ? 42.176 116.833 22.401 1.00 10.69 187 CYS B N 1
ATOM 3170 C CA . CYS B 1 187 ? 43.370 117.502 22.899 1.00 8.25 187 CYS B CA 1
ATOM 3171 C C . CYS B 1 187 ? 44.637 116.711 22.612 1.00 11.22 187 CYS B C 1
ATOM 3172 O O . CYS B 1 187 ? 45.665 117.291 22.287 1.00 12.70 187 CYS B O 1
ATOM 3175 N N . GLU B 1 188 ? 44.556 115.386 22.690 1.00 14.00 188 GLU B N 1
ATOM 3176 C CA . GLU B 1 188 ? 45.734 114.551 22.496 1.00 8.56 188 GLU B CA 1
ATOM 3177 C C . GLU B 1 188 ? 46.143 114.404 21.036 1.00 11.83 188 GLU B C 1
ATOM 3178 O O . GLU B 1 188 ? 47.313 114.176 20.737 1.00 18.21 188 GLU B O 1
ATOM 3184 N N . TRP B 1 189 ? 45.175 114.501 20.129 1.00 12.80 189 TRP B N 1
ATOM 3185 C CA . TRP B 1 189 ? 45.417 114.167 18.726 1.00 15.08 189 TRP B CA 1
ATOM 3186 C C . TRP B 1 189 ? 45.432 115.371 17.783 1.00 19.73 189 TRP B C 1
ATOM 3187 O O . TRP B 1 189 ? 45.764 115.229 16.606 1.00 26.52 189 TRP B O 1
ATOM 3198 N N . ALA B 1 190 ? 45.150 116.561 18.313 1.00 15.16 190 ALA B N 1
ATOM 3199 C CA . ALA B 1 190 ? 45.020 117.764 17.492 1.00 13.54 190 ALA B CA 1
ATOM 3200 C C . ALA B 1 190 ? 46.291 118.038 16.698 1.00 13.86 190 ALA B C 1
ATOM 3201 O O . ALA B 1 190 ? 46.234 118.412 15.526 1.00 23.24 190 ALA B O 1
ATOM 3203 N N . LYS B 1 191 ? 47.433 117.758 17.318 1.00 16.48 191 LYS B N 1
ATOM 3204 C CA . LYS B 1 191 ? 48.740 117.944 16.686 1.00 23.52 191 LYS B CA 1
ATOM 3205 C C . LYS B 1 191 ? 48.956 116.964 15.538 1.00 22.63 191 LYS B C 1
ATOM 3206 O O . LYS B 1 191 ? 49.862 117.140 14.726 1.00 29.46 191 LYS B O 1
ATOM 3212 N N . ASP B 1 192 ? 48.188 115.879 15.549 1.00 23.42 192 ASP B N 1
ATOM 3213 C CA . ASP B 1 192 ? 48.290 114.835 14.541 1.00 22.28 192 ASP B CA 1
ATOM 3214 C C . ASP B 1 192 ? 47.362 115.090 13.358 1.00 18.87 192 ASP B C 1
ATOM 3215 O O . ASP B 1 192 ? 47.228 114.243 12.475 1.00 16.39 192 ASP B O 1
ATOM 3220 N N . ASN B 1 193 ? 46.730 116.264 13.356 1.00 19.08 193 ASN B N 1
ATOM 3221 C CA . ASN B 1 193 ? 45.760 116.653 12.335 1.00 23.95 193 ASN B CA 1
ATOM 3222 C C . ASN B 1 193 ? 44.501 115.795 12.344 1.00 20.98 193 ASN B C 1
ATOM 3223 O O . ASN B 1 193 ? 43.941 115.494 11.292 1.00 38.41 193 ASN B O 1
ATOM 3228 N N . ILE B 1 194 ? 44.072 115.380 13.531 1.00 17.22 194 ILE B N 1
ATOM 3229 C CA . ILE B 1 194 ? 42.797 114.690 13.682 1.00 8.15 194 ILE B CA 1
ATOM 3230 C C . ILE B 1 194 ? 41.879 115.513 14.586 1.00 12.45 194 ILE B C 1
ATOM 3231 O O . ILE B 1 194 ? 42.259 115.875 15.701 1.00 11.19 194 ILE B O 1
ATOM 3236 N N . ARG B 1 195 ? 40.691 115.835 14.082 1.00 10.21 195 ARG B N 1
ATOM 3237 C CA . ARG B 1 195 ? 39.676 116.532 14.864 1.00 9.78 195 ARG B CA 1
ATOM 3238 C C . ARG B 1 195 ? 38.645 115.545 15.410 1.00 8.55 195 ARG B C 1
ATOM 3239 O O . ARG B 1 195 ? 38.351 114.531 14.788 1.00 12.07 195 ARG B O 1
ATOM 3247 N N . VAL B 1 196 ? 38.133 115.820 16.600 1.00 11.67 196 VAL B N 1
ATOM 3248 C CA . VAL B 1 196 ? 37.283 114.866 17.299 1.00 7.00 196 VAL B CA 1
ATOM 3249 C C . VAL B 1 196 ? 36.089 115.614 17.880 1.00 10.11 196 VAL B C 1
ATOM 3250 O O . VAL B 1 196 ? 36.255 116.536 18.670 1.00 15.25 196 VAL B O 1
ATOM 3254 N N . ASN B 1 197 ? 34.886 115.205 17.484 1.00 12.04 197 ASN B N 1
ATOM 3255 C CA . ASN B 1 197 ? 33.644 115.842 17.925 1.00 7.67 197 ASN B CA 1
ATOM 3256 C C . ASN B 1 197 ? 32.556 114.798 18.162 1.00 4.68 197 ASN B C 1
ATOM 3257 O O . ASN B 1 197 ? 32.654 113.684 17.664 1.00 14.34 197 ASN B O 1
ATOM 3262 N N . SER B 1 198 ? 31.527 115.152 18.927 1.00 5.67 198 SER B N 1
ATOM 3263 C CA . SER B 1 198 ? 30.340 114.305 19.049 1.00 6.75 198 SER B CA 1
ATOM 3264 C C . SER B 1 198 ? 29.118 115.061 18.584 1.00 10.26 198 SER B C 1
ATOM 3265 O O . SER B 1 198 ? 29.039 116.284 18.742 1.00 10.82 198 SER B O 1
ATOM 3268 N N . VAL B 1 199 ? 28.236 114.335 17.903 1.00 14.09 199 VAL B N 1
ATOM 3269 C CA . VAL B 1 199 ? 26.904 114.811 17.566 1.00 9.80 199 VAL B CA 1
ATOM 3270 C C . VAL B 1 199 ? 25.921 114.074 18.463 1.00 6.85 199 VAL B C 1
ATOM 3271 O O . VAL B 1 199 ? 25.996 112.865 18.619 1.00 9.89 199 VAL B O 1
ATOM 3275 N N . ALA B 1 200 ? 25.085 114.834 19.154 1.00 15.94 200 ALA B N 1
ATOM 3276 C CA . ALA B 1 200 ? 24.213 114.290 20.175 1.00 6.55 200 ALA B CA 1
ATOM 3277 C C . ALA B 1 200 ? 22.753 114.568 19.828 1.00 16.52 200 ALA B C 1
ATOM 3278 O O . ALA B 1 200 ? 22.262 115.682 20.011 1.00 17.31 200 ALA B O 1
ATOM 3280 N N . PRO B 1 201 ? 22.065 113.572 19.239 1.00 17.03 201 PRO B N 1
ATOM 3281 C CA . PRO B 1 201 ? 20.713 113.760 18.697 1.00 9.80 201 PRO B CA 1
ATOM 3282 C C . PRO B 1 201 ? 19.626 113.898 19.762 1.00 12.78 201 PRO B C 1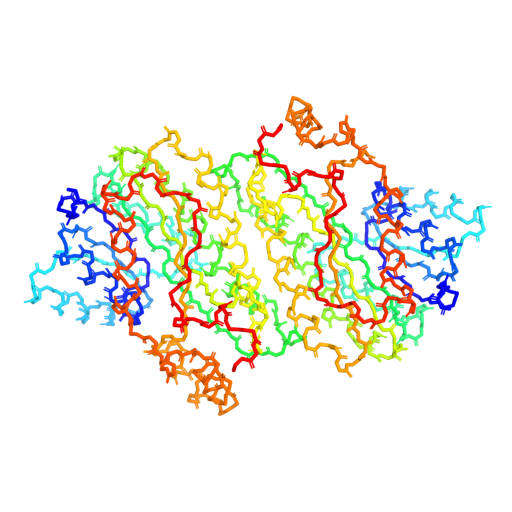
ATOM 3283 O O . PRO B 1 201 ? 19.796 113.442 20.894 1.00 19.99 201 PRO B O 1
ATOM 3287 N N . GLY B 1 202 ? 18.507 114.521 19.389 1.00 6.97 202 GLY B N 1
ATOM 3288 C CA . GLY B 1 202 ? 17.272 114.333 20.131 1.00 9.39 202 GLY B CA 1
ATOM 3289 C C . GLY B 1 202 ? 16.564 113.058 19.701 1.00 9.02 202 GLY B C 1
ATOM 3290 O O . GLY B 1 202 ? 17.199 112.124 19.214 1.00 15.95 202 GLY B O 1
ATOM 3291 N N . VAL B 1 203 ? 15.252 112.998 19.889 1.00 12.10 203 VAL B N 1
ATOM 3292 C CA . VAL B 1 203 ? 14.473 111.851 19.436 1.00 9.27 203 VAL B CA 1
ATOM 3293 C C . VAL B 1 203 ? 14.466 111.779 17.912 1.00 14.15 203 VAL B C 1
ATOM 3294 O O . VAL B 1 203 ? 13.852 112.606 17.239 1.00 16.49 203 VAL B O 1
ATOM 3298 N N . ILE B 1 204 ? 15.211 110.825 17.374 1.00 10.60 204 ILE B N 1
ATOM 3299 C CA . ILE B 1 204 ? 15.136 110.501 15.959 1.00 12.61 204 ILE B CA 1
ATOM 3300 C C . ILE B 1 204 ? 14.369 109.189 15.807 1.00 24.78 204 ILE B C 1
ATOM 3301 O O . ILE B 1 204 ? 14.713 108.178 16.440 1.00 20.58 204 ILE B O 1
ATOM 3306 N N . LEU B 1 205 ? 13.322 109.217 14.981 1.00 22.26 205 LEU B N 1
ATOM 3307 C CA . LEU B 1 205 ? 12.485 108.047 14.722 1.00 29.43 205 LEU B CA 1
ATOM 3308 C C . LEU B 1 205 ? 13.169 106.958 13.890 1.00 35.37 205 LEU B C 1
ATOM 3309 O O . LEU B 1 205 ? 13.119 106.965 12.659 1.00 44.06 205 LEU B O 1
ATOM 3314 N N . THR B 1 206 ? 13.743 105.982 14.583 1.00 25.77 206 THR B N 1
ATOM 3315 C CA . THR B 1 206 ? 14.467 104.902 13.944 1.00 14.62 206 THR B CA 1
ATOM 3316 C C . THR B 1 206 ? 13.935 103.584 14.501 1.00 21.18 206 THR B C 1
ATOM 3317 O O . THR B 1 206 ? 13.125 103.581 15.432 1.00 20.29 206 THR B O 1
ATOM 3321 N N . PRO B 1 207 ? 14.423 102.446 13.974 1.00 20.22 207 PRO B N 1
ATOM 3322 C CA . PRO B 1 207 ? 14.205 101.135 14.586 1.00 21.10 207 PRO B CA 1
ATOM 3323 C C . PRO B 1 207 ? 14.443 101.086 16.091 1.00 21.81 207 PRO B C 1
ATOM 3324 O O . PRO B 1 207 ? 13.657 100.481 16.813 1.00 30.10 207 PRO B O 1
ATOM 3328 N N . LEU B 1 208 ? 15.464 101.797 16.568 1.00 22.83 208 LEU B N 1
ATOM 3329 C CA . LEU B 1 208 ? 15.833 101.767 17.983 1.00 20.21 208 LEU B CA 1
ATOM 3330 C C . LEU B 1 208 ? 14.668 102.212 18.862 1.00 22.56 208 LEU B C 1
ATOM 3331 O O . LEU B 1 208 ? 14.397 101.597 19.899 1.00 31.03 208 LEU B O 1
ATOM 3336 N N . VAL B 1 209 ? 13.905 103.191 18.379 1.00 24.17 209 VAL B N 1
ATOM 3337 C CA . VAL B 1 209 ? 12.770 103.712 19.136 1.00 29.73 209 VAL B CA 1
ATOM 3338 C C . VAL B 1 209 ? 11.477 102.962 18.823 1.00 33.61 209 VAL B C 1
ATOM 3339 O O . VAL B 1 209 ? 10.652 102.748 19.714 1.00 44.61 209 VAL B O 1
ATOM 3343 N N . GLU B 1 210 ? 11.339 102.499 17.581 1.00 29.84 210 GLU B N 1
ATOM 3344 C CA . GLU B 1 210 ? 10.122 101.825 17.144 1.00 28.90 210 GLU B CA 1
ATOM 3345 C C . GLU B 1 210 ? 10.004 100.452 17.790 1.00 27.09 210 GLU B C 1
ATOM 3346 O O . GLU B 1 210 ? 8.923 100.037 18.194 1.00 27.59 210 GLU B O 1
ATOM 3352 N N . THR B 1 211 ? 11.125 99.747 17.869 1.00 21.77 211 THR B N 1
ATOM 3353 C CA . THR B 1 211 ? 11.198 98.474 18.566 1.00 20.80 211 THR B CA 1
ATOM 3354 C C . THR B 1 211 ? 10.896 98.651 20.058 1.00 25.34 211 THR B C 1
ATOM 3355 O O . THR B 1 211 ? 10.101 97.903 20.634 1.00 34.12 211 THR B O 1
ATOM 3359 N N . ALA B 1 212 ? 11.468 99.690 20.656 1.00 26.13 212 ALA B N 1
ATOM 3360 C CA . ALA B 1 212 ? 11.297 99.944 22.078 1.00 14.95 212 ALA B CA 1
ATOM 3361 C C . ALA B 1 212 ? 9.846 100.279 22.420 1.00 22.10 212 ALA B C 1
ATOM 3362 O O . ALA B 1 212 ? 9.310 99.781 23.414 1.00 23.72 212 ALA B O 1
ATOM 3364 N N . ILE B 1 213 ? 9.186 101.065 21.573 1.00 19.75 213 ILE B N 1
ATOM 3365 C CA . ILE B 1 213 ? 7.825 101.489 21.887 1.00 24.49 213 ILE B CA 1
ATOM 3366 C C . ILE B 1 213 ? 6.791 100.428 21.506 1.00 29.69 213 ILE B C 1
ATOM 3367 O O . ILE B 1 213 ? 5.751 100.308 22.153 1.00 34.74 213 ILE B O 1
ATOM 3372 N N . LYS B 1 214 ? 7.163 99.547 20.583 1.00 31.06 214 LYS B N 1
ATOM 3373 C CA . LYS B 1 214 ? 6.343 98.382 20.264 1.00 31.82 214 LYS B CA 1
ATOM 3374 C C . LYS B 1 214 ? 6.349 97.400 21.438 1.00 23.73 214 LYS B C 1
ATOM 3375 O O . LYS B 1 214 ? 5.307 96.880 21.821 1.00 24.13 214 LYS B O 1
ATOM 3381 N N . LYS B 1 215 ? 7.519 97.243 22.054 1.00 22.21 215 LYS B N 1
ATOM 3382 C CA . LYS B 1 215 ? 7.764 96.259 23.115 1.00 17.17 215 LYS B CA 1
ATOM 3383 C C . LYS B 1 215 ? 6.975 96.612 24.378 1.00 23.99 215 LYS B C 1
ATOM 3384 O O . LYS B 1 215 ? 6.357 95.752 25.009 1.00 28.56 215 LYS B O 1
ATOM 3390 N N . ASN B 1 216 ? 6.939 97.904 24.682 1.00 27.39 216 ASN B N 1
ATOM 3391 C CA . ASN B 1 216 ? 6.467 98.393 25.965 1.00 21.77 216 ASN B CA 1
ATOM 3392 C C . ASN B 1 216 ? 5.841 99.753 25.705 1.00 18.94 216 ASN B C 1
ATOM 3393 O O . ASN B 1 216 ? 6.513 100.671 25.241 1.00 20.43 216 ASN B O 1
ATOM 3398 N N . PRO B 1 217 ? 4.541 99.893 25.991 1.00 19.09 217 PRO B N 1
ATOM 3399 C CA . PRO B 1 217 ? 3.833 101.168 25.828 1.00 23.07 217 PRO B CA 1
ATOM 3400 C C . PRO B 1 217 ? 4.190 102.249 26.855 1.00 24.16 217 PRO B C 1
ATOM 3401 O O . PRO B 1 217 ? 3.782 103.404 26.713 1.00 25.22 217 PRO B O 1
ATOM 3405 N N . HIS B 1 218 ? 4.964 101.881 27.873 1.00 18.69 218 HIS B N 1
ATOM 3406 C CA . HIS B 1 218 ? 5.548 102.869 28.777 1.00 19.81 218 HIS B CA 1
ATOM 3407 C C . HIS B 1 218 ? 6.648 103.643 28.057 1.00 16.97 218 HIS B C 1
ATOM 3408 O O . HIS B 1 218 ? 6.847 104.822 28.317 1.00 19.15 218 HIS B O 1
ATOM 3415 N N . GLN B 1 219 ? 7.379 102.972 27.171 1.00 7.51 219 GLN B N 1
ATOM 3416 C CA . GLN B 1 219 ? 8.370 103.660 26.353 1.00 14.41 219 GLN B CA 1
ATOM 3417 C C . GLN B 1 219 ? 7.721 104.555 25.317 1.00 13.55 219 GLN B C 1
ATOM 3418 O O . GLN B 1 219 ? 8.233 105.632 25.029 1.00 24.58 219 GLN B O 1
ATOM 3424 N N . LYS B 1 220 ? 6.548 104.160 24.831 1.00 14.92 220 LYS B N 1
ATOM 3425 C CA . LYS B 1 220 ? 5.758 105.036 23.972 1.00 20.82 220 LYS B CA 1
ATOM 3426 C C . LYS B 1 220 ? 5.478 106.345 24.702 1.00 21.62 220 LYS B C 1
ATOM 3427 O O . LYS B 1 220 ? 5.817 107.412 24.209 1.00 22.81 220 LYS B O 1
ATOM 3433 N N . GLU B 1 221 ? 4.970 106.235 25.926 1.00 26.04 221 GLU B N 1
ATOM 3434 C CA . GLU B 1 221 ? 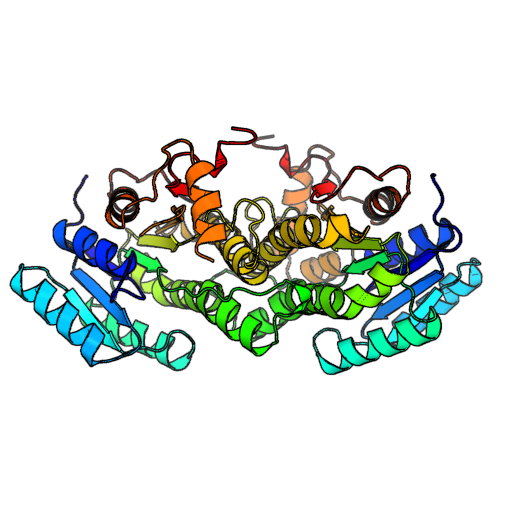4.733 107.382 26.804 1.00 30.83 221 GLU B CA 1
ATOM 3435 C C . GLU B 1 221 ? 5.928 108.323 26.858 1.00 31.53 221 GLU B C 1
ATOM 3436 O O . GLU B 1 221 ? 5.806 109.524 26.620 1.00 33.57 221 GLU B O 1
ATOM 3442 N N . GLU B 1 222 ? 7.057 107.776 27.291 1.00 25.71 222 GLU B N 1
ATOM 3443 C CA . GLU B 1 222 ? 8.249 108.561 27.546 1.00 24.87 222 GLU B CA 1
ATOM 3444 C C . GLU B 1 222 ? 8.703 109.312 26.298 1.00 27.47 222 GLU B C 1
ATOM 3445 O O . GLU B 1 222 ? 9.015 110.501 26.360 1.00 24.12 222 GLU B O 1
ATOM 3451 N N . ILE B 1 223 ? 8.651 108.631 25.157 1.00 23.37 223 ILE B N 1
ATOM 3452 C CA . ILE B 1 223 ? 9.070 109.215 23.886 1.00 28.39 223 ILE B CA 1
ATOM 3453 C C . ILE B 1 223 ? 8.161 110.385 23.479 1.00 23.51 223 ILE B C 1
ATOM 3454 O O . ILE B 1 223 ? 8.636 111.4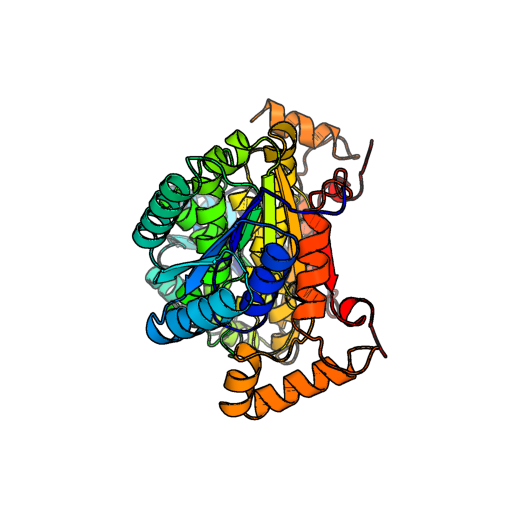63 23.119 1.00 21.69 223 ILE B O 1
ATOM 3459 N N . ASP B 1 224 ? 6.857 110.194 23.616 1.00 18.45 224 ASP B N 1
ATOM 3460 C CA . ASP B 1 224 ? 5.902 111.237 23.285 1.00 21.69 224 ASP B CA 1
ATOM 3461 C C . ASP B 1 224 ? 6.138 112.475 24.127 1.00 21.15 224 ASP B C 1
ATOM 3462 O O . ASP B 1 224 ? 6.038 113.597 23.637 1.00 30.45 224 ASP B O 1
ATOM 3467 N N . ASN B 1 225 ? 6.554 112.265 25.367 1.00 23.36 225 ASN B N 1
ATOM 3468 C CA . ASN B 1 225 ? 6.784 113.372 26.270 1.00 17.05 225 ASN B CA 1
ATOM 3469 C C . ASN B 1 225 ? 8.139 114.031 26.073 1.00 11.30 225 ASN B C 1
ATOM 3470 O O . ASN B 1 225 ? 8.310 115.193 26.413 1.00 19.23 225 ASN B O 1
ATOM 3475 N N . PHE B 1 226 ? 9.042 113.347 25.376 1.00 14.87 226 PHE B N 1
ATOM 3476 C CA . PHE B 1 226 ? 10.296 113.950 24.945 1.00 10.40 226 PHE B CA 1
ATOM 3477 C C . PHE B 1 226 ? 10.022 114.882 23.768 1.00 15.26 226 PHE B C 1
ATOM 3478 O O . PHE B 1 226 ? 10.697 115.898 23.595 1.00 15.61 226 PHE B O 1
ATOM 3486 N N . ILE B 1 227 ? 9.055 114.503 22.937 1.00 12.80 227 ILE B N 1
ATOM 3487 C CA . ILE B 1 227 ? 8.701 115.276 21.750 1.00 14.78 227 ILE B CA 1
ATOM 3488 C C . ILE B 1 227 ? 7.909 116.537 22.101 1.00 16.34 227 ILE B C 1
ATOM 3489 O O . ILE B 1 227 ? 8.087 117.584 21.474 1.00 21.40 227 ILE B O 1
ATOM 3494 N N . VAL B 1 228 ? 7.081 116.453 23.138 1.00 13.82 228 VAL B N 1
ATOM 3495 C CA . VAL B 1 228 ? 6.312 117.608 23.585 1.00 17.60 228 VAL B CA 1
ATOM 3496 C C . VAL B 1 228 ? 7.229 118.597 24.303 1.00 21.32 228 VAL B C 1
ATOM 3497 O O . VAL B 1 228 ? 7.014 119.812 24.246 1.00 28.78 228 VAL B O 1
ATOM 3501 N N . LYS B 1 229 ? 8.299 118.065 24.895 1.00 20.14 229 LYS B N 1
ATOM 3502 C CA . LYS B 1 229 ? 9.338 118.861 25.548 1.00 14.63 229 LYS B CA 1
ATOM 3503 C C . LYS B 1 229 ? 10.217 119.575 24.525 1.00 13.45 229 LYS B C 1
ATOM 3504 O O . LYS B 1 229 ? 10.940 120.511 24.864 1.00 22.93 229 LYS B O 1
ATOM 3510 N N . THR B 1 230 ? 10.218 119.064 23.297 1.00 15.20 230 THR B N 1
ATOM 3511 C CA . THR B 1 230 ? 11.055 119.589 22.227 1.00 12.96 230 THR B CA 1
ATOM 3512 C C . THR B 1 230 ? 10.373 120.816 21.651 1.00 15.32 230 THR B C 1
ATOM 3513 O O . THR B 1 230 ? 9.245 120.722 21.172 1.00 21.58 230 THR B O 1
ATOM 3517 N N . PRO B 1 231 ? 10.988 122.008 21.817 1.00 20.80 231 PRO B N 1
ATOM 3518 C CA . PRO B 1 231 ? 10.391 123.276 21.378 1.00 16.36 231 PRO B CA 1
ATOM 3519 C C . PRO B 1 231 ? 9.858 123.222 19.949 1.00 21.63 231 PRO B C 1
ATOM 3520 O O . PRO B 1 231 ? 8.799 123.789 19.654 1.00 24.07 231 PRO B O 1
ATOM 3524 N N . MET B 1 232 ? 10.557 122.478 19.088 1.00 21.65 232 MET B N 1
ATOM 3525 C CA . MET B 1 232 ? 10.126 122.278 17.703 1.00 18.14 232 MET B CA 1
ATOM 3526 C C . MET B 1 232 ? 8.947 121.319 17.527 1.00 17.31 232 MET B C 1
ATOM 3527 O O . MET B 1 232 ? 8.350 121.273 16.454 1.00 22.95 232 MET B O 1
ATOM 3532 N N . GLY B 1 233 ? 8.656 120.527 18.561 1.00 22.76 233 GLY B N 1
ATOM 3533 C CA . GLY B 1 233 ? 7.406 119.787 18.639 1.00 11.84 233 GLY B CA 1
ATOM 3534 C C . GLY B 1 233 ? 7.317 118.561 17.745 1.00 20.23 233 GLY B C 1
ATOM 3535 O O . GLY B 1 233 ? 6.220 118.065 17.474 1.00 24.45 233 GLY B O 1
ATOM 3536 N N . ARG B 1 234 ? 8.468 118.046 17.319 1.00 17.72 234 ARG B N 1
ATOM 3537 C CA . ARG B 1 234 ? 8.523 116.920 16.388 1.00 14.30 234 ARG B CA 1
ATOM 3538 C C . ARG B 1 234 ? 9.825 116.176 16.595 1.00 16.12 234 ARG B C 1
ATOM 3539 O O . ARG B 1 234 ? 10.782 116.736 17.123 1.00 18.51 234 ARG B O 1
ATOM 3547 N N . ALA B 1 235 ? 9.867 114.926 16.149 1.00 20.23 235 ALA B N 1
ATOM 3548 C CA . ALA B 1 235 ? 11.098 114.151 16.179 1.00 17.66 235 ALA B CA 1
ATOM 3549 C C . ALA B 1 235 ? 11.951 114.510 14.971 1.00 14.00 235 ALA B C 1
ATOM 3550 O O . ALA B 1 235 ? 11.430 114.941 13.939 1.00 23.72 235 ALA B O 1
ATOM 3552 N N . GLY B 1 236 ? 13.265 114.390 15.129 1.00 13.59 236 GLY B N 1
ATOM 3553 C CA . GLY B 1 236 ? 14.182 114.654 14.037 1.00 11.12 236 GLY B CA 1
ATOM 3554 C C . GLY B 1 236 ? 14.170 113.586 12.962 1.00 16.15 236 GLY B C 1
ATOM 3555 O O . GLY B 1 236 ? 13.584 112.515 13.130 1.00 16.21 236 GLY B O 1
ATOM 3556 N N . LYS B 1 237 ? 14.732 113.929 11.811 1.00 22.05 237 LYS B N 1
ATOM 3557 C CA . LYS B 1 237 ? 14.918 112.985 10.719 1.00 17.04 237 LYS B CA 1
ATOM 3558 C C . LYS B 1 237 ? 16.400 112.649 10.710 1.00 18.28 237 LYS B C 1
ATOM 3559 O O . LYS B 1 237 ? 17.227 113.513 11.007 1.00 17.79 237 LYS B O 1
ATOM 3565 N N . PRO B 1 238 ? 16.753 111.382 10.400 1.00 18.96 238 PRO B N 1
ATOM 3566 C CA . PRO B 1 238 ? 18.138 110.899 10.320 1.00 8.91 238 PRO B CA 1
ATOM 3567 C C . PRO B 1 238 ? 19.053 111.829 9.527 1.00 12.05 238 PRO B C 1
ATOM 3568 O O . PRO B 1 238 ? 20.196 112.076 9.919 1.00 17.01 238 PRO B O 1
ATOM 3572 N N . GLN B 1 239 ? 18.525 112.370 8.433 1.00 16.10 239 GLN B N 1
ATOM 3573 C CA . GLN B 1 239 ? 19.290 113.246 7.546 1.00 17.91 239 GLN B CA 1
ATOM 3574 C C . GLN B 1 239 ? 19.610 114.578 8.206 1.00 17.65 239 GLN B C 1
ATOM 3575 O O . GLN B 1 239 ? 20.650 115.178 7.936 1.00 28.62 239 GLN B O 1
ATOM 3581 N N . GLU B 1 240 ? 18.757 114.994 9.137 1.00 17.98 240 GLU B N 1
ATOM 3582 C CA . GLU B 1 240 ? 19.005 116.202 9.910 1.00 7.95 240 GLU B CA 1
ATOM 3583 C C . GLU B 1 240 ? 20.176 116.031 10.881 1.00 13.21 240 GLU B C 1
ATOM 3584 O O . GLU B 1 240 ? 20.828 117.016 11.267 1.00 6.53 240 GLU B O 1
ATOM 3590 N N . VAL B 1 241 ? 20.519 114.774 11.163 1.00 13.24 241 VAL B N 1
ATOM 3591 C CA . VAL B 1 241 ? 21.683 114.456 11.983 1.00 8.44 241 VAL B CA 1
ATOM 3592 C C . VAL B 1 241 ? 22.932 114.198 11.138 1.00 7.77 241 VAL B C 1
ATOM 3593 O O . VAL B 1 241 ? 24.024 114.671 11.466 1.00 15.48 241 VAL B O 1
ATOM 3597 N N . SER B 1 242 ? 22.752 113.556 9.992 1.00 6.14 242 SER B N 1
ATOM 3598 C CA . SER B 1 242 ? 23.879 113.268 9.109 1.00 5.29 242 SER B CA 1
ATOM 3599 C C . SER B 1 242 ? 24.421 114.531 8.447 1.00 7.87 242 SER B C 1
ATOM 3600 O O . SER B 1 242 ? 25.582 114.564 8.019 1.00 8.00 242 SER B O 1
ATOM 3603 N N . ALA B 1 243 ? 23.564 115.547 8.330 1.00 6.30 243 ALA B N 1
ATOM 3604 C CA . ALA B 1 243 ? 23.936 116.829 7.727 1.00 9.41 243 ALA B CA 1
ATOM 3605 C C . ALA B 1 243 ? 25.010 117.540 8.542 1.00 7.25 243 ALA B C 1
ATOM 3606 O O . ALA B 1 243 ? 25.993 118.025 7.984 1.00 20.49 243 ALA B O 1
ATOM 3608 N N . LEU B 1 244 ? 24.878 117.485 9.867 1.00 6.95 244 LEU B N 1
ATOM 3609 C CA . LEU B 1 244 ? 25.869 118.057 10.780 1.00 9.18 244 LEU B CA 1
ATOM 3610 C C . LEU B 1 244 ? 27.132 117.208 10.853 1.00 7.35 244 LEU B C 1
ATOM 3611 O O . LEU B 1 244 ? 28.237 117.730 10.986 1.00 19.88 244 LEU B O 1
ATOM 3616 N N . ILE B 1 245 ? 26.955 115.894 10.831 1.00 13.60 245 ILE B N 1
ATOM 3617 C CA . ILE B 1 245 ? 28.078 114.969 10.777 1.00 10.64 245 ILE B CA 1
ATOM 3618 C C . ILE B 1 245 ? 28.926 115.159 9.508 1.00 9.11 245 ILE B C 1
ATOM 3619 O O . ILE B 1 245 ? 30.150 115.207 9.595 1.00 13.66 245 ILE B O 1
ATOM 3624 N N . ALA B 1 246 ? 28.273 115.404 8.369 1.00 15.09 246 ALA B N 1
ATOM 3625 C CA . ALA B 1 246 ? 28.965 115.700 7.105 1.00 11.18 246 ALA B CA 1
ATOM 3626 C C . ALA B 1 246 ? 29.736 117.012 7.177 1.00 9.16 246 ALA B C 1
ATOM 3627 O O . ALA B 1 246 ? 30.897 117.090 6.770 1.00 14.53 246 ALA B O 1
ATOM 3629 N N . PHE B 1 247 ? 29.086 118.037 7.717 1.00 6.80 247 PHE B N 1
ATOM 3630 C CA . PHE B 1 247 ? 29.694 119.350 7.865 1.00 3.45 247 PHE B CA 1
ATOM 3631 C C . PHE B 1 247 ? 30.982 119.332 8.687 1.00 10.13 247 PHE B C 1
ATOM 3632 O O . PHE B 1 247 ? 31.961 120.001 8.343 1.00 14.68 247 PHE B O 1
ATOM 3640 N N . LEU B 1 248 ? 30.970 118.597 9.792 1.00 8.11 248 LEU B N 1
ATOM 3641 C CA . LEU B 1 248 ? 32.112 118.569 10.696 1.00 9.12 248 LEU B CA 1
ATOM 3642 C C . LEU B 1 248 ? 33.348 117.934 10.063 1.00 7.34 248 LEU B C 1
ATOM 3643 O O . LEU B 1 248 ? 34.464 118.104 10.555 1.00 11.55 248 LEU B O 1
ATOM 3648 N N . CYS B 1 249 ? 33.145 117.251 8.939 1.00 13.55 249 CYS B N 1
ATOM 3649 C CA . CYS B 1 249 ? 34.229 116.612 8.189 1.00 11.39 249 CYS B CA 1
ATOM 3650 C C . CYS B 1 249 ? 34.715 117.481 7.028 1.00 16.92 249 CYS B C 1
ATOM 3651 O O . CYS B 1 249 ? 35.765 117.197 6.437 1.00 24.04 249 CYS B O 1
ATOM 3654 N N . PHE B 1 250 ? 33.927 118.496 6.666 1.00 15.17 250 PHE B N 1
ATOM 3655 C CA . PHE B 1 250 ? 34.353 119.488 5.676 1.00 11.45 250 PHE B CA 1
ATOM 3656 C C . PHE B 1 250 ? 35.623 120.155 6.183 1.00 11.82 250 PHE B C 1
ATOM 3657 O O . PHE B 1 250 ? 35.786 120.363 7.387 1.00 19.08 250 PHE B O 1
ATOM 3665 N N . PRO B 1 251 ? 36.557 120.466 5.277 1.00 10.84 251 PRO B N 1
ATOM 3666 C CA . PRO B 1 251 ? 37.710 121.292 5.658 1.00 18.29 251 PRO B CA 1
ATOM 3667 C C . PRO B 1 251 ? 37.312 122.717 6.092 1.00 17.51 251 PRO B C 1
ATOM 3668 O O . PRO B 1 251 ? 38.052 123.387 6.817 1.00 21.46 251 PRO B O 1
ATOM 3672 N N . ALA B 1 252 ? 36.113 123.140 5.693 1.00 18.80 252 ALA B N 1
ATOM 3673 C CA . ALA B 1 252 ? 35.518 124.378 6.184 1.00 18.58 252 ALA B CA 1
ATOM 3674 C C . ALA B 1 252 ? 35.437 124.379 7.708 1.00 19.62 252 ALA B C 1
ATOM 3675 O O . ALA B 1 252 ? 35.516 125.435 8.331 1.00 29.19 252 ALA B O 1
ATOM 3677 N N . ALA B 1 253 ? 35.329 123.189 8.298 1.00 13.12 253 ALA B N 1
ATOM 3678 C CA . ALA B 1 253 ? 35.158 123.039 9.742 1.00 8.20 253 ALA B CA 1
ATOM 3679 C C . ALA B 1 253 ? 36.484 122.814 10.459 1.00 11.31 253 ALA B C 1
ATOM 3680 O O . ALA B 1 253 ? 36.520 122.196 11.524 1.00 9.61 253 ALA B O 1
ATOM 3682 N N . SER B 1 254 ? 37.545 123.434 9.945 1.00 10.65 254 SER B N 1
ATOM 3683 C CA . SER B 1 254 ? 38.911 123.124 10.365 1.00 10.66 254 SER B CA 1
ATOM 3684 C C . SER B 1 254 ? 39.383 123.665 11.734 1.00 17.68 254 SER B C 1
ATOM 3685 O O . SER B 1 254 ? 40.501 123.357 12.173 1.00 20.78 254 SER B O 1
ATOM 3688 N N . TYR B 1 255 ? 38.575 124.504 12.383 1.00 15.09 255 TYR B N 1
ATOM 3689 C CA . TYR B 1 255 ? 38.939 125.016 13.706 1.00 9.10 255 TYR B CA 1
ATOM 3690 C C . TYR B 1 255 ? 38.034 124.430 14.782 1.00 11.26 255 TYR B C 1
ATOM 3691 O O . TYR B 1 255 ? 38.220 124.688 15.966 1.00 19.89 255 TYR B O 1
ATOM 3700 N N . ILE B 1 256 ? 37.075 123.609 14.365 1.00 13.50 256 ILE B N 1
ATOM 3701 C CA . ILE B 1 256 ? 36.140 122.971 15.284 1.00 13.67 256 ILE B CA 1
ATOM 3702 C C . ILE B 1 256 ? 36.615 121.593 15.782 1.00 11.48 256 ILE B C 1
ATOM 3703 O O . ILE B 1 256 ? 36.585 120.614 15.044 1.00 18.91 256 ILE B O 1
ATOM 3708 N N . THR B 1 257 ? 37.036 121.519 17.040 1.00 10.14 257 THR B N 1
ATOM 3709 C CA . THR B 1 257 ? 37.389 120.238 17.641 1.00 10.42 257 THR B CA 1
ATOM 3710 C C . THR B 1 257 ? 37.110 120.217 19.146 1.00 15.52 257 THR B C 1
ATOM 3711 O O . THR B 1 257 ? 37.030 121.266 19.793 1.00 15.54 257 THR B O 1
ATOM 3715 N N . GLY B 1 258 ? 36.838 119.022 19.661 1.00 14.98 258 GLY B N 1
ATOM 3716 C CA . GLY B 1 258 ? 36.550 118.849 21.069 1.00 2.00 258 GLY B CA 1
ATOM 3717 C C . GLY B 1 258 ? 35.131 119.205 21.443 1.00 8.79 258 GLY B C 1
ATOM 3718 O O . GLY B 1 258 ? 34.834 119.336 22.622 1.00 15.09 258 GLY B O 1
ATOM 3719 N N . GLN B 1 259 ? 34.236 119.272 20.461 1.00 11.92 259 GLN B N 1
ATOM 3720 C CA . GLN B 1 259 ? 32.875 119.753 20.698 1.00 8.51 259 GLN B CA 1
ATOM 3721 C C . GLN B 1 259 ? 31.870 118.628 20.792 1.00 9.44 259 GLN B C 1
ATOM 3722 O O . GLN B 1 259 ? 32.027 117.586 20.166 1.00 2.00 259 GLN B O 1
ATOM 3728 N N . ILE B 1 260 ? 30.862 118.833 21.628 1.00 4.85 260 ILE B N 1
ATOM 3729 C CA . ILE B 1 260 ? 29.666 118.015 21.594 1.00 9.51 260 ILE B CA 1
ATOM 3730 C C . ILE B 1 260 ? 28.535 118.967 21.246 1.00 7.89 260 ILE B C 1
ATOM 3731 O O . ILE B 1 260 ? 28.375 120.005 21.890 1.00 16.62 260 ILE B O 1
ATOM 3736 N N . ILE B 1 261 ? 27.839 118.671 20.151 1.00 13.76 261 ILE B N 1
ATOM 3737 C CA . ILE B 1 261 ? 26.797 119.550 19.615 1.00 7.99 261 ILE B CA 1
ATOM 3738 C C . ILE B 1 261 ? 25.487 118.774 19.555 1.00 10.81 261 ILE B C 1
ATOM 3739 O O . ILE B 1 261 ? 25.425 117.712 18.934 1.00 14.52 261 ILE B O 1
ATOM 3744 N N . TRP B 1 262 ? 24.463 119.272 20.246 1.00 9.48 262 TRP B N 1
ATOM 3745 C CA . TRP B 1 262 ? 23.142 118.642 20.226 1.00 7.71 262 TRP B CA 1
ATOM 3746 C C . TRP B 1 262 ? 22.349 119.042 18.980 1.00 11.15 262 TRP B C 1
ATOM 3747 O O . TRP B 1 262 ? 22.223 120.220 18.667 1.00 16.81 262 TRP B O 1
ATOM 3758 N N . ALA B 1 263 ? 21.847 118.053 18.252 1.00 9.93 263 ALA B N 1
ATOM 3759 C CA . ALA B 1 263 ? 20.830 118.300 17.236 1.00 8.06 263 ALA B CA 1
ATOM 3760 C C . ALA B 1 263 ? 19.506 117.760 17.757 1.00 9.88 263 ALA B C 1
ATOM 3761 O O . ALA B 1 263 ? 19.147 116.612 17.498 1.00 13.79 263 ALA B O 1
ATOM 3763 N N . ASP B 1 264 ? 18.766 118.602 18.473 1.00 14.66 264 ASP B N 1
ATOM 3764 C CA . ASP B 1 264 ? 17.688 118.117 19.333 1.00 13.16 264 ASP B CA 1
ATOM 3765 C C . ASP B 1 264 ? 16.433 118.979 19.341 1.00 9.23 264 ASP B C 1
ATOM 3766 O O . ASP B 1 264 ? 15.637 118.893 20.273 1.00 16.50 264 ASP B O 1
ATOM 3771 N N . GLY B 1 265 ? 16.319 119.892 18.384 1.00 9.65 265 GLY B N 1
ATOM 3772 C CA . GLY B 1 265 ? 15.120 120.709 18.286 1.00 4.88 265 GLY B CA 1
ATOM 3773 C C . GLY B 1 265 ? 14.881 121.613 19.483 1.00 13.25 265 GLY B C 1
ATOM 3774 O O . GLY B 1 265 ? 13.757 122.056 19.719 1.00 12.76 265 GLY B O 1
ATOM 3775 N N . GLY B 1 266 ? 15.942 121.900 20.230 1.00 10.74 266 GLY B N 1
ATOM 3776 C CA . GLY B 1 266 ? 15.832 122.774 21.379 1.00 17.30 266 GLY B CA 1
ATOM 3777 C C . GLY B 1 266 ? 15.547 122.054 22.683 1.00 17.06 266 GLY B C 1
ATOM 3778 O O . GLY B 1 266 ? 15.345 122.696 23.710 1.00 20.51 266 GLY B O 1
ATOM 3779 N N . PHE B 1 267 ? 15.494 120.726 22.641 1.00 13.38 267 PHE B N 1
ATOM 3780 C CA . PHE B 1 267 ? 15.237 119.932 23.842 1.00 14.89 267 PHE B CA 1
ATOM 3781 C C . PHE B 1 267 ? 16.077 120.377 25.043 1.00 10.31 267 PHE B C 1
ATOM 3782 O O . PHE B 1 267 ? 15.526 120.694 26.095 1.00 12.20 267 PHE B O 1
ATOM 3790 N N . THR B 1 268 ? 17.399 120.433 24.863 1.00 13.68 268 THR B N 1
ATOM 3791 C CA . THR B 1 268 ? 18.327 120.713 25.960 1.00 11.76 268 THR B CA 1
ATOM 3792 C C . THR B 1 268 ? 18.396 122.184 26.360 1.00 14.61 268 THR B C 1
ATOM 3793 O O . THR B 1 268 ? 18.999 122.516 27.378 1.00 27.95 268 THR B O 1
ATOM 3797 N N . ALA B 1 269 ? 17.854 123.065 25.520 1.00 11.85 269 ALA B N 1
ATOM 3798 C CA . ALA B 1 269 ? 17.701 124.480 25.862 1.00 9.54 269 ALA B CA 1
ATOM 3799 C C . ALA B 1 269 ? 16.431 124.701 26.680 1.00 12.91 269 ALA B C 1
ATOM 3800 O O . ALA B 1 269 ? 16.308 125.683 27.405 1.00 20.33 269 ALA B O 1
ATOM 3802 N N . ASN B 1 270 ? 15.502 123.760 26.576 1.00 11.32 270 ASN B N 1
ATOM 3803 C CA . ASN B 1 270 ? 14.208 123.872 27.229 1.00 14.47 270 ASN B CA 1
ATOM 3804 C C . ASN B 1 270 ? 14.279 123.467 28.704 1.00 13.80 270 ASN B C 1
ATOM 3805 O O . ASN B 1 270 ? 14.555 122.314 29.040 1.00 17.37 270 ASN B O 1
ATOM 3810 N N . GLY B 1 271 ? 14.031 124.436 29.576 1.00 19.46 271 GLY B N 1
ATOM 3811 C CA . GLY B 1 271 ? 13.943 124.167 30.999 1.00 6.47 271 GLY B CA 1
ATOM 3812 C C . GLY B 1 271 ? 12.522 123.930 31.477 1.00 13.84 271 GLY B C 1
ATOM 3813 O O . GLY B 1 271 ? 12.277 122.977 32.209 1.00 27.67 271 GLY B O 1
ATOM 3814 N N . GLY B 1 272 ? 11.576 124.768 31.056 1.00 14.21 272 GLY B N 1
ATOM 3815 C CA . GLY B 1 272 ? 10.245 124.706 31.641 1.00 11.18 272 GLY B CA 1
ATOM 3816 C C . GLY B 1 272 ? 9.072 124.954 30.712 1.00 13.08 272 GLY B C 1
ATOM 3817 O O . GLY B 1 272 ? 7.939 125.161 31.168 1.00 20.50 272 GLY B O 1
ATOM 3818 N N . PHE B 1 273 ? 9.352 125.005 29.415 1.00 15.08 273 PHE B N 1
ATOM 3819 C CA . PHE B 1 273 ? 8.303 125.082 28.406 1.00 24.99 273 PHE B CA 1
ATOM 3820 C C . PHE B 1 273 ? 7.683 123.706 28.157 1.00 27.27 273 PHE B C 1
ATOM 3821 O O . PHE B 1 273 ? 8.436 122.708 28.142 1.00 37.87 273 PHE B O 1
#

Sequence (503 aa):
RWSLKGTTALVTGGSKGIGYAIVEELAGLGARVYTCSRNEKELDECLEIWREKGLNVEGSVCDLLSRTERDKLMQTVAHVFDGKLNILVNNAGVVIHKEAKDFTEKDYNIIMGTNFEAAYHLSQIAYPLLKASQNGNVIFLSSIAGFSALPSVSLYSASKGAINQMTKSLACEWAKDNIRVNSVAPGVILQKEEIDNFIVKTPMGRAGKPQEVSALIAFLCFPAASYITGQIIWADGGFTANGGFRWSLKGTTALVTGGSKGIGYAIVEELAGLGARVYTCSRNEKELDECLEIWREKGLNVEGSVCDLLSRTERDKLMQTVAHVFDGKLNILVNNAGVVIHKEAKDFTEKDYNIIMGTNFEAAYHLSQIAYPLLKASQNGNVIFLSSIAGFSALPSVSLYSASKGAINQMTKSLACEWAKDNIRVNSVAPGVILTPLVETAIKKNPHQKEEIDNFIVKTPMGRAGKPQEVSALIAFLCFPAASYITGQIIWADGGFTANGGF

InterPro domains:
  IPR002347 Short-chain dehydrogenase/reductase SDR [PF13561] (31-268)
  IPR002347 Short-chain dehydrogenase/reductase SDR [PR00080] (98-109)
  IPR002347 Short-chain dehydrogenase/reductase SDR [PR00080] (151-159)
  IPR002347 Short-chain dehydrogenase/reductase SDR [PR00080] (171-190)
  IPR002347 Short-chain dehydrogenase/reductase SDR [PR00081] (23-40)
  IPR002347 Short-chain dehydrogenase/reductase SDR [PR00081] (98-109)
  IPR002347 Short-chain dehydrogenase/reductase SDR [PR00081] (145-161)
  IPR002347 Short-chain dehydrogenase/reductase SDR [PR00081] (171-190)
  IPR002347 Short-chain dehydrogenase/reductase SDR [PR00081] (192-209)
  IPR002347 Short-chain dehydrogenase/reductase SDR [PR00081] (231-251)
  IPR020904 Short-chain dehydrogenase/reductase, conserved site [PS00061] (158-186)
  IPR036291 NAD(P)-binding domain superfamily [SSF51735] (20-269)
  IPR045000 Tropinone reductase [PTHR42898] (16-271)

Radius of gyration: 23.65 Å; Cα contacts (8 Å, |Δi|>4): 1090; chains: 2; bounding box: 52×44×78 Å

GO terms:
  GO:0050356 tropine dehydrogenase activity (F, EXP)

CATH classification: 3.40.50.720

Nearest PDB structures (foldseek):
  1ae1-assembly1_A  TM=1.004E+00  e=3.210E-51  Datura stramonium
  1ae1-assembly1_B  TM=1.003E+00  e=7.996E-46  Datura stramonium
  2ae1-assembly1_A  TM=9.946E-01  e=3.287E-37  Datura stramonium
  5ff9-assembly1_B  TM=9.869E-01  e=2.126E-36  Narcissus pseudonarcissus
  5feu-assembly1_A  TM=9.783E-01  e=8.132E-36  Narcissus pseudonarcissus